Protein AF-K0SKG2-F1 (afdb_monomer_lite)

Sequence (626 aa):
MDRTLLDVFFDAEDDVQALLKSKGVEGLEAQVETVLTGLSQTTSTTTTTTTTTEARKQPPETADDPMETDESFEDMESPPKRPRLDGQQRRTQVGVPITPVAAASQSDSVITHYLGEEYDPGNEQHVKMIDGLLDEIVRLREVGNTTTYMTPKGHKKISLIRVPTAMSDNSFSNTSNWVDEAVEANSGKGDASSSAKRIAMHLTKNYRDSVIDALKQRNVPVAKPMSEAGFAAMMSECGATGECEKVIRKFLNDHMGKGFIPPKYATNVHCEGHAKVNVGEWKDEDTGIAYPYIEKKPDEEICRQVARYFKGKGICPNAMKKSWQVVGGDKGGDAFQFGTQIFFEIEENNKTLVHSMELSFCEVECNKDTHEVISNTILPTLSEGLKRCSTKMFHICKDKSGEYHCSFGAMPSDLDVEAQGSVQKIEIYVTGDLAFHAMALGREGMSGNWCLLCNLMKSQYENINHTDGVMLDILDMFKKGKAAREAKKANEGFKYEPWWDFIPLHHYMVPLLHCLIGVGNDLLASFLDWVNEEIECWDQQEVRTRSLITTAEHKIVDEIALRDEYDESKNGKELKSKKGVMNRRKKAIEAVGALVVVSDSSRNQDVTDKLLEQCEEFLDDELGGN

Radius of gyration: 35.93 Å; chains: 1; bounding box: 98×69×101 Å

Foldseek 3Di:
DDPVVVVVVVVVVVVVVVVCVVVVNPDCNVVVVVVVVVVVPPPDDDDDDDDDDDDDDDDDDDDDDDDDDDDDDDDDDDDDDDDDDDDDDDDDDDDDDDDDDDDDDDPPDVCCVVVNPPDDPLALVSVVVVVVVVVVVCVVPPDDQKDWDADPPDRDIDIDGDDDDAPDPVSCVVVVVSVQVQLCRQQRVHDSVVSVVVVVVVCCVPPVVVVVVVCVVVVNDQQDAADLVRLLVVCVSVVQDDVSSVVVLVVCCVPNNPRRYDDPVSNVCSDPQAANKDWDWDADPQQRDIKTKIFGQQQRRCFRVVQVVCLVVVAFQAQWDDKAKEKEWDDDAQKIWIWIKMWTFGQDPNDTDIDIDIDTGMMIGHPDDALVSCVRPHLVSHQVRVCLLQPFWWWWFAAPVRGIGIGGHDDPPPGRTPGIHDTGHHAYAYEDALQRLCSLLQLHPCSQFADSFFLDGPVQVVPPPHDDGHGDWLVNSQVQQVVLCVVVHHDSSGPHRRSHSSHTSVSHDDHVVNVVVVVVVVVVVVVVVCCVCPPVVDDPVRVVVVSVVVVVVVVVVVVVVVVVSCCSDPVVVVVVVVVVVVVVVSVVVSVVVVVVVPPDDPPCPVVVVVVVVVVVVVVCVVVVPD

Structure (mmCIF, N/CA/C/O backbone):
data_AF-K0SKG2-F1
#
_entry.id   AF-K0SKG2-F1
#
loop_
_atom_site.group_PDB
_atom_site.id
_atom_site.type_symbol
_atom_site.label_atom_id
_atom_site.label_alt_id
_atom_site.label_comp_id
_atom_site.label_asym_id
_atom_site.label_entity_id
_atom_site.label_seq_id
_atom_site.pdbx_PDB_ins_code
_atom_site.Cartn_x
_atom_site.Cartn_y
_atom_site.Cartn_z
_atom_site.occupancy
_atom_site.B_iso_or_equiv
_atom_site.auth_seq_id
_atom_site.auth_comp_id
_atom_site.auth_asym_id
_atom_site.auth_atom_id
_atom_site.pdbx_PDB_model_num
ATOM 1 N N . MET A 1 1 ? -33.735 -3.436 -38.499 1.00 34.22 1 MET A N 1
ATOM 2 C CA . MET A 1 1 ? -33.459 -4.287 -37.326 1.00 34.22 1 MET A CA 1
ATOM 3 C C . MET A 1 1 ? -33.332 -5.699 -37.842 1.00 34.22 1 MET A C 1
ATOM 5 O O . MET A 1 1 ? -34.272 -6.186 -38.455 1.00 34.22 1 MET A O 1
ATOM 9 N N . ASP A 1 2 ? -32.126 -6.245 -37.746 1.00 31.12 2 ASP A N 1
ATOM 10 C CA . ASP A 1 2 ? -31.730 -7.494 -38.390 1.00 31.12 2 ASP A CA 1
ATOM 11 C C . ASP A 1 2 ? -32.072 -8.685 -37.485 1.00 31.12 2 ASP A C 1
ATOM 13 O O . ASP A 1 2 ? -31.858 -8.626 -36.272 1.00 31.12 2 ASP A O 1
ATOM 17 N N . ARG A 1 3 ? -32.650 -9.739 -38.069 1.00 24.31 3 ARG A N 1
ATOM 18 C CA . ARG A 1 3 ? -33.206 -10.913 -37.362 1.00 24.31 3 ARG A CA 1
ATOM 19 C C . ARG A 1 3 ? -32.142 -11.694 -36.576 1.00 24.31 3 ARG A C 1
ATOM 21 O O . ARG A 1 3 ? -32.452 -12.294 -35.560 1.00 24.31 3 ARG A O 1
ATOM 28 N N . THR A 1 4 ? -30.887 -11.585 -36.996 1.00 40.84 4 THR A N 1
ATOM 29 C CA . THR A 1 4 ? -29.711 -12.255 -36.427 1.00 40.84 4 THR A CA 1
ATOM 30 C C . THR A 1 4 ? -29.328 -11.800 -35.021 1.00 40.84 4 THR A C 1
ATOM 32 O O . THR A 1 4 ? -28.715 -12.571 -34.294 1.00 40.84 4 THR A O 1
ATOM 35 N N . LEU A 1 5 ? -29.679 -10.577 -34.608 1.00 33.38 5 LEU A N 1
ATOM 36 C CA . LEU A 1 5 ? -29.395 -10.095 -33.249 1.00 33.38 5 LEU A CA 1
ATOM 37 C C . LEU A 1 5 ? -30.416 -10.624 -32.234 1.00 33.38 5 LEU A C 1
ATOM 39 O O . LEU A 1 5 ? -30.051 -10.888 -31.098 1.00 33.38 5 LEU A O 1
ATOM 43 N N . LEU A 1 6 ? -31.670 -10.823 -32.653 1.00 31.89 6 LEU A N 1
ATOM 44 C CA . LEU A 1 6 ? -32.711 -11.430 -31.818 1.00 31.89 6 LEU A CA 1
ATOM 45 C C . LEU A 1 6 ? -32.429 -12.916 -31.580 1.00 31.89 6 LEU A C 1
ATOM 47 O O . LEU A 1 6 ? -32.504 -13.355 -30.440 1.00 31.89 6 LEU A O 1
ATOM 51 N N . ASP A 1 7 ? -32.012 -13.653 -32.612 1.00 35.28 7 ASP A N 1
ATOM 52 C CA . ASP A 1 7 ? -31.726 -15.090 -32.491 1.00 35.28 7 ASP A CA 1
ATOM 53 C C . ASP A 1 7 ? -30.564 -15.378 -31.506 1.00 35.28 7 ASP A C 1
ATOM 55 O O . ASP A 1 7 ? -30.628 -16.334 -30.741 1.00 35.28 7 ASP A O 1
ATOM 59 N N . VAL A 1 8 ? -29.552 -14.498 -31.423 1.00 45.78 8 VAL A N 1
ATOM 60 C CA . VAL A 1 8 ? -28.434 -14.621 -30.458 1.00 45.78 8 VAL A CA 1
ATOM 61 C C . VAL A 1 8 ? -28.863 -14.337 -29.010 1.00 45.78 8 VAL A C 1
ATOM 63 O O . VAL A 1 8 ? -28.305 -14.919 -28.080 1.00 45.78 8 VAL A O 1
ATOM 66 N N . PHE A 1 9 ? -29.843 -13.453 -28.798 1.00 35.72 9 PHE A N 1
ATOM 67 C CA . PHE A 1 9 ? -30.376 -13.180 -27.458 1.00 35.72 9 PHE A CA 1
ATOM 68 C C . PHE A 1 9 ? -31.298 -14.303 -26.962 1.00 35.72 9 PHE A C 1
ATOM 70 O O . PHE A 1 9 ? -31.248 -14.621 -25.776 1.00 35.72 9 PHE A O 1
ATOM 77 N N . PHE A 1 10 ? -32.071 -14.933 -27.853 1.00 39.31 10 PHE A N 1
ATOM 78 C CA . PHE A 1 10 ? -32.933 -16.066 -27.500 1.00 39.31 10 PHE A CA 1
ATOM 79 C C . PHE A 1 10 ? -32.138 -17.349 -27.198 1.00 39.31 10 PHE A C 1
ATOM 81 O O . PHE A 1 10 ? -32.461 -18.037 -26.234 1.00 39.31 10 PHE A O 1
ATOM 88 N N . ASP A 1 11 ? -31.042 -17.624 -27.918 1.00 45.62 11 ASP A N 1
ATOM 89 C CA . ASP A 1 11 ? -30.185 -18.789 -27.622 1.00 45.62 11 ASP A CA 1
ATOM 90 C C . ASP A 1 11 ? -29.491 -18.668 -26.245 1.00 45.62 11 ASP A C 1
ATOM 92 O O . ASP A 1 11 ? -29.369 -19.645 -25.505 1.00 45.62 11 ASP A O 1
ATOM 96 N N . ALA A 1 12 ? -29.077 -17.455 -25.852 1.00 47.84 12 ALA A N 1
ATOM 97 C CA . ALA A 1 12 ? -28.503 -17.207 -24.527 1.00 47.84 12 ALA A CA 1
ATOM 98 C C . ALA A 1 12 ? -29.549 -17.295 -23.399 1.00 47.84 12 ALA A C 1
ATOM 100 O O . ALA A 1 12 ? -29.215 -17.679 -22.277 1.00 47.84 12 ALA A O 1
ATOM 101 N N . GLU A 1 13 ? -30.806 -16.947 -23.684 1.00 45.66 13 GLU A N 1
ATOM 102 C CA . GLU A 1 13 ? -31.922 -17.086 -22.748 1.00 45.66 13 GLU A CA 1
ATOM 103 C C . GLU A 1 13 ? -32.218 -18.564 -22.464 1.00 45.66 13 GLU A C 1
ATOM 105 O O . GLU A 1 13 ? -32.283 -18.958 -21.296 1.00 45.66 13 GLU A O 1
ATOM 110 N N . ASP A 1 14 ? -32.294 -19.394 -23.506 1.00 49.88 14 ASP A N 1
ATOM 111 C CA . ASP A 1 14 ? -32.563 -20.828 -23.384 1.00 49.88 14 ASP A CA 1
ATOM 112 C C . ASP A 1 14 ? -31.439 -21.569 -22.637 1.00 49.88 14 ASP A C 1
ATOM 114 O O . ASP A 1 14 ? -31.714 -22.394 -21.757 1.00 49.88 14 ASP A O 1
ATOM 118 N N . ASP A 1 15 ? -30.172 -21.226 -22.896 1.00 54.88 15 ASP A N 1
ATOM 119 C CA . ASP A 1 15 ? -29.015 -21.815 -22.207 1.00 54.88 15 ASP A CA 1
ATOM 120 C C . ASP A 1 15 ? -28.949 -21.417 -20.722 1.00 54.88 15 ASP A C 1
ATOM 122 O O . ASP A 1 15 ? -28.647 -22.242 -19.847 1.00 54.88 15 ASP A O 1
ATOM 126 N N . VAL A 1 16 ? -29.273 -20.160 -20.403 1.00 48.44 16 VAL A N 1
ATOM 127 C CA . VAL A 1 16 ? -29.320 -19.667 -19.019 1.00 48.44 16 VAL A CA 1
ATOM 128 C C . VAL A 1 16 ? -30.505 -20.277 -18.271 1.00 48.44 16 VAL A C 1
ATOM 130 O O . VAL A 1 16 ? -30.335 -20.731 -17.135 1.00 48.44 16 VAL A O 1
ATOM 133 N N . GLN A 1 17 ? -31.681 -20.377 -18.896 1.00 50.44 17 GLN A N 1
ATOM 134 C CA . GLN A 1 17 ? -32.847 -21.028 -18.298 1.00 50.44 17 GLN A CA 1
ATOM 135 C C . GLN A 1 17 ? -32.617 -22.530 -18.077 1.00 50.44 17 GLN A C 1
ATOM 137 O O . GLN A 1 17 ? -32.941 -23.047 -17.003 1.00 50.44 17 GLN A O 1
ATOM 142 N N . ALA A 1 18 ? -31.995 -23.232 -19.030 1.00 59.59 18 ALA A N 1
ATOM 143 C CA . ALA A 1 18 ? -31.643 -24.645 -18.894 1.00 59.59 18 ALA A CA 1
ATOM 144 C C . ALA A 1 18 ? -30.655 -24.881 -17.737 1.00 59.59 18 ALA A C 1
ATOM 146 O O . ALA A 1 18 ? -30.821 -25.820 -16.948 1.00 59.59 18 ALA A O 1
ATOM 147 N N . LEU A 1 19 ? -29.663 -23.998 -17.577 1.00 49.66 19 LEU A N 1
ATOM 148 C CA . LEU A 1 19 ? -28.690 -24.075 -16.489 1.00 49.66 19 LEU A CA 1
ATOM 149 C C . LEU A 1 19 ? -29.327 -23.772 -15.121 1.00 49.66 19 LEU A C 1
ATOM 151 O O . LEU A 1 19 ? -29.033 -24.471 -14.149 1.00 49.66 19 LEU A O 1
ATOM 155 N N . LEU A 1 20 ? -30.230 -22.791 -15.033 1.00 48.38 20 LEU A N 1
ATOM 156 C CA . LEU A 1 20 ? -30.949 -22.460 -13.795 1.00 48.38 20 LEU A CA 1
ATOM 157 C C . LEU A 1 20 ? -31.896 -23.591 -13.363 1.00 48.38 20 LEU A C 1
ATOM 159 O O . LEU A 1 20 ? -31.899 -23.969 -12.186 1.00 48.38 20 LEU A O 1
ATOM 163 N N . LYS A 1 21 ? -32.588 -24.231 -14.318 1.00 52.12 21 LYS A N 1
ATOM 164 C CA . LYS A 1 21 ? -33.371 -25.458 -14.078 1.00 52.12 21 LYS A CA 1
ATOM 165 C C . LYS A 1 21 ? -32.502 -26.613 -13.593 1.00 52.12 21 LYS A C 1
ATOM 167 O O . LYS A 1 21 ? -32.872 -27.298 -12.642 1.00 52.12 21 LYS A O 1
ATOM 172 N N . SER A 1 22 ? -31.317 -26.798 -14.184 1.00 51.56 22 SER A N 1
ATOM 173 C CA . SER A 1 22 ? -30.372 -27.848 -13.770 1.00 51.56 22 SER A CA 1
ATOM 174 C C . SER A 1 22 ? -29.861 -27.682 -12.330 1.00 51.56 22 SER A C 1
ATOM 176 O O . SER A 1 22 ? -29.391 -28.649 -11.729 1.00 51.56 22 SER A O 1
ATOM 178 N N . LYS A 1 23 ? -29.975 -26.473 -11.759 1.00 51.41 23 LYS A N 1
ATOM 179 C CA . LYS A 1 23 ? -29.535 -26.143 -10.396 1.00 51.41 23 LYS A CA 1
ATOM 180 C C . LYS A 1 23 ? -30.672 -25.963 -9.387 1.00 51.41 23 LYS A C 1
ATOM 182 O O . LYS A 1 23 ? -30.394 -25.606 -8.246 1.00 51.41 23 LYS A O 1
ATOM 187 N N . GLY A 1 24 ? -31.919 -26.249 -9.771 1.00 39.09 24 GLY A N 1
ATOM 188 C CA . GLY A 1 24 ? -33.063 -26.259 -8.853 1.00 39.09 24 GLY A CA 1
ATOM 189 C C . GLY A 1 24 ? -33.491 -24.876 -8.353 1.00 39.09 24 GLY A C 1
ATOM 190 O O . GLY A 1 24 ? -34.038 -24.771 -7.258 1.00 39.09 24 GLY A O 1
ATOM 191 N N . VAL A 1 25 ? -33.218 -23.817 -9.121 1.00 46.81 25 VAL A N 1
ATOM 192 C CA . VAL A 1 25 ? -33.629 -22.446 -8.786 1.00 46.81 25 VAL A CA 1
ATOM 193 C C . VAL A 1 25 ? -34.981 -22.169 -9.452 1.00 46.81 25 VAL A C 1
ATOM 195 O O . VAL A 1 25 ? -35.032 -21.842 -10.633 1.00 46.81 25 VAL A O 1
ATOM 198 N N . GLU A 1 26 ? -36.086 -22.335 -8.720 1.00 42.75 26 GLU A N 1
ATOM 199 C CA . GLU A 1 26 ? -37.438 -22.011 -9.207 1.00 42.75 26 GLU A CA 1
ATOM 200 C C . GLU A 1 26 ? -37.823 -20.558 -8.862 1.00 42.75 26 GLU A C 1
ATOM 202 O O . GLU A 1 26 ? -37.587 -20.098 -7.744 1.00 42.75 26 GLU A O 1
ATOM 207 N N . GLY A 1 27 ? -38.439 -19.838 -9.813 1.00 49.59 27 GLY A N 1
ATOM 208 C CA . GLY A 1 27 ? -39.065 -18.522 -9.583 1.00 49.59 27 GLY A CA 1
ATOM 209 C C . GLY A 1 27 ? -38.427 -17.299 -10.263 1.00 49.59 27 GLY A C 1
ATOM 210 O O . GLY A 1 27 ? -38.954 -16.201 -10.104 1.00 49.59 27 GLY A O 1
ATOM 211 N N . LEU A 1 28 ? -37.341 -17.453 -11.034 1.00 47.84 28 LEU A N 1
ATOM 212 C CA . LEU A 1 28 ? -36.654 -16.331 -11.709 1.00 47.84 28 LEU A CA 1
ATOM 213 C C . LEU A 1 28 ? -37.142 -16.028 -13.141 1.00 47.84 28 LEU A C 1
ATOM 215 O O . LEU A 1 28 ? -36.729 -15.026 -13.721 1.00 47.84 28 LEU A O 1
ATOM 219 N N . GLU A 1 29 ? -38.020 -16.862 -13.704 1.00 44.56 29 GLU A N 1
ATOM 220 C CA . GLU A 1 29 ? -38.460 -16.788 -15.111 1.00 44.56 29 GLU A CA 1
ATOM 221 C C . GLU A 1 29 ? -39.077 -15.412 -15.449 1.00 44.56 29 GLU A C 1
ATOM 223 O O . GLU A 1 29 ? -38.718 -14.799 -16.450 1.00 44.56 29 GLU A O 1
ATOM 228 N N . ALA A 1 30 ? -39.881 -14.841 -14.544 1.00 44.44 30 ALA A N 1
ATOM 229 C CA . ALA A 1 30 ? -40.487 -13.515 -14.724 1.00 44.44 30 ALA A CA 1
ATOM 230 C C . ALA A 1 30 ? -39.498 -12.333 -14.568 1.00 44.44 30 ALA A C 1
ATOM 232 O O . ALA A 1 30 ? -39.754 -11.228 -15.052 1.00 44.44 30 ALA A O 1
ATOM 233 N N . GLN A 1 31 ? -38.370 -12.533 -13.877 1.00 44.50 31 GLN A N 1
ATOM 234 C CA . GLN A 1 31 ? -37.374 -11.479 -13.630 1.00 44.50 31 GLN A CA 1
ATOM 235 C C . GLN A 1 31 ? -36.407 -11.334 -14.810 1.00 44.50 31 GLN A C 1
ATOM 237 O O . GLN A 1 31 ? -36.062 -10.213 -15.179 1.00 44.50 31 GLN A O 1
ATOM 242 N N . VAL A 1 32 ? -36.039 -12.448 -15.448 1.00 43.06 32 VAL A N 1
ATOM 243 C CA . VAL A 1 32 ? -35.208 -12.459 -16.664 1.00 43.06 32 VAL A CA 1
ATOM 244 C C . VAL A 1 32 ? -35.948 -11.802 -17.835 1.00 43.06 32 VAL A C 1
ATOM 246 O O . VAL A 1 32 ? -35.385 -10.938 -18.506 1.00 43.06 32 VAL A O 1
ATOM 249 N N . GLU A 1 33 ? -37.240 -12.102 -18.003 1.00 42.66 33 GLU A N 1
ATOM 250 C CA . GLU A 1 33 ? -38.087 -11.488 -19.036 1.00 42.66 33 GLU A CA 1
ATOM 251 C C . GLU A 1 33 ? -38.201 -9.958 -18.845 1.00 42.66 33 GLU A C 1
ATOM 253 O O . GLU A 1 33 ? -38.134 -9.184 -19.803 1.00 42.66 33 GLU A O 1
ATOM 258 N N . THR A 1 34 ? -38.262 -9.489 -17.592 1.00 44.25 34 THR A N 1
ATOM 259 C CA . THR A 1 34 ? -38.310 -8.053 -17.257 1.00 44.25 34 THR A CA 1
ATOM 260 C C . THR A 1 34 ? -37.001 -7.328 -17.612 1.00 44.25 34 THR A C 1
ATOM 262 O O . THR A 1 34 ? -37.037 -6.227 -18.169 1.00 44.25 34 THR A O 1
ATOM 265 N N . VAL A 1 35 ? -35.845 -7.950 -17.351 1.00 40.72 35 VAL A N 1
ATOM 266 C CA . VAL A 1 35 ? -34.510 -7.401 -17.669 1.00 40.72 35 VAL A CA 1
ATOM 267 C C . VAL A 1 35 ? -34.289 -7.310 -19.183 1.00 40.72 35 VAL A C 1
ATOM 269 O O . VAL A 1 35 ? -33.805 -6.291 -19.682 1.00 40.72 35 VAL A O 1
ATOM 272 N N . LEU A 1 36 ? -34.700 -8.334 -19.935 1.00 39.97 36 LEU A N 1
ATOM 273 C CA . LEU A 1 36 ? 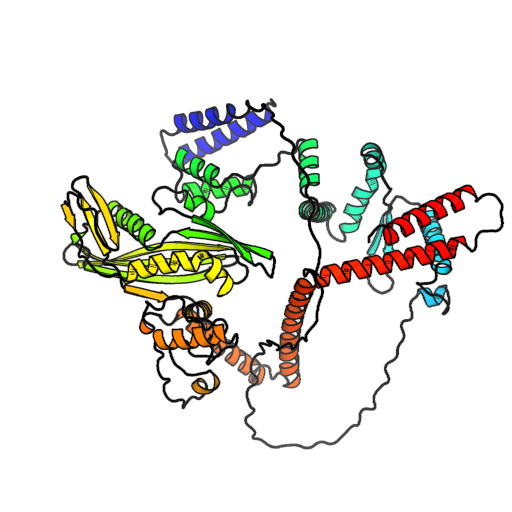-34.549 -8.371 -21.393 1.00 39.97 36 LEU A CA 1
ATOM 274 C C . LEU A 1 36 ? -35.484 -7.376 -22.100 1.00 39.97 36 LEU A C 1
ATOM 276 O O . LEU A 1 36 ? -35.081 -6.714 -23.059 1.00 39.97 36 LEU A O 1
ATOM 280 N N . THR A 1 37 ? -36.698 -7.174 -21.576 1.00 42.91 37 THR A N 1
ATOM 281 C CA . THR A 1 37 ? -37.654 -6.196 -22.126 1.00 42.91 37 THR A CA 1
ATOM 282 C C . THR A 1 37 ? -37.183 -4.745 -21.929 1.00 42.91 37 THR A C 1
ATOM 284 O O . THR A 1 37 ? -37.406 -3.896 -22.798 1.00 42.91 37 THR A O 1
ATOM 287 N N . GLY A 1 38 ? -36.480 -4.450 -20.827 1.00 38.25 38 GLY A N 1
ATOM 288 C CA . GLY A 1 38 ? -35.909 -3.124 -20.550 1.00 38.25 38 GLY A CA 1
ATOM 289 C C . GLY A 1 38 ? -34.765 -2.728 -21.495 1.00 38.25 38 GLY A C 1
ATOM 290 O O . GLY A 1 38 ? -34.658 -1.567 -21.895 1.00 38.25 38 GLY A O 1
ATOM 291 N N . LEU A 1 39 ? -33.954 -3.697 -21.930 1.00 37.47 39 LEU A N 1
ATOM 292 C CA . LEU A 1 39 ? -32.826 -3.476 -22.845 1.00 37.47 39 LEU A CA 1
ATOM 293 C C . LEU A 1 39 ? -33.260 -3.098 -24.273 1.00 37.47 39 LEU A C 1
ATOM 295 O O . LEU A 1 39 ? -32.513 -2.425 -24.980 1.00 37.47 39 LEU A O 1
ATOM 299 N N . SER A 1 40 ? -34.479 -3.453 -24.691 1.00 36.78 40 SER A N 1
ATOM 300 C CA . SER A 1 40 ? -34.993 -3.109 -26.024 1.00 36.78 40 SER A CA 1
ATOM 301 C C . SER A 1 40 ? -35.503 -1.661 -26.144 1.00 36.78 40 SER A C 1
ATOM 303 O O . SER A 1 40 ? -35.745 -1.197 -27.261 1.00 36.78 40 SER A O 1
ATOM 305 N N . GLN A 1 41 ? -35.689 -0.938 -25.031 1.00 36.38 41 GLN A N 1
ATOM 306 C CA . GLN A 1 41 ? -36.300 0.403 -25.025 1.00 36.38 41 GLN A CA 1
ATOM 307 C C . GLN A 1 41 ? -35.281 1.559 -25.037 1.00 36.38 41 GLN A C 1
ATOM 309 O O . GLN A 1 41 ? -35.641 2.690 -25.360 1.00 36.38 41 GLN A O 1
ATOM 314 N N . THR A 1 42 ? -33.998 1.307 -24.763 1.00 33.94 42 THR A N 1
ATOM 315 C CA . THR A 1 42 ? -32.954 2.351 -24.677 1.00 33.94 42 THR A CA 1
ATOM 316 C C . THR A 1 42 ? -32.327 2.747 -26.022 1.00 33.94 42 THR A C 1
ATOM 318 O O . THR A 1 42 ? -31.588 3.726 -26.093 1.00 33.94 42 THR A O 1
ATOM 321 N N . THR A 1 43 ? -32.668 2.077 -27.127 1.00 31.02 43 THR A N 1
ATOM 322 C CA . THR A 1 43 ? -32.153 2.385 -28.480 1.00 31.02 43 THR A CA 1
ATOM 323 C C . THR A 1 43 ? -32.892 3.507 -29.225 1.00 31.02 43 THR A C 1
ATOM 325 O O . THR A 1 43 ? -32.739 3.648 -30.438 1.00 31.02 43 THR A O 1
ATOM 328 N N . SER A 1 44 ? -33.716 4.323 -28.563 1.00 29.78 44 SER A N 1
ATOM 329 C CA . SER A 1 44 ? -34.543 5.324 -29.257 1.00 29.78 44 SER A CA 1
ATOM 330 C C . SER A 1 44 ? -34.613 6.679 -28.560 1.00 29.78 44 SER A C 1
ATOM 332 O O . SER A 1 44 ? -35.707 7.182 -28.334 1.00 29.78 44 SER A O 1
ATOM 334 N N . THR A 1 45 ? -33.483 7.327 -28.251 1.00 26.16 45 THR A N 1
ATOM 335 C CA . THR A 1 45 ? -33.478 8.802 -28.131 1.00 26.16 45 THR A CA 1
ATOM 336 C C . THR A 1 45 ? -32.076 9.412 -28.246 1.00 26.16 45 THR A C 1
ATOM 338 O O . THR A 1 45 ? -31.325 9.472 -27.282 1.00 26.16 45 THR A O 1
ATOM 341 N N . THR A 1 46 ? -31.758 9.960 -29.420 1.00 26.44 46 THR A N 1
ATOM 342 C CA . THR A 1 46 ? -30.783 11.052 -29.569 1.00 26.44 46 THR A CA 1
ATOM 343 C C . THR A 1 46 ? -31.429 12.097 -30.462 1.00 26.44 46 THR A C 1
ATOM 345 O O . THR A 1 46 ? -31.895 11.734 -31.539 1.00 26.44 46 THR A O 1
ATOM 348 N N . THR A 1 47 ? -31.481 13.359 -30.023 1.00 24.64 47 THR A N 1
ATOM 349 C CA . THR A 1 47 ? -31.128 14.581 -30.785 1.00 24.64 47 THR A CA 1
ATOM 350 C C . THR A 1 47 ? -31.628 15.806 -30.014 1.00 24.64 47 THR A C 1
ATOM 352 O O . THR A 1 47 ? -32.823 16.076 -30.019 1.00 24.64 47 THR A O 1
ATOM 355 N N . THR A 1 48 ? -30.736 16.605 -29.421 1.00 22.69 48 THR A N 1
ATOM 356 C CA . THR A 1 48 ? -30.847 18.075 -29.491 1.00 22.69 48 THR A CA 1
ATOM 357 C C . THR A 1 48 ? -29.462 18.697 -29.309 1.00 22.69 48 THR A C 1
ATOM 359 O O . THR A 1 48 ? -28.813 18.551 -28.278 1.00 22.69 48 THR A O 1
ATOM 362 N N . THR A 1 49 ? -29.019 19.362 -30.368 1.00 24.78 49 THR A N 1
ATOM 363 C CA . THR A 1 49 ? -27.782 20.127 -30.525 1.00 24.78 49 THR A CA 1
ATOM 364 C C . THR A 1 49 ? -27.906 21.488 -29.841 1.00 24.78 49 THR A C 1
ATOM 366 O O . THR A 1 49 ? -28.920 22.152 -30.040 1.00 24.78 49 THR A O 1
ATOM 369 N N . THR A 1 50 ? -26.870 21.968 -29.142 1.00 23.23 50 THR A N 1
ATOM 370 C CA . THR A 1 50 ? -26.660 23.422 -28.991 1.00 23.23 50 THR A CA 1
ATOM 371 C C . THR A 1 50 ? -25.169 23.760 -28.963 1.00 23.23 50 THR A C 1
ATOM 373 O O . THR A 1 50 ? -24.415 23.264 -28.134 1.00 23.23 50 THR A O 1
ATOM 376 N N . THR A 1 51 ? -24.770 24.585 -29.924 1.00 24.08 51 THR A N 1
ATOM 377 C CA . THR A 1 51 ? -23.474 25.243 -30.130 1.00 24.08 51 THR A CA 1
ATOM 378 C C . THR A 1 51 ? -23.304 26.471 -29.238 1.00 24.08 51 THR A C 1
ATOM 380 O O . THR A 1 51 ? -24.230 27.280 -29.173 1.00 24.08 51 THR A O 1
ATOM 383 N N . THR A 1 52 ? -22.089 26.707 -28.726 1.00 23.61 52 THR A N 1
ATOM 384 C CA . THR A 1 52 ? -21.621 28.065 -28.393 1.00 23.61 52 THR A CA 1
ATOM 385 C C . THR A 1 52 ? -20.102 28.205 -28.552 1.00 23.61 52 THR A C 1
ATOM 387 O O . THR A 1 52 ? -19.319 27.465 -27.966 1.00 23.61 52 THR A O 1
ATOM 390 N N . THR A 1 53 ? -19.726 29.165 -29.392 1.00 24.41 53 THR A N 1
ATOM 391 C CA . THR A 1 53 ? -18.408 29.774 -29.638 1.00 24.41 53 THR A CA 1
ATOM 392 C C . THR A 1 53 ? -17.983 30.732 -28.524 1.00 24.41 53 THR A C 1
ATOM 394 O O . THR A 1 53 ? -18.851 31.431 -28.022 1.00 24.41 53 THR A O 1
ATOM 397 N N . GLU A 1 54 ? -16.672 30.832 -28.252 1.00 25.75 54 GLU A N 1
ATOM 398 C CA . GLU A 1 54 ? -15.872 32.011 -27.813 1.00 25.75 54 GLU A CA 1
ATOM 399 C C . GLU A 1 54 ? -14.509 31.501 -27.278 1.00 25.75 54 GLU A C 1
ATOM 401 O O . GLU A 1 54 ? -14.429 30.369 -26.822 1.00 25.75 54 GLU A O 1
ATOM 406 N N . ALA A 1 55 ? -13.382 32.210 -27.213 1.00 25.86 55 ALA A N 1
ATOM 407 C CA . ALA A 1 55 ? -12.777 33.314 -27.951 1.00 25.86 55 ALA A CA 1
ATOM 408 C C . ALA A 1 55 ? -11.293 33.361 -27.508 1.00 25.86 55 ALA A C 1
ATOM 410 O O . ALA A 1 55 ? -10.951 33.099 -26.357 1.00 25.86 55 ALA A O 1
ATOM 411 N N . ARG A 1 56 ? -10.415 33.689 -28.453 1.00 22.48 56 ARG A N 1
ATOM 412 C CA . ARG A 1 56 ? -8.949 33.769 -28.364 1.00 22.48 56 ARG A CA 1
ATOM 413 C C . ARG A 1 56 ? -8.475 34.918 -27.455 1.00 22.48 56 ARG A C 1
ATOM 415 O O . ARG A 1 56 ? -8.912 36.048 -27.657 1.00 22.48 56 ARG A O 1
ATOM 422 N N . LYS A 1 57 ? -7.493 34.672 -26.575 1.00 25.91 57 LYS A N 1
ATOM 423 C CA . LYS A 1 57 ? -6.532 35.686 -26.081 1.00 25.91 57 LYS A CA 1
ATOM 424 C C . LYS A 1 57 ? -5.135 35.071 -25.904 1.00 25.91 57 LYS A C 1
ATOM 426 O O . LYS A 1 57 ? -4.992 34.026 -25.284 1.00 25.91 57 LYS A O 1
ATOM 431 N N . GLN A 1 58 ? -4.145 35.732 -26.503 1.00 26.92 58 GLN A N 1
ATOM 432 C CA . GLN A 1 58 ? -2.701 35.461 -26.445 1.00 26.92 58 GLN A CA 1
ATOM 433 C C . GLN A 1 58 ? -2.013 36.384 -25.394 1.00 26.92 58 GLN A C 1
ATOM 435 O O . GLN A 1 58 ? -2.697 37.259 -24.855 1.00 26.92 58 GLN A O 1
ATOM 440 N N . PRO A 1 59 ? -0.720 36.157 -25.068 1.00 35.19 59 PRO A N 1
ATOM 441 C CA . PRO A 1 59 ? -0.106 36.343 -23.741 1.00 35.19 59 PRO A CA 1
ATOM 442 C C . PRO A 1 59 ? 0.844 37.560 -23.667 1.00 35.19 59 PRO A C 1
ATOM 444 O O . PRO A 1 59 ? 0.903 38.331 -24.623 1.00 35.19 59 PRO A O 1
ATOM 447 N N . PRO A 1 60 ? 1.647 37.687 -22.590 1.00 26.94 60 PRO A N 1
ATOM 448 C CA . PRO A 1 60 ? 2.938 38.375 -22.668 1.00 26.94 60 PRO A CA 1
ATOM 449 C C . PRO A 1 60 ? 4.149 37.539 -22.175 1.00 26.94 60 PRO A C 1
ATOM 451 O O . PRO A 1 60 ? 4.115 36.955 -21.094 1.00 26.94 60 PRO A O 1
ATOM 454 N N . GLU A 1 61 ? 5.172 37.469 -23.042 1.00 26.89 61 GLU A N 1
ATOM 455 C CA . GLU A 1 61 ? 6.609 37.830 -22.873 1.00 26.89 61 GLU A CA 1
ATOM 456 C C . GLU A 1 61 ? 7.297 37.635 -21.497 1.00 26.89 61 GLU A C 1
ATOM 458 O O . GLU A 1 61 ? 6.904 38.239 -20.503 1.00 26.89 61 GLU A O 1
ATOM 463 N N . THR A 1 62 ? 8.216 36.661 -21.360 1.00 26.94 62 THR A N 1
ATOM 464 C CA . THR A 1 62 ? 9.710 36.687 -21.495 1.00 26.94 62 THR A CA 1
ATOM 465 C C . THR A 1 62 ? 10.499 37.417 -20.397 1.00 26.94 62 THR A C 1
ATOM 467 O O . THR A 1 62 ? 10.387 38.630 -20.245 1.00 26.94 62 THR A O 1
ATOM 470 N N . ALA A 1 63 ? 11.399 36.679 -19.731 1.00 25.31 63 ALA A N 1
ATOM 471 C CA . ALA A 1 63 ? 12.654 37.184 -19.164 1.00 25.31 63 ALA A CA 1
ATOM 472 C C . ALA A 1 63 ? 13.686 36.038 -19.057 1.00 25.31 63 ALA A C 1
ATOM 474 O O . ALA A 1 63 ? 13.347 34.936 -18.624 1.00 25.31 63 ALA A O 1
ATOM 475 N N . ASP A 1 64 ? 14.909 36.338 -19.491 1.00 23.97 64 ASP A N 1
ATOM 476 C CA . ASP A 1 64 ? 16.065 35.461 -19.712 1.00 23.97 64 ASP A CA 1
ATOM 477 C C . ASP A 1 64 ? 16.874 35.089 -18.444 1.00 23.97 64 ASP A C 1
ATOM 479 O O . ASP A 1 64 ? 17.056 35.940 -17.574 1.00 23.97 64 ASP A O 1
ATOM 483 N N . ASP A 1 65 ? 17.410 33.849 -18.456 1.00 24.44 65 ASP A N 1
ATOM 484 C CA . ASP A 1 65 ? 18.719 33.317 -17.973 1.00 24.44 65 ASP A CA 1
ATOM 485 C C . ASP A 1 65 ? 19.231 33.551 -16.516 1.00 24.44 65 ASP A C 1
ATOM 487 O O . ASP A 1 65 ? 18.787 34.488 -15.856 1.00 24.44 65 ASP A O 1
ATOM 491 N N . PRO A 1 66 ? 20.218 32.773 -15.972 1.00 29.28 66 PRO A N 1
ATOM 492 C CA . PRO A 1 66 ? 21.085 31.764 -16.610 1.00 29.28 66 PRO A CA 1
ATOM 493 C C . PRO A 1 66 ? 21.316 30.423 -15.853 1.00 29.28 66 PRO A C 1
ATOM 495 O O . PRO A 1 66 ? 21.230 30.302 -14.636 1.00 29.28 66 PRO A O 1
ATOM 498 N N . MET A 1 67 ? 21.716 29.437 -16.657 1.00 27.52 67 MET A N 1
ATOM 499 C CA . MET A 1 67 ? 22.684 28.343 -16.454 1.00 27.52 67 MET A CA 1
ATOM 500 C C . MET A 1 67 ? 23.516 28.312 -15.143 1.00 27.52 67 MET A C 1
ATOM 502 O O . MET A 1 67 ? 24.381 29.161 -14.948 1.00 27.52 67 MET A O 1
ATOM 506 N N . GLU A 1 68 ? 23.380 27.243 -14.345 1.00 27.20 68 GLU A N 1
ATOM 507 C CA . GLU A 1 68 ? 24.412 26.757 -13.409 1.00 27.20 68 GLU A CA 1
ATOM 508 C C . GLU A 1 68 ? 24.363 25.220 -13.276 1.00 27.20 68 GLU A C 1
ATOM 510 O O . GLU A 1 68 ? 23.407 24.564 -13.679 1.00 27.20 68 GLU A O 1
ATOM 515 N N . THR A 1 69 ? 25.479 24.663 -12.824 1.00 25.55 69 THR A N 1
ATOM 516 C CA . THR A 1 69 ? 26.094 23.401 -13.248 1.00 25.55 69 THR A CA 1
ATOM 517 C C . THR A 1 69 ? 25.606 22.136 -12.547 1.00 25.55 69 THR A C 1
ATOM 519 O O . THR A 1 69 ? 25.410 22.103 -11.336 1.00 25.55 69 THR A O 1
ATOM 522 N N . ASP A 1 70 ? 25.537 21.085 -13.358 1.00 23.86 70 ASP A N 1
ATOM 523 C CA . ASP A 1 70 ? 25.276 19.679 -13.061 1.00 23.86 70 ASP A CA 1
ATOM 524 C C . ASP A 1 70 ? 26.425 19.048 -12.241 1.00 23.86 70 ASP A C 1
ATOM 526 O O . ASP A 1 70 ? 27.575 19.046 -12.686 1.00 23.86 70 ASP A O 1
ATOM 530 N N . GLU A 1 71 ? 26.128 18.489 -11.065 1.00 26.84 71 GLU A N 1
ATOM 531 C CA . GLU A 1 71 ? 26.979 17.495 -10.394 1.00 26.84 71 GLU A CA 1
ATOM 532 C C . GLU A 1 71 ? 26.120 16.272 -10.047 1.00 26.84 71 GLU A C 1
ATOM 534 O O . GLU A 1 71 ? 25.453 16.197 -9.014 1.00 26.84 71 GLU A O 1
ATOM 539 N N . SER A 1 72 ? 26.135 15.309 -10.965 1.00 25.44 72 SER A N 1
ATOM 540 C CA . SER A 1 72 ? 25.547 13.978 -10.853 1.00 25.44 72 SER A CA 1
ATOM 541 C C . SER A 1 72 ? 26.213 13.158 -9.740 1.00 25.44 72 SER A C 1
ATOM 543 O O . SER A 1 72 ? 27.428 12.943 -9.777 1.00 25.44 72 SER A O 1
ATOM 545 N N . PHE A 1 73 ? 25.427 12.637 -8.794 1.00 26.31 73 PHE A N 1
ATOM 546 C CA . PHE A 1 73 ? 25.863 11.597 -7.859 1.00 26.31 73 PHE A CA 1
ATOM 547 C C . PHE A 1 73 ? 25.199 10.274 -8.254 1.00 26.31 73 PHE A C 1
ATOM 549 O O . PHE A 1 73 ? 23.977 10.168 -8.281 1.00 26.31 73 PHE A O 1
ATOM 556 N N . GLU A 1 74 ? 26.027 9.301 -8.624 1.00 28.45 74 GLU A N 1
ATOM 557 C CA . GLU A 1 74 ? 25.643 7.980 -9.118 1.00 28.45 74 GLU A CA 1
ATOM 558 C C . GLU A 1 74 ? 24.995 7.129 -8.009 1.00 28.45 74 GLU A C 1
ATOM 560 O O . GLU A 1 74 ? 25.649 6.781 -7.022 1.00 28.45 74 GLU A O 1
ATOM 565 N N . ASP A 1 75 ? 23.737 6.729 -8.203 1.00 27.77 75 ASP A N 1
ATOM 566 C CA . ASP A 1 75 ? 23.134 5.588 -7.514 1.00 27.77 75 ASP A CA 1
ATOM 567 C C . ASP A 1 75 ? 23.535 4.307 -8.266 1.00 27.77 75 ASP A C 1
ATOM 569 O O . ASP A 1 75 ? 22.978 3.966 -9.307 1.00 27.77 75 ASP A O 1
ATOM 573 N N . MET A 1 76 ? 24.534 3.589 -7.749 1.00 29.94 76 MET A N 1
ATOM 574 C CA . MET A 1 76 ? 24.836 2.216 -8.163 1.00 29.94 76 MET A CA 1
ATOM 575 C C . MET A 1 76 ? 24.606 1.265 -6.988 1.00 29.94 76 MET A C 1
ATOM 577 O O . MET A 1 76 ? 25.462 1.109 -6.114 1.00 29.94 76 MET A O 1
ATOM 581 N N . GLU A 1 77 ? 23.478 0.554 -7.005 1.00 29.94 77 GLU A N 1
ATOM 582 C CA . GLU A 1 77 ? 23.377 -0.733 -6.323 1.00 29.94 77 GLU A CA 1
ATOM 583 C C . GLU A 1 77 ? 24.286 -1.737 -7.052 1.00 29.94 77 GLU A C 1
ATOM 585 O O . GLU A 1 77 ? 24.112 -2.066 -8.223 1.00 29.94 77 GLU A O 1
ATOM 590 N N . SER A 1 78 ? 25.319 -2.214 -6.364 1.00 31.08 78 SER A N 1
ATOM 591 C CA . SER A 1 78 ? 26.117 -3.371 -6.772 1.00 31.08 78 SER A CA 1
ATOM 592 C C . SER A 1 78 ? 26.170 -4.366 -5.611 1.00 31.08 78 SER A C 1
ATOM 594 O O . SER A 1 78 ? 26.282 -3.943 -4.457 1.00 31.08 78 SER A O 1
ATOM 596 N N . PRO A 1 79 ? 26.132 -5.685 -5.872 1.00 32.72 79 PRO A N 1
ATOM 597 C CA . PRO A 1 79 ? 26.232 -6.684 -4.816 1.00 32.72 79 PRO A CA 1
ATOM 598 C C . PRO A 1 79 ? 27.635 -6.683 -4.170 1.00 32.72 79 PRO A C 1
ATOM 600 O O . PRO A 1 79 ? 28.635 -6.413 -4.847 1.00 32.72 79 PRO A O 1
ATOM 603 N N . PRO A 1 80 ? 27.753 -6.979 -2.859 1.00 37.06 80 PRO A N 1
ATOM 604 C CA . PRO A 1 80 ? 28.999 -6.803 -2.124 1.00 37.06 80 PRO A CA 1
ATOM 605 C C . PRO A 1 80 ? 30.029 -7.892 -2.459 1.00 37.06 80 PRO A C 1
ATOM 607 O O . PRO A 1 80 ? 29.775 -9.088 -2.326 1.00 37.06 80 PRO A O 1
ATOM 610 N N . LYS A 1 81 ? 31.252 -7.473 -2.803 1.00 31.36 81 LYS A N 1
ATOM 611 C CA . LYS A 1 81 ? 32.448 -8.330 -2.746 1.00 31.36 81 LYS A CA 1
ATOM 612 C C . LYS A 1 81 ? 32.893 -8.474 -1.287 1.00 31.36 81 LYS A C 1
ATOM 614 O O . LYS A 1 81 ? 33.145 -7.466 -0.631 1.00 31.36 81 LYS A O 1
ATOM 619 N N . ARG A 1 82 ? 33.052 -9.707 -0.790 1.00 34.75 82 ARG A N 1
ATOM 620 C CA . ARG A 1 82 ? 33.678 -9.970 0.523 1.00 34.75 82 ARG A CA 1
ATOM 621 C C . ARG A 1 82 ? 35.218 -9.909 0.469 1.00 34.75 82 ARG A C 1
ATOM 623 O O . ARG A 1 82 ? 35.798 -10.130 -0.599 1.00 34.75 82 ARG A O 1
ATOM 630 N N . PRO A 1 83 ? 35.896 -9.676 1.614 1.00 26.94 83 PRO A N 1
ATOM 631 C CA . PRO A 1 83 ? 37.351 -9.767 1.743 1.00 26.94 83 PRO A CA 1
ATOM 632 C C . PRO A 1 83 ? 37.832 -11.226 1.727 1.00 26.94 83 PRO A C 1
ATOM 634 O O . PRO A 1 83 ? 37.216 -12.101 2.334 1.00 26.94 83 PRO A O 1
ATOM 637 N N . ARG A 1 84 ? 38.965 -11.479 1.061 1.00 29.16 84 ARG A N 1
ATOM 638 C CA . ARG A 1 84 ? 39.652 -12.779 1.052 1.00 29.16 84 ARG A CA 1
ATOM 639 C C . ARG A 1 84 ? 40.402 -13.009 2.366 1.00 29.16 84 ARG A C 1
ATOM 641 O O . ARG A 1 84 ? 41.132 -12.134 2.821 1.00 29.16 84 ARG A O 1
ATOM 648 N N . LEU A 1 85 ? 40.261 -14.210 2.924 1.00 28.89 85 LEU A N 1
ATOM 649 C CA . LEU A 1 85 ? 41.172 -14.762 3.926 1.00 28.89 85 LEU A CA 1
ATOM 650 C C . LEU A 1 85 ? 42.440 -15.243 3.206 1.00 28.89 85 LEU A C 1
ATOM 652 O O . LEU A 1 85 ? 42.405 -16.222 2.462 1.00 28.89 85 LEU A O 1
ATOM 656 N N . ASP A 1 86 ? 43.549 -14.533 3.402 1.00 27.77 86 ASP A N 1
ATOM 657 C CA . ASP A 1 86 ? 44.859 -14.949 2.906 1.00 27.77 86 ASP A CA 1
ATOM 658 C C . ASP A 1 86 ? 45.407 -16.109 3.740 1.00 27.77 86 ASP A C 1
ATOM 660 O O . ASP A 1 86 ? 45.588 -16.001 4.954 1.00 27.77 86 ASP A O 1
ATOM 664 N N . GLY A 1 87 ? 45.751 -17.206 3.066 1.00 28.67 87 GLY A N 1
ATOM 665 C CA . GLY A 1 87 ? 46.551 -18.256 3.676 1.00 28.67 87 GLY A CA 1
ATOM 666 C C . GLY A 1 87 ? 46.575 -19.569 2.911 1.00 28.67 87 GLY A C 1
ATOM 667 O O . GLY A 1 87 ? 45.952 -20.518 3.359 1.00 28.67 87 GLY A O 1
ATOM 668 N N . GLN A 1 88 ? 47.361 -19.662 1.830 1.00 30.77 88 GLN A N 1
ATOM 669 C CA . GLN A 1 88 ? 48.351 -20.740 1.655 1.00 30.77 88 GLN A CA 1
ATOM 670 C C . GLN A 1 88 ? 49.166 -20.609 0.359 1.00 30.77 88 GLN A C 1
ATOM 672 O O . GLN A 1 88 ? 48.716 -20.126 -0.673 1.00 30.77 88 GLN A O 1
ATOM 677 N N . GLN A 1 89 ? 50.430 -21.013 0.480 1.00 30.64 89 GLN A N 1
ATOM 678 C CA . GLN A 1 89 ? 51.528 -20.863 -0.469 1.00 30.64 89 GLN A CA 1
ATOM 679 C C . GLN A 1 89 ? 51.486 -21.831 -1.666 1.00 30.64 89 GLN A C 1
ATOM 681 O O . GLN A 1 89 ? 51.032 -22.965 -1.535 1.00 30.64 89 GLN A O 1
ATOM 686 N N . ARG A 1 90 ? 52.266 -21.434 -2.694 1.00 25.53 90 ARG A N 1
ATOM 687 C CA . ARG A 1 90 ? 52.888 -22.192 -3.816 1.00 25.53 90 ARG A CA 1
ATOM 688 C C . ARG A 1 90 ? 52.114 -22.047 -5.134 1.00 25.53 90 ARG A C 1
ATOM 690 O O . ARG A 1 90 ? 50.906 -22.145 -5.145 1.00 25.53 90 ARG A O 1
ATOM 697 N N . ARG A 1 91 ? 52.738 -21.846 -6.299 1.00 26.75 91 ARG A N 1
ATOM 698 C CA . ARG A 1 91 ? 54.124 -22.079 -6.740 1.00 26.75 91 ARG A CA 1
ATOM 699 C C . ARG A 1 91 ? 54.377 -21.197 -7.975 1.00 26.75 91 ARG A C 1
ATOM 701 O O . ARG A 1 91 ? 53.519 -21.094 -8.840 1.00 26.75 91 ARG A O 1
ATOM 708 N N . THR A 1 92 ? 55.552 -20.589 -8.058 1.00 28.64 92 THR A N 1
ATOM 709 C CA . THR A 1 92 ? 56.040 -19.812 -9.203 1.00 28.64 92 THR A CA 1
ATOM 710 C C . THR A 1 92 ? 56.218 -20.682 -10.452 1.00 28.64 92 THR A C 1
ATOM 712 O O . THR A 1 92 ? 56.939 -21.678 -10.407 1.00 28.64 92 THR A O 1
ATOM 715 N N . GLN A 1 93 ? 55.644 -20.264 -11.583 1.00 29.45 93 GLN A N 1
ATOM 716 C CA . GLN A 1 93 ? 56.155 -20.591 -12.917 1.00 29.45 93 GLN A CA 1
ATOM 717 C C . GLN A 1 93 ? 56.147 -19.350 -13.814 1.00 29.45 93 GLN A C 1
ATOM 719 O O . GLN A 1 93 ? 55.272 -18.494 -13.734 1.00 29.45 93 GLN A O 1
ATOM 724 N N . VAL A 1 94 ? 57.210 -19.246 -14.603 1.00 27.50 94 VAL A N 1
ATOM 725 C CA . VAL A 1 94 ? 57.658 -18.075 -15.352 1.00 27.50 94 VAL A CA 1
ATOM 726 C C . VAL A 1 94 ? 57.164 -18.153 -16.800 1.00 27.50 94 VAL A C 1
ATOM 728 O O . VAL A 1 94 ? 57.475 -19.121 -17.482 1.00 27.50 94 VAL A O 1
ATOM 731 N N . GLY A 1 95 ? 56.489 -17.087 -17.248 1.00 26.28 95 GLY A N 1
ATOM 732 C CA . GLY A 1 95 ? 56.731 -16.377 -18.515 1.00 26.28 95 GLY A CA 1
ATOM 733 C C . GLY A 1 95 ? 56.129 -16.898 -19.828 1.00 26.28 95 GLY A C 1
ATOM 734 O O . GLY A 1 95 ? 56.530 -17.951 -20.298 1.00 26.28 95 GLY A O 1
ATOM 735 N N . VAL A 1 96 ? 55.338 -16.040 -20.499 1.00 26.64 96 VAL A N 1
ATOM 736 C CA . VAL A 1 96 ? 55.481 -15.670 -21.932 1.00 26.64 96 VAL A CA 1
ATOM 737 C C . VAL A 1 96 ? 54.960 -14.224 -22.115 1.00 26.64 96 VAL A C 1
ATOM 739 O O . VAL A 1 96 ? 53.864 -13.934 -21.637 1.00 26.64 96 VAL A O 1
ATOM 742 N N . PRO A 1 97 ? 55.686 -13.294 -22.772 1.00 28.84 97 PRO A N 1
ATOM 743 C CA . PRO A 1 97 ? 55.164 -11.964 -23.086 1.00 28.84 97 PRO A CA 1
ATOM 744 C C . PRO A 1 97 ? 54.311 -11.990 -24.367 1.00 28.84 97 PRO A C 1
ATOM 746 O O . PRO A 1 97 ? 54.773 -12.435 -25.416 1.00 28.84 97 PRO A O 1
ATOM 749 N N . ILE A 1 98 ? 53.074 -11.492 -24.286 1.00 31.14 98 ILE A N 1
ATOM 750 C CA . ILE A 1 98 ? 52.166 -11.315 -25.430 1.00 31.14 98 ILE A CA 1
ATOM 751 C C . ILE A 1 98 ? 52.414 -9.930 -26.044 1.00 31.14 98 ILE A C 1
ATOM 753 O O . ILE A 1 98 ? 52.336 -8.913 -25.358 1.00 31.14 98 ILE A O 1
ATOM 757 N N . THR A 1 99 ? 52.721 -9.894 -27.339 1.00 30.05 99 THR A N 1
ATOM 758 C CA . THR A 1 99 ? 52.811 -8.671 -28.151 1.00 30.05 99 THR A CA 1
ATOM 759 C C . THR A 1 99 ? 51.395 -8.186 -28.513 1.00 30.05 99 THR A C 1
ATOM 761 O O . THR A 1 99 ? 50.565 -9.028 -28.861 1.00 30.05 99 THR A O 1
ATOM 764 N N . PRO A 1 100 ? 51.073 -6.876 -28.476 1.00 29.88 100 PRO A N 1
ATOM 765 C CA . PRO A 1 100 ? 49.747 -6.392 -28.858 1.00 29.88 100 PRO A CA 1
ATOM 766 C C . PRO A 1 100 ? 49.574 -6.447 -30.380 1.00 29.88 100 PRO A C 1
ATOM 768 O O . PRO A 1 100 ? 50.380 -5.887 -31.123 1.00 29.88 100 PRO A O 1
ATOM 771 N N . VAL A 1 101 ? 48.510 -7.102 -30.844 1.00 28.56 101 VAL A N 1
ATOM 772 C CA . VAL A 1 101 ? 48.072 -7.040 -32.244 1.00 28.56 101 VAL A CA 1
ATOM 773 C C . VAL A 1 101 ? 47.308 -5.733 -32.448 1.00 28.56 101 VAL A C 1
ATOM 775 O O . VAL A 1 101 ? 46.354 -5.442 -31.730 1.00 28.56 101 VAL A O 1
ATOM 778 N N . ALA A 1 102 ? 47.765 -4.937 -33.415 1.00 29.44 102 ALA A N 1
ATOM 779 C CA . ALA A 1 102 ? 47.149 -3.685 -33.828 1.00 29.44 102 ALA A CA 1
ATOM 780 C C . ALA A 1 102 ? 45.719 -3.905 -34.357 1.00 29.44 102 ALA A C 1
ATOM 782 O O . ALA A 1 102 ? 45.454 -4.854 -35.094 1.00 29.44 102 ALA A O 1
ATOM 783 N N . ALA A 1 103 ? 44.812 -2.999 -33.989 1.00 33.28 103 ALA A N 1
ATOM 784 C CA . ALA A 1 103 ? 43.442 -2.955 -34.479 1.00 33.28 103 ALA A CA 1
ATOM 785 C C . ALA A 1 103 ? 43.421 -2.717 -35.999 1.00 33.28 103 ALA A C 1
ATOM 787 O O . ALA A 1 103 ? 43.853 -1.668 -36.474 1.00 33.28 103 ALA A O 1
ATOM 788 N N . ALA A 1 104 ? 42.908 -3.684 -36.759 1.00 30.36 104 ALA A N 1
ATOM 789 C CA . ALA A 1 104 ? 42.620 -3.512 -38.175 1.00 30.36 104 ALA A CA 1
ATOM 790 C C . ALA A 1 104 ? 41.224 -2.893 -38.343 1.00 30.36 104 ALA A C 1
ATOM 792 O O . ALA A 1 104 ? 40.204 -3.543 -38.119 1.00 30.36 104 ALA A O 1
ATOM 793 N N . SER A 1 105 ? 41.187 -1.626 -38.750 1.00 46.50 105 SER A N 1
ATOM 794 C CA . SER A 1 105 ? 40.019 -0.984 -39.346 1.00 46.50 105 SER A CA 1
ATOM 795 C C . SER A 1 105 ? 39.839 -1.499 -40.778 1.00 46.50 105 SER A C 1
ATOM 797 O O . SER A 1 105 ? 40.572 -1.087 -41.674 1.00 46.50 105 SER A O 1
ATOM 799 N N . GLN A 1 106 ? 38.874 -2.385 -41.011 1.00 39.06 106 GLN A N 1
ATOM 800 C CA . GLN A 1 106 ? 38.410 -2.720 -42.361 1.00 39.06 106 GLN A CA 1
ATOM 801 C C . GLN A 1 106 ? 36.885 -2.816 -42.364 1.00 39.06 106 GLN A C 1
ATOM 803 O O . GLN A 1 106 ? 36.301 -3.852 -42.051 1.00 39.06 106 GLN A O 1
ATOM 808 N N . SER A 1 107 ? 36.229 -1.714 -42.723 1.00 39.84 107 SER A N 1
ATOM 809 C CA . SER A 1 107 ? 34.851 -1.734 -43.205 1.00 39.84 107 SER A CA 1
ATOM 810 C C . SER A 1 107 ? 34.869 -1.861 -44.729 1.00 39.84 107 SER A C 1
ATOM 812 O O . SER A 1 107 ? 34.580 -0.900 -45.438 1.00 39.84 107 SER A O 1
ATOM 814 N N . ASP A 1 108 ? 35.208 -3.044 -45.241 1.00 41.91 108 ASP A N 1
ATOM 815 C CA . ASP A 1 108 ? 34.962 -3.371 -46.649 1.00 41.91 108 ASP A CA 1
ATOM 816 C C . ASP A 1 108 ? 33.451 -3.531 -46.844 1.00 41.91 108 ASP A C 1
ATOM 818 O O . ASP A 1 108 ? 32.863 -4.598 -46.616 1.00 41.91 108 ASP A O 1
ATOM 822 N N . SER A 1 109 ? 32.788 -2.435 -47.213 1.00 55.47 109 SER A N 1
ATOM 823 C CA . SER A 1 109 ? 31.413 -2.495 -47.690 1.00 55.47 109 SER A CA 1
ATOM 824 C C . SER A 1 109 ? 31.429 -3.024 -49.127 1.00 55.47 109 SER A C 1
ATOM 826 O O . SER A 1 109 ? 32.247 -2.617 -49.948 1.00 55.47 109 SER A O 1
ATOM 828 N N . VAL A 1 110 ? 30.507 -3.927 -49.461 1.00 57.03 110 VAL A N 1
ATOM 829 C CA . VAL A 1 110 ? 30.373 -4.493 -50.819 1.00 57.03 110 VAL A CA 1
ATOM 830 C C . VAL A 1 110 ? 30.180 -3.395 -51.879 1.00 57.03 110 VAL A C 1
ATOM 832 O O . VAL A 1 110 ? 30.549 -3.578 -53.032 1.00 57.03 110 VAL A O 1
ATOM 835 N N . ILE A 1 111 ? 29.657 -2.232 -51.486 1.00 54.22 111 ILE A N 1
ATOM 836 C CA . ILE A 1 111 ? 29.446 -1.079 -52.367 1.00 54.22 111 ILE A CA 1
ATOM 837 C C . ILE A 1 111 ? 30.785 -0.515 -52.859 1.00 54.22 111 ILE A C 1
ATOM 839 O O . ILE A 1 111 ? 30.924 -0.236 -54.046 1.00 54.22 111 ILE A O 1
ATOM 843 N N . THR A 1 112 ? 31.795 -0.458 -51.990 1.00 56.56 112 THR A N 1
ATOM 844 C CA . THR A 1 112 ? 33.153 0.013 -52.307 1.00 56.56 112 THR A CA 1
ATOM 845 C C . THR A 1 112 ? 33.839 -0.879 -53.352 1.00 56.56 112 THR A C 1
ATOM 847 O O . THR A 1 112 ? 34.642 -0.412 -54.151 1.00 56.56 112 THR A O 1
ATOM 850 N N . HIS A 1 113 ? 33.472 -2.164 -53.408 1.00 56.84 113 HIS A N 1
ATOM 851 C CA . HIS A 1 113 ? 33.979 -3.105 -54.410 1.00 56.84 113 HIS A CA 1
ATOM 852 C C . HIS A 1 113 ? 33.376 -2.891 -55.810 1.00 56.84 113 HIS A C 1
ATOM 854 O O . HIS A 1 113 ? 34.068 -3.088 -56.805 1.00 56.84 113 HIS A O 1
ATOM 860 N N . TYR A 1 114 ? 32.100 -2.497 -55.901 1.00 55.66 114 TYR A N 1
ATOM 861 C CA . TYR A 1 114 ? 31.406 -2.313 -57.184 1.00 55.66 114 TYR A CA 1
ATOM 862 C C . TYR A 1 114 ? 31.460 -0.877 -57.713 1.00 55.66 114 TYR A C 1
ATOM 864 O O . TYR A 1 114 ? 31.453 -0.682 -58.925 1.00 55.66 114 TYR A O 1
ATOM 872 N N . LEU A 1 115 ? 31.500 0.113 -56.819 1.00 62.56 115 LEU A N 1
ATOM 873 C CA . LEU A 1 115 ? 31.480 1.539 -57.157 1.00 62.56 115 LEU A CA 1
ATOM 874 C C . LEU A 1 115 ? 32.833 2.235 -56.929 1.00 62.56 115 LEU A C 1
ATOM 876 O O . LEU A 1 115 ? 32.980 3.395 -57.296 1.00 62.56 115 LEU A O 1
ATOM 880 N N . GLY A 1 116 ? 33.826 1.529 -56.375 1.00 61.09 116 GLY A N 1
ATOM 881 C CA . GLY A 1 116 ? 35.164 2.053 -56.083 1.00 61.09 116 GLY A CA 1
ATOM 882 C C . GLY A 1 116 ? 35.287 2.718 -54.705 1.00 61.09 116 GLY A C 1
ATOM 883 O O . GLY A 1 116 ? 34.295 2.989 -54.027 1.00 61.09 116 GLY A O 1
ATOM 884 N N . GLU A 1 117 ? 36.530 2.994 -54.290 1.00 60.31 117 GLU A N 1
ATOM 885 C CA . GLU A 1 117 ? 36.870 3.675 -53.022 1.00 60.31 117 GLU A CA 1
ATOM 886 C C . GLU A 1 117 ? 36.364 5.132 -52.944 1.00 60.31 117 GLU A C 1
ATOM 888 O O . GLU A 1 117 ? 36.408 5.741 -51.880 1.00 60.31 117 GLU A O 1
ATOM 893 N N . GLU A 1 118 ? 35.838 5.674 -54.047 1.00 61.31 118 GLU A N 1
ATOM 894 C CA . GLU A 1 118 ? 35.330 7.048 -54.173 1.00 61.31 118 GLU A CA 1
ATOM 895 C C . GLU A 1 118 ? 33.839 7.199 -53.812 1.00 61.31 118 GLU A C 1
ATOM 897 O O . GLU A 1 118 ? 33.309 8.311 -53.825 1.00 61.31 118 GLU A O 1
ATOM 902 N N . TYR A 1 119 ? 33.135 6.111 -53.475 1.00 65.19 119 TYR A N 1
ATOM 903 C CA . TYR A 1 119 ? 31.722 6.180 -53.098 1.00 65.19 119 TYR A CA 1
ATOM 904 C C . TYR A 1 119 ? 31.515 6.895 -51.750 1.00 65.19 119 TYR A C 1
ATOM 906 O O . TYR A 1 119 ? 31.723 6.326 -50.678 1.00 65.19 119 TYR A O 1
ATOM 914 N N . ASP A 1 120 ? 31.032 8.134 -51.823 1.00 67.31 120 ASP A N 1
ATOM 915 C CA . ASP A 1 120 ? 30.536 8.902 -50.677 1.00 67.31 120 ASP A CA 1
ATOM 916 C C . ASP A 1 120 ? 28.991 8.848 -50.586 1.00 67.31 120 ASP A C 1
ATOM 918 O O . ASP A 1 120 ? 28.321 9.384 -51.474 1.00 67.31 120 ASP A O 1
ATOM 922 N N . PRO A 1 121 ? 28.399 8.244 -49.531 1.00 60.56 121 PRO A N 1
ATOM 923 C CA . PRO A 1 121 ? 26.949 8.208 -49.317 1.00 60.56 121 PRO A CA 1
ATOM 924 C C . PRO A 1 121 ? 26.325 9.577 -48.987 1.00 60.56 121 PRO A C 1
ATOM 926 O O . PRO A 1 121 ? 25.101 9.671 -48.921 1.00 60.56 121 PRO A O 1
ATOM 929 N N . GLY A 1 122 ? 27.132 10.617 -48.757 1.00 63.16 122 GLY A N 1
ATOM 930 C CA . GLY A 1 122 ? 26.688 12.009 -48.639 1.00 63.16 122 GLY A CA 1
ATOM 931 C C . GLY A 1 122 ? 26.745 12.806 -49.949 1.00 63.16 122 GLY A C 1
ATOM 932 O O . GLY A 1 122 ? 26.369 13.975 -49.957 1.00 63.16 122 GLY A O 1
ATOM 933 N N . ASN A 1 123 ? 27.221 12.214 -51.053 1.00 75.62 123 ASN A N 1
ATOM 934 C CA . ASN A 1 123 ? 27.296 12.882 -52.350 1.00 75.62 123 ASN A CA 1
ATOM 935 C C . ASN A 1 123 ? 26.026 12.628 -53.171 1.00 75.62 123 ASN A C 1
ATOM 937 O O . ASN A 1 123 ? 25.724 11.505 -53.575 1.00 75.62 123 ASN A O 1
ATOM 941 N N . GLU A 1 124 ? 25.309 13.700 -53.485 1.00 72.94 124 GLU A N 1
ATOM 942 C CA . GLU A 1 124 ? 24.027 13.646 -54.179 1.00 72.94 124 GLU A CA 1
ATOM 943 C C . GLU A 1 124 ? 24.095 13.040 -55.596 1.00 72.94 124 GLU A C 1
ATOM 945 O O . GLU A 1 124 ? 23.148 12.390 -56.041 1.00 72.94 124 GLU A O 1
ATOM 950 N N . GLN A 1 125 ? 25.214 13.183 -56.314 1.00 71.38 125 GLN A N 1
ATOM 951 C CA . GLN A 1 125 ? 25.386 12.537 -57.623 1.00 71.38 125 GLN A CA 1
ATOM 952 C C . GLN A 1 125 ? 25.501 11.017 -57.486 1.00 71.38 125 GLN A C 1
ATOM 954 O O . GLN A 1 125 ? 24.947 10.281 -58.304 1.00 71.38 125 GLN A O 1
ATOM 959 N N . HIS A 1 126 ? 26.161 10.539 -56.429 1.00 74.00 126 HIS A N 1
ATOM 960 C CA . HIS A 1 126 ? 26.230 9.112 -56.123 1.00 74.00 126 HIS A CA 1
ATOM 961 C C . HIS A 1 126 ? 24.875 8.577 -55.655 1.00 74.00 126 HIS A C 1
ATOM 963 O O . HIS A 1 126 ? 24.491 7.483 -56.066 1.00 74.00 126 HIS A O 1
ATOM 969 N N . VAL A 1 127 ? 24.115 9.359 -54.878 1.00 70.12 127 VAL A N 1
ATOM 970 C CA . VAL A 1 127 ? 22.735 9.018 -54.493 1.00 70.12 127 VAL A CA 1
ATOM 971 C C . VAL A 1 127 ? 21.841 8.913 -55.726 1.00 70.12 127 VAL A C 1
ATOM 973 O O . VAL A 1 127 ? 21.197 7.889 -55.899 1.00 70.12 127 VAL A O 1
ATOM 976 N N . LYS A 1 128 ? 21.873 9.883 -56.651 1.00 73.38 128 LYS A N 1
ATOM 977 C CA . LYS A 1 128 ? 21.115 9.819 -57.916 1.00 73.38 128 LYS A CA 1
ATOM 978 C C . LYS A 1 128 ? 21.519 8.642 -58.799 1.00 73.38 128 LYS A C 1
ATOM 980 O O . LYS A 1 128 ? 20.667 8.051 -59.457 1.00 73.38 128 LYS A O 1
ATOM 985 N N . MET A 1 129 ? 22.807 8.304 -58.833 1.00 72.06 129 MET A N 1
ATOM 986 C CA . MET A 1 129 ? 23.291 7.133 -59.562 1.00 72.06 129 MET A CA 1
ATOM 987 C C . MET A 1 129 ? 22.768 5.839 -58.931 1.00 72.06 129 MET A C 1
ATOM 989 O O . MET A 1 129 ? 22.307 4.958 -59.650 1.00 72.06 129 MET A O 1
ATOM 993 N N . ILE A 1 130 ? 22.782 5.738 -57.598 1.00 72.62 130 ILE A N 1
ATOM 994 C CA . ILE A 1 130 ? 22.195 4.607 -56.875 1.00 72.62 130 ILE A CA 1
ATOM 995 C C . ILE A 1 130 ? 20.679 4.560 -57.052 1.00 72.62 130 ILE A C 1
ATOM 997 O O . ILE A 1 130 ? 20.161 3.483 -57.304 1.00 72.62 130 ILE A O 1
ATOM 1001 N N . ASP A 1 131 ? 19.971 5.683 -56.981 1.00 72.00 131 ASP A N 1
ATOM 1002 C CA . ASP A 1 131 ? 18.526 5.752 -57.202 1.00 72.00 131 ASP A CA 1
ATOM 1003 C C . ASP A 1 131 ? 18.165 5.346 -58.635 1.00 72.00 131 ASP A C 1
ATOM 1005 O O . ASP A 1 131 ? 17.196 4.620 -58.839 1.00 72.00 131 ASP A O 1
ATOM 1009 N N . GLY A 1 132 ? 18.977 5.734 -59.625 1.00 74.50 132 GLY A N 1
ATOM 1010 C CA . GLY A 1 132 ? 18.847 5.278 -61.009 1.00 74.50 132 GLY A CA 1
ATOM 1011 C C . GLY A 1 132 ? 19.096 3.776 -61.160 1.00 74.50 132 GLY A C 1
ATOM 1012 O O . GLY A 1 132 ? 18.316 3.090 -61.817 1.00 74.50 132 GLY A O 1
ATOM 1013 N N . LEU A 1 133 ? 20.127 3.242 -60.495 1.00 71.44 133 LEU A N 1
ATOM 1014 C CA . LEU A 1 133 ? 20.386 1.800 -60.442 1.00 71.44 133 LEU A CA 1
ATOM 1015 C C . LEU A 1 133 ? 19.273 1.049 -59.704 1.00 71.44 133 LEU A C 1
ATOM 1017 O O . LEU A 1 133 ? 18.922 -0.051 -60.107 1.00 71.44 133 LEU A O 1
ATOM 1021 N N . LEU A 1 134 ? 18.698 1.616 -58.643 1.00 69.94 134 LEU A N 1
ATOM 1022 C CA . LEU A 1 134 ? 17.567 1.044 -57.919 1.00 69.94 134 LEU A CA 1
ATOM 1023 C C . LEU A 1 134 ? 16.301 1.071 -58.776 1.00 69.94 134 LEU A C 1
ATOM 1025 O O . LEU A 1 134 ? 15.616 0.056 -58.820 1.00 69.94 134 LEU A O 1
ATOM 1029 N N . ASP A 1 135 ? 16.013 2.160 -59.494 1.00 68.31 135 ASP A N 1
ATOM 1030 C CA . ASP A 1 135 ? 14.903 2.232 -60.457 1.00 68.31 135 ASP A CA 1
ATOM 1031 C C . ASP A 1 135 ? 15.085 1.186 -61.564 1.00 68.31 135 ASP A C 1
ATOM 1033 O O . ASP A 1 135 ? 14.162 0.433 -61.864 1.00 68.31 135 ASP A O 1
ATOM 1037 N N . GLU A 1 136 ? 16.294 1.047 -62.111 1.00 68.31 136 GLU A N 1
ATOM 1038 C CA . GLU A 1 136 ? 16.597 0.039 -63.125 1.00 68.31 136 GLU A CA 1
ATOM 1039 C C . GLU A 1 136 ? 16.521 -1.392 -62.568 1.00 68.31 136 GLU A C 1
ATOM 1041 O O . GLU A 1 136 ? 15.909 -2.251 -63.193 1.00 68.31 136 GLU A O 1
ATOM 1046 N N . ILE A 1 137 ? 17.043 -1.664 -61.368 1.00 67.69 137 ILE A N 1
ATOM 1047 C CA . ILE A 1 137 ? 16.934 -2.972 -60.698 1.00 67.69 137 ILE A CA 1
ATOM 1048 C C . ILE A 1 137 ? 15.470 -3.317 -60.407 1.00 67.69 137 ILE A C 1
ATOM 1050 O O . ILE A 1 137 ? 15.065 -4.466 -60.596 1.00 67.69 137 ILE A O 1
ATOM 1054 N N . VAL A 1 138 ? 14.675 -2.344 -59.956 1.00 64.19 138 VAL A N 1
ATOM 1055 C CA . VAL A 1 138 ? 13.243 -2.511 -59.678 1.00 64.19 138 VAL A CA 1
ATOM 1056 C C . VAL A 1 138 ? 12.467 -2.756 -60.975 1.00 64.19 138 VAL A C 1
ATOM 1058 O O . VAL A 1 138 ? 11.638 -3.664 -61.000 1.00 64.19 138 VAL A O 1
ATOM 1061 N N . ARG A 1 139 ? 12.772 -2.038 -62.065 1.00 67.00 139 ARG A N 1
ATOM 1062 C CA . ARG A 1 139 ? 12.184 -2.267 -63.400 1.00 67.00 139 ARG A CA 1
ATOM 1063 C C . ARG A 1 139 ? 12.594 -3.610 -64.007 1.00 67.00 139 ARG A C 1
ATOM 1065 O O . ARG A 1 139 ? 11.761 -4.336 -64.532 1.00 67.00 139 ARG A O 1
ATOM 1072 N N . LEU A 1 140 ? 13.869 -3.986 -63.919 1.00 62.00 140 LEU A N 1
ATOM 1073 C CA . LEU A 1 140 ? 14.379 -5.250 -64.468 1.00 62.00 140 LEU A CA 1
ATOM 1074 C C . LEU A 1 140 ? 13.836 -6.478 -63.725 1.00 62.00 140 LEU A C 1
ATOM 1076 O O . LEU A 1 140 ? 13.810 -7.575 -64.283 1.00 62.00 140 LEU A O 1
ATOM 1080 N N . ARG A 1 141 ? 13.401 -6.310 -62.471 1.00 60.41 141 ARG A N 1
ATOM 1081 C CA . ARG A 1 141 ? 12.772 -7.360 -61.661 1.00 60.41 141 ARG A CA 1
ATOM 1082 C C . ARG A 1 141 ? 11.243 -7.374 -61.724 1.00 60.41 141 ARG A C 1
ATOM 1084 O O . ARG A 1 141 ? 10.653 -8.047 -60.884 1.00 60.41 141 ARG A O 1
ATOM 1091 N N . GLU A 1 142 ? 10.613 -6.698 -62.691 1.00 57.66 142 GLU A N 1
ATOM 1092 C CA . GLU A 1 142 ? 9.152 -6.627 -62.894 1.00 57.66 142 GLU A CA 1
ATOM 1093 C C . GLU A 1 142 ? 8.448 -8.002 -62.923 1.00 57.66 142 GLU A C 1
ATOM 1095 O O . GLU A 1 142 ? 8.111 -8.562 -63.964 1.00 57.66 142 GLU A O 1
ATOM 1100 N N . VAL A 1 143 ? 8.178 -8.544 -61.737 1.00 54.91 143 VAL A N 1
ATOM 1101 C CA . VAL A 1 143 ? 7.321 -9.701 -61.492 1.00 54.91 143 VAL A CA 1
ATOM 1102 C C . VAL A 1 143 ? 6.515 -9.397 -60.221 1.00 54.91 143 VAL A C 1
ATOM 1104 O O . VAL A 1 143 ? 6.818 -9.897 -59.142 1.00 54.91 143 VAL A O 1
ATOM 1107 N N . GLY A 1 144 ? 5.499 -8.533 -60.332 1.00 60.97 144 GLY A N 1
ATOM 1108 C CA . GLY A 1 144 ? 4.585 -8.178 -59.226 1.00 60.97 144 GLY A CA 1
ATOM 1109 C C . GLY A 1 144 ? 5.030 -6.987 -58.358 1.00 60.97 144 GLY A C 1
ATOM 1110 O O . GLY A 1 144 ? 5.943 -6.253 -58.735 1.00 60.97 144 GLY A O 1
ATOM 1111 N N . ASN A 1 145 ? 4.373 -6.760 -57.206 1.00 64.25 145 ASN A N 1
ATOM 1112 C CA . ASN A 1 145 ? 4.682 -5.622 -56.316 1.00 64.25 145 ASN A CA 1
ATOM 1113 C C . ASN A 1 145 ? 5.753 -5.935 -55.255 1.00 64.25 145 ASN A C 1
ATOM 1115 O O . ASN A 1 145 ? 6.138 -5.030 -54.508 1.00 64.25 145 ASN A O 1
ATOM 1119 N N . THR A 1 146 ? 6.274 -7.168 -55.211 1.00 68.75 146 THR A N 1
ATOM 1120 C CA . THR A 1 146 ? 7.255 -7.615 -54.214 1.00 68.75 146 THR A CA 1
ATOM 1121 C C . THR A 1 146 ? 8.517 -8.179 -54.851 1.00 68.75 146 THR A C 1
ATOM 1123 O O . THR A 1 146 ? 8.481 -9.086 -55.676 1.00 68.75 146 THR A O 1
ATOM 1126 N N . THR A 1 147 ? 9.669 -7.698 -54.391 1.00 73.25 147 THR A N 1
ATOM 1127 C CA . THR A 1 147 ? 10.994 -8.196 -54.765 1.00 73.25 147 THR A CA 1
ATOM 1128 C C . THR A 1 147 ? 11.710 -8.761 -53.543 1.00 73.25 147 THR A C 1
ATOM 1130 O O . THR A 1 147 ? 11.996 -8.037 -52.595 1.00 73.25 147 THR A O 1
ATOM 1133 N N . THR A 1 148 ? 12.062 -10.049 -53.557 1.00 68.75 148 THR A N 1
ATOM 1134 C CA . THR A 1 148 ? 12.791 -10.685 -52.446 1.00 68.75 148 THR A CA 1
ATOM 1135 C C . THR A 1 148 ? 14.263 -10.949 -52.777 1.00 68.75 148 THR A C 1
ATOM 1137 O O . THR A 1 148 ? 14.594 -11.421 -53.869 1.00 68.75 148 THR A O 1
ATOM 1140 N N . TYR A 1 149 ? 15.158 -10.722 -51.816 1.00 71.12 149 TYR A N 1
ATOM 1141 C CA . TYR A 1 149 ? 16.560 -11.133 -51.875 1.00 71.12 149 TYR A CA 1
ATOM 1142 C C . TYR A 1 149 ? 17.065 -11.673 -50.524 1.00 71.12 149 TYR A C 1
ATOM 1144 O O . TYR A 1 149 ? 16.480 -11.431 -49.468 1.00 71.12 149 TYR A O 1
ATOM 1152 N N . MET A 1 150 ? 18.149 -12.451 -50.563 1.00 67.25 150 MET A N 1
ATOM 1153 C CA . MET A 1 150 ? 18.820 -13.003 -49.380 1.00 67.25 150 MET A CA 1
ATOM 1154 C C . MET A 1 150 ? 20.074 -12.186 -49.089 1.00 67.25 150 MET A C 1
ATOM 1156 O O . MET A 1 150 ? 20.851 -11.915 -50.005 1.00 67.25 150 MET A O 1
ATOM 1160 N N . THR A 1 151 ? 20.298 -11.799 -47.834 1.00 64.00 151 THR A N 1
ATOM 1161 C CA . THR A 1 151 ? 21.523 -11.059 -47.506 1.00 64.00 151 THR A CA 1
ATOM 1162 C C . THR A 1 151 ? 22.768 -11.962 -47.563 1.00 64.00 151 THR A C 1
ATOM 1164 O O . THR A 1 151 ? 22.691 -13.109 -47.125 1.00 64.00 151 THR A O 1
ATOM 1167 N N . PRO A 1 152 ? 23.939 -11.471 -48.020 1.00 51.78 152 PRO A N 1
ATOM 1168 C CA . PRO A 1 152 ? 25.126 -12.313 -48.228 1.00 51.78 152 PRO A CA 1
ATOM 1169 C C . PRO A 1 152 ? 25.747 -12.897 -46.947 1.00 51.78 152 PRO A C 1
ATOM 1171 O O . PRO A 1 152 ? 26.382 -13.944 -46.999 1.00 51.78 152 PRO A O 1
ATOM 1174 N N . LYS A 1 153 ? 25.589 -12.222 -45.798 1.00 57.16 153 LYS A N 1
ATOM 1175 C CA . LYS A 1 153 ? 26.248 -12.574 -44.519 1.00 57.16 153 LYS A CA 1
ATOM 1176 C C . LYS A 1 153 ? 25.295 -13.085 -43.431 1.00 57.16 153 LYS A C 1
ATOM 1178 O O . LYS A 1 153 ? 25.715 -13.347 -42.311 1.00 57.16 153 LYS A O 1
ATOM 1183 N N . GLY A 1 154 ? 24.014 -13.242 -43.741 1.00 51.41 154 GLY A N 1
ATOM 1184 C CA . GLY A 1 154 ? 23.035 -13.778 -42.805 1.00 51.41 154 GLY A CA 1
ATOM 1185 C C . GLY A 1 154 ? 21.888 -14.397 -43.576 1.00 51.41 154 GLY A C 1
ATOM 1186 O O . GLY A 1 154 ? 21.419 -13.826 -44.552 1.00 51.41 154 GLY A O 1
ATOM 1187 N N . HIS A 1 155 ? 21.411 -15.559 -43.149 1.00 59.12 155 HIS A N 1
ATOM 1188 C CA . HIS A 1 155 ? 20.293 -16.276 -43.771 1.00 59.12 155 HIS A CA 1
ATOM 1189 C C . HIS A 1 155 ? 18.927 -15.561 -43.598 1.00 59.12 155 HIS A C 1
ATOM 1191 O O . HIS A 1 155 ? 17.903 -16.212 -43.408 1.00 59.12 155 HIS A O 1
ATOM 1197 N N . LYS A 1 156 ? 18.892 -14.221 -43.617 1.00 62.53 156 LYS A N 1
ATOM 1198 C CA . LYS A 1 156 ? 17.689 -13.393 -43.518 1.00 62.53 156 LYS A CA 1
ATOM 1199 C C . LYS A 1 156 ? 17.202 -13.018 -44.921 1.00 62.53 156 LYS A C 1
ATOM 1201 O O . LYS A 1 156 ? 17.945 -12.467 -45.733 1.00 62.53 156 LYS A O 1
ATOM 1206 N N . LYS A 1 157 ? 15.937 -13.344 -45.178 1.00 71.25 157 LYS A N 1
ATOM 1207 C CA . LYS A 1 157 ? 15.177 -12.982 -46.377 1.00 71.25 157 LYS A CA 1
ATOM 1208 C C . LYS A 1 157 ? 14.658 -11.553 -46.197 1.00 71.25 157 LYS A C 1
ATOM 1210 O O . LYS A 1 157 ? 14.008 -11.286 -45.190 1.00 71.25 157 LYS A O 1
ATOM 1215 N N . ILE A 1 158 ? 14.948 -10.655 -47.137 1.00 74.44 158 ILE A N 1
ATOM 1216 C CA . ILE A 1 158 ? 14.408 -9.288 -47.165 1.00 74.44 158 ILE A CA 1
ATOM 1217 C C . ILE A 1 158 ? 13.473 -9.165 -48.367 1.00 74.44 158 ILE A C 1
ATOM 1219 O O . ILE A 1 158 ? 13.827 -9.576 -49.473 1.00 74.44 158 ILE A O 1
ATOM 1223 N N . SER A 1 159 ? 12.287 -8.601 -48.140 1.00 76.19 159 SER A N 1
ATOM 1224 C CA . SER A 1 159 ? 11.303 -8.293 -49.177 1.00 76.19 159 SER A CA 1
ATOM 1225 C C . SER A 1 159 ? 11.153 -6.781 -49.311 1.00 76.19 159 SER A C 1
ATOM 1227 O O . SER A 1 159 ? 10.909 -6.091 -48.325 1.00 76.19 159 SER A O 1
ATOM 1229 N N . LEU A 1 160 ? 11.298 -6.283 -50.533 1.00 76.25 160 LEU A N 1
ATOM 1230 C CA . LEU A 1 160 ? 10.980 -4.919 -50.937 1.00 76.25 160 LEU A CA 1
ATOM 1231 C C . LEU A 1 160 ? 9.578 -4.916 -51.529 1.00 76.25 160 LEU A C 1
ATOM 1233 O O . LEU A 1 160 ? 9.302 -5.721 -52.415 1.00 76.25 160 LEU A O 1
ATOM 1237 N N . ILE A 1 161 ? 8.718 -4.024 -51.048 1.00 77.38 161 ILE A N 1
ATOM 1238 C CA . ILE A 1 161 ? 7.318 -3.937 -51.470 1.00 77.38 161 ILE A CA 1
ATOM 1239 C C . ILE A 1 161 ? 7.069 -2.543 -52.002 1.00 77.38 161 ILE A C 1
ATOM 1241 O O . ILE A 1 161 ? 7.391 -1.549 -51.348 1.00 77.38 161 ILE A O 1
ATOM 1245 N N . ARG A 1 162 ? 6.500 -2.471 -53.200 1.00 75.31 162 ARG A N 1
ATOM 1246 C CA . ARG A 1 162 ? 6.145 -1.208 -53.829 1.00 75.31 162 ARG A CA 1
ATOM 1247 C C . ARG A 1 162 ? 4.830 -0.705 -53.243 1.00 75.31 162 ARG A C 1
ATOM 1249 O O . ARG A 1 162 ? 3.787 -1.310 -53.465 1.00 75.31 162 ARG A O 1
ATOM 1256 N N . VAL A 1 163 ? 4.886 0.419 -52.534 1.00 80.38 163 VAL A N 1
ATOM 1257 C CA . VAL A 1 163 ? 3.714 1.080 -51.943 1.00 80.38 163 VAL A CA 1
ATOM 1258 C C . VAL A 1 163 ? 3.329 2.287 -52.807 1.00 80.38 163 VAL A C 1
ATOM 1260 O O . VAL A 1 163 ? 4.094 3.251 -52.864 1.00 80.38 163 VAL A O 1
ATOM 1263 N N . PRO A 1 164 ? 2.187 2.260 -53.515 1.00 79.94 164 PRO A N 1
ATOM 1264 C CA . PRO A 1 164 ? 1.705 3.401 -54.289 1.00 79.94 164 PRO A CA 1
ATOM 1265 C C . PRO A 1 164 ? 1.203 4.529 -53.381 1.00 79.94 164 PRO A C 1
ATOM 1267 O O . PRO A 1 164 ? 0.568 4.279 -52.356 1.00 79.94 164 PRO A O 1
ATOM 1270 N N . THR A 1 165 ? 1.414 5.779 -53.790 1.00 79.75 165 THR A N 1
ATOM 1271 C CA . THR A 1 165 ? 0.823 6.943 -53.118 1.00 79.75 165 THR A CA 1
ATOM 1272 C C . THR A 1 165 ? -0.634 7.094 -53.549 1.00 79.75 165 THR A C 1
ATOM 1274 O O . THR A 1 165 ? -0.918 7.574 -54.647 1.00 79.75 165 THR A O 1
ATOM 1277 N N . ALA A 1 166 ? -1.569 6.669 -52.702 1.00 80.31 166 ALA A N 1
ATOM 1278 C CA . ALA A 1 166 ? -2.996 6.853 -52.946 1.00 80.31 166 ALA A CA 1
ATOM 1279 C C . ALA A 1 166 ? -3.464 8.234 -52.458 1.00 80.31 166 ALA A C 1
ATOM 1281 O O . ALA A 1 166 ? -3.193 8.619 -51.325 1.00 80.31 166 ALA A O 1
ATOM 1282 N N . MET A 1 167 ? -4.203 8.957 -53.305 1.00 79.06 167 MET A N 1
ATOM 1283 C CA . MET A 1 167 ? -4.751 10.293 -52.993 1.00 79.06 167 MET A CA 1
ATOM 1284 C C . MET A 1 167 ? -6.240 10.262 -52.599 1.00 79.06 167 MET A C 1
ATOM 1286 O O . MET A 1 167 ? -6.836 11.302 -52.337 1.00 79.06 167 MET A O 1
ATOM 1290 N N . SER A 1 168 ? -6.867 9.081 -52.608 1.00 81.06 168 SER A N 1
ATOM 1291 C CA . SER A 1 168 ? -8.267 8.863 -52.221 1.00 81.06 168 SER A CA 1
ATOM 1292 C C . SER A 1 168 ? -8.527 7.397 -51.864 1.00 81.06 168 SER A C 1
ATOM 1294 O O . SER A 1 168 ? -7.789 6.515 -52.309 1.00 81.06 168 SER A O 1
ATOM 1296 N N . ASP A 1 169 ? -9.617 7.117 -51.145 1.00 80.12 169 ASP A N 1
ATOM 1297 C CA . ASP A 1 169 ? -10.013 5.749 -50.762 1.00 80.12 169 ASP A CA 1
ATOM 1298 C C . ASP A 1 169 ? -10.249 4.835 -51.974 1.00 80.12 169 ASP A C 1
ATOM 1300 O O . ASP A 1 169 ? -9.903 3.651 -51.961 1.00 80.12 169 ASP A O 1
ATOM 1304 N N . ASN A 1 170 ? -10.778 5.393 -53.068 1.00 81.06 170 ASN A N 1
ATOM 1305 C CA . ASN A 1 170 ? -10.944 4.672 -54.332 1.00 81.06 170 ASN A CA 1
ATOM 1306 C C . ASN A 1 170 ? -9.591 4.356 -54.984 1.00 81.06 170 ASN A C 1
ATOM 1308 O O . ASN A 1 170 ? -9.387 3.255 -55.492 1.00 81.06 170 ASN A O 1
ATOM 1312 N N . SER A 1 171 ? -8.650 5.307 -54.958 1.00 80.38 171 SER A N 1
ATOM 1313 C CA . SER A 1 171 ? -7.290 5.092 -55.465 1.00 80.38 171 SER A CA 1
ATOM 1314 C C . SER A 1 171 ? -6.548 4.037 -54.642 1.00 80.38 171 SER A C 1
ATOM 1316 O O . SER A 1 171 ? -5.861 3.195 -55.220 1.00 80.38 171 SER A O 1
ATOM 1318 N N . PHE A 1 172 ? -6.738 4.035 -53.322 1.00 85.50 172 PHE A N 1
ATOM 1319 C CA . PHE A 1 172 ? -6.192 3.022 -52.425 1.00 85.50 172 PHE A CA 1
ATOM 1320 C C . PHE A 1 172 ? -6.791 1.641 -52.703 1.00 85.50 172 PHE A C 1
ATOM 1322 O O . PHE A 1 172 ? -6.050 0.687 -52.903 1.00 85.50 172 PHE A O 1
ATOM 1329 N N . SER A 1 173 ? -8.118 1.535 -52.801 1.00 80.56 173 SER A N 1
ATOM 1330 C CA . SER A 1 173 ? -8.807 0.254 -53.032 1.00 80.56 173 SER A CA 1
ATOM 1331 C C . SER A 1 173 ? -8.405 -0.397 -54.357 1.00 80.56 173 SER A C 1
ATOM 1333 O O . SER A 1 173 ? -8.240 -1.608 -54.433 1.00 80.56 173 SER A O 1
ATOM 1335 N N . ASN A 1 174 ? -8.176 0.406 -55.398 1.00 81.44 174 ASN A N 1
ATOM 1336 C CA . ASN A 1 174 ? -7.707 -0.093 -56.693 1.00 81.44 174 ASN A CA 1
ATOM 1337 C C . ASN A 1 174 ? -6.236 -0.540 -56.679 1.00 81.44 174 ASN A C 1
ATOM 1339 O O . ASN A 1 174 ? -5.785 -1.188 -57.621 1.00 81.44 174 ASN A O 1
ATOM 1343 N N . THR A 1 175 ? -5.478 -0.176 -55.643 1.00 81.44 175 THR A N 1
ATOM 1344 C CA . THR A 1 175 ? -4.046 -0.470 -55.525 1.00 81.44 175 THR A CA 1
ATOM 1345 C C . THR A 1 175 ? -3.697 -1.272 -54.272 1.00 81.44 175 THR A C 1
ATOM 1347 O O . THR A 1 175 ? -2.521 -1.488 -54.011 1.00 81.44 175 THR A O 1
ATOM 1350 N N . SER A 1 176 ? -4.675 -1.777 -53.515 1.00 81.94 176 SER A N 1
ATOM 1351 C CA . SER A 1 176 ? -4.473 -2.326 -52.166 1.00 81.94 176 SER A CA 1
ATOM 1352 C C . SER A 1 176 ? -3.725 -3.660 -52.103 1.00 81.94 176 SER A C 1
ATOM 1354 O O . SER A 1 176 ? -3.375 -4.093 -51.011 1.00 81.94 176 SER A O 1
ATOM 1356 N N . ASN A 1 177 ? -3.446 -4.305 -53.239 1.00 82.94 177 ASN A N 1
ATOM 1357 C CA . ASN A 1 177 ? 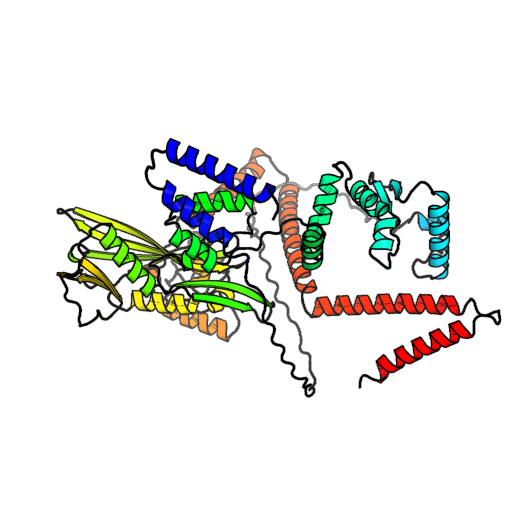-2.782 -5.615 -53.294 1.00 82.94 177 ASN A CA 1
ATOM 1358 C C . ASN A 1 177 ? -1.411 -5.626 -52.594 1.00 82.94 177 ASN A C 1
ATOM 1360 O O . ASN A 1 177 ? -1.002 -6.653 -52.060 1.00 82.94 177 ASN A O 1
ATOM 1364 N N . TRP A 1 178 ? -0.716 -4.482 -52.534 1.00 84.88 178 TRP A N 1
ATOM 1365 C CA . TRP A 1 178 ? 0.551 -4.374 -51.803 1.00 84.88 178 TRP A CA 1
ATOM 1366 C C . TRP A 1 178 ? 0.392 -4.642 -50.297 1.00 84.88 178 TRP A C 1
ATOM 1368 O O . TRP A 1 178 ? 1.355 -5.049 -49.652 1.00 84.88 178 TRP A O 1
ATOM 1378 N N . VAL A 1 179 ? -0.800 -4.425 -49.726 1.00 86.62 179 VAL A N 1
ATOM 1379 C CA . VAL A 1 179 ? -1.086 -4.666 -48.303 1.00 86.62 179 VAL A CA 1
ATOM 1380 C C . VAL A 1 179 ? -1.059 -6.161 -48.007 1.00 86.62 179 VAL A C 1
ATOM 1382 O O . VAL A 1 179 ? -0.422 -6.574 -47.039 1.00 86.62 179 VAL A O 1
ATOM 1385 N N . ASP A 1 180 ? -1.684 -6.974 -48.860 1.00 85.12 180 ASP A N 1
ATOM 1386 C CA . ASP A 1 180 ? -1.676 -8.434 -48.725 1.00 85.12 180 ASP A CA 1
ATOM 1387 C C . ASP A 1 180 ? -0.253 -8.982 -48.889 1.00 85.12 180 ASP A C 1
ATOM 1389 O O . ASP A 1 180 ? 0.214 -9.781 -48.075 1.00 85.12 180 ASP A O 1
ATOM 1393 N N . GLU A 1 181 ? 0.488 -8.458 -49.868 1.00 81.62 181 GLU A N 1
ATOM 1394 C CA . GLU A 1 181 ? 1.899 -8.791 -50.071 1.00 81.62 181 GLU A CA 1
ATOM 1395 C C . GLU A 1 181 ? 2.777 -8.375 -48.871 1.00 81.62 181 GLU A C 1
ATOM 1397 O O . GLU A 1 181 ? 3.708 -9.092 -48.494 1.00 81.62 181 GLU A O 1
ATOM 1402 N N . ALA A 1 182 ? 2.465 -7.257 -48.205 1.00 83.31 182 ALA A N 1
ATOM 1403 C CA . ALA A 1 182 ? 3.154 -6.801 -46.994 1.00 83.31 182 ALA A CA 1
ATOM 1404 C C . ALA A 1 182 ? 2.866 -7.667 -45.774 1.00 83.31 182 ALA A C 1
ATOM 1406 O O . ALA A 1 182 ? 3.782 -7.997 -45.010 1.00 83.31 182 ALA A O 1
ATOM 1407 N N . VAL A 1 183 ? 1.615 -8.091 -45.617 1.00 86.12 183 VAL A N 1
ATOM 1408 C CA . VAL A 1 183 ? 1.229 -9.070 -44.603 1.00 86.12 183 VAL A CA 1
ATOM 1409 C C . VAL A 1 183 ? 1.986 -10.378 -44.836 1.00 86.12 183 VAL A C 1
ATOM 1411 O O . VAL A 1 183 ? 2.568 -10.924 -43.893 1.00 86.12 183 VAL A O 1
ATOM 1414 N N . GLU A 1 184 ? 2.047 -10.853 -46.077 1.00 83.38 184 GLU A N 1
ATOM 1415 C CA . GLU A 1 184 ? 2.708 -12.106 -46.430 1.00 83.38 184 GLU A CA 1
ATOM 1416 C C . GLU A 1 184 ? 4.231 -12.017 -46.259 1.00 83.38 184 GLU A C 1
ATOM 1418 O O . GLU A 1 184 ? 4.847 -12.900 -45.664 1.00 83.38 184 GLU A O 1
ATOM 1423 N N . ALA A 1 185 ? 4.863 -10.913 -46.648 1.00 80.00 185 ALA A N 1
ATOM 1424 C CA . ALA A 1 185 ? 6.294 -10.708 -46.446 1.00 80.00 185 ALA A CA 1
ATOM 1425 C C . ALA A 1 185 ? 6.694 -10.700 -44.960 1.00 80.00 185 ALA A C 1
ATOM 1427 O O . ALA A 1 185 ? 7.731 -11.256 -44.589 1.00 80.00 185 ALA A O 1
ATOM 1428 N N . ASN A 1 186 ? 5.858 -10.117 -44.097 1.00 80.12 186 ASN A N 1
ATOM 1429 C CA . ASN A 1 186 ? 6.099 -10.033 -42.654 1.00 80.12 186 ASN A CA 1
ATOM 1430 C C . ASN A 1 186 ? 5.766 -11.344 -41.899 1.00 80.12 186 ASN A C 1
ATOM 1432 O O . ASN A 1 186 ? 6.028 -11.473 -40.697 1.00 80.12 186 ASN A O 1
ATOM 1436 N N . SER A 1 187 ? 5.236 -12.358 -42.591 1.00 73.12 187 SER A N 1
ATOM 1437 C CA . SER A 1 187 ? 4.928 -13.673 -42.006 1.00 73.12 187 SER A CA 1
ATOM 1438 C C . SER A 1 187 ? 6.174 -14.525 -41.715 1.00 73.12 187 SER A C 1
ATOM 1440 O O . SER A 1 187 ? 6.189 -15.281 -40.742 1.00 73.12 187 SER A O 1
ATOM 1442 N N . GLY A 1 188 ? 7.274 -14.349 -42.456 1.00 69.94 188 GLY A N 1
ATOM 1443 C CA . GLY A 1 188 ? 8.533 -15.059 -42.205 1.00 69.94 188 GLY A CA 1
ATOM 1444 C C . GLY A 1 188 ? 8.400 -16.587 -42.321 1.00 69.94 188 GLY A C 1
ATOM 1445 O O . GLY A 1 188 ? 8.263 -17.107 -43.423 1.00 69.94 188 GLY A O 1
ATOM 1446 N N . LYS A 1 189 ? 8.504 -17.308 -41.189 1.00 60.44 189 LYS A N 1
ATOM 1447 C CA . LYS A 1 189 ? 8.231 -18.763 -41.075 1.00 60.44 189 LYS A CA 1
ATOM 1448 C C . LYS A 1 189 ? 6.808 -19.086 -40.570 1.00 60.44 189 LYS A C 1
ATOM 1450 O O . LYS A 1 189 ? 6.470 -20.261 -40.464 1.00 60.44 189 LYS A O 1
ATOM 1455 N N . GLY A 1 190 ? 6.035 -18.075 -40.170 1.00 65.31 190 GLY A N 1
ATOM 1456 C CA . GLY A 1 190 ? 4.662 -18.206 -39.672 1.00 65.31 190 GLY A CA 1
ATOM 1457 C C . GLY A 1 190 ? 3.619 -18.027 -40.777 1.00 65.31 190 GLY A C 1
ATOM 1458 O O . GLY A 1 190 ? 3.960 -17.956 -41.954 1.00 65.31 190 GLY A O 1
ATOM 1459 N N . ASP A 1 191 ? 2.345 -17.938 -40.397 1.00 79.44 191 ASP A N 1
ATOM 1460 C CA . ASP A 1 191 ? 1.234 -17.712 -41.323 1.00 79.44 191 ASP A CA 1
ATOM 1461 C C . ASP A 1 191 ? 0.930 -16.213 -41.532 1.00 79.44 191 ASP A C 1
ATOM 1463 O O . ASP A 1 191 ? 1.274 -15.345 -40.718 1.00 79.44 191 ASP A O 1
ATOM 1467 N N . ALA A 1 192 ? 0.265 -15.893 -42.646 1.00 82.19 192 ALA A N 1
ATOM 1468 C CA . ALA A 1 192 ? -0.161 -14.529 -42.969 1.00 82.19 192 ALA A CA 1
ATOM 1469 C C . ALA A 1 192 ? -1.067 -13.935 -41.871 1.00 82.19 192 ALA A C 1
ATOM 1471 O O . ALA A 1 192 ? -0.978 -12.748 -41.560 1.00 82.19 192 ALA A O 1
ATOM 1472 N N . SER A 1 193 ? -1.867 -14.771 -41.203 1.00 80.88 193 SER A N 1
ATOM 1473 C CA . SER A 1 193 ? -2.758 -14.351 -40.116 1.00 80.88 193 SER A CA 1
ATOM 1474 C C . SER A 1 193 ? -1.996 -13.792 -38.906 1.00 80.88 193 SER A C 1
ATOM 1476 O O . SER A 1 193 ? -2.324 -12.718 -38.397 1.00 80.88 193 SER A O 1
ATOM 1478 N N . SER A 1 194 ? -0.914 -14.448 -38.471 1.00 82.44 194 SER A N 1
ATOM 1479 C CA . SER A 1 194 ? -0.088 -13.952 -37.360 1.00 82.44 194 SER A CA 1
ATOM 1480 C C . SER A 1 194 ? 0.630 -12.644 -37.702 1.00 82.44 194 SER A C 1
ATOM 1482 O O . SER A 1 194 ? 0.909 -11.822 -36.825 1.00 82.44 194 SER A O 1
ATOM 1484 N N . SER A 1 195 ? 0.951 -12.432 -38.978 1.00 84.62 195 SER A N 1
ATOM 1485 C CA . SER A 1 195 ? 1.491 -11.165 -39.474 1.00 84.62 195 SER A CA 1
ATOM 1486 C C . SER A 1 195 ? 0.440 -10.054 -39.456 1.00 84.62 195 SER A C 1
ATOM 1488 O O . SER A 1 195 ? 0.683 -8.993 -38.875 1.00 84.62 195 SER A O 1
ATOM 1490 N N . ALA A 1 196 ? -0.756 -10.334 -39.982 1.00 86.62 196 ALA A N 1
ATOM 1491 C CA . ALA A 1 196 ? -1.887 -9.414 -39.968 1.00 86.62 196 ALA A CA 1
ATOM 1492 C C . ALA A 1 196 ? -2.250 -8.997 -38.537 1.00 86.62 196 ALA A C 1
ATOM 1494 O O . ALA A 1 196 ? -2.430 -7.812 -38.269 1.00 86.62 196 ALA A O 1
ATOM 1495 N N . LYS A 1 197 ? -2.255 -9.941 -37.586 1.00 84.25 197 LYS A N 1
ATOM 1496 C CA . LYS A 1 197 ? -2.489 -9.652 -36.164 1.00 84.25 197 LYS A CA 1
ATOM 1497 C C . LYS A 1 197 ? -1.466 -8.666 -35.593 1.00 84.25 197 LYS A C 1
ATOM 1499 O O . LYS A 1 197 ? -1.852 -7.726 -34.904 1.00 84.25 197 LYS A O 1
ATOM 1504 N N . ARG A 1 198 ? -0.171 -8.849 -35.875 1.00 83.81 198 ARG A N 1
ATOM 1505 C CA . ARG A 1 198 ? 0.892 -7.941 -35.400 1.00 83.81 198 ARG A CA 1
ATOM 1506 C C . ARG A 1 198 ? 0.737 -6.533 -35.975 1.00 83.81 198 ARG A C 1
ATOM 1508 O O . ARG A 1 198 ? 0.884 -5.559 -35.240 1.00 83.81 198 ARG A O 1
ATOM 1515 N N . ILE A 1 199 ? 0.398 -6.434 -37.260 1.00 88.31 199 ILE A N 1
ATOM 1516 C CA . ILE A 1 199 ? 0.121 -5.156 -37.926 1.00 88.31 199 ILE A CA 1
ATOM 1517 C C . ILE A 1 199 ? -1.113 -4.493 -37.305 1.00 88.31 199 ILE A C 1
ATOM 1519 O O . ILE A 1 199 ? -1.046 -3.330 -36.917 1.00 88.31 199 ILE A O 1
ATOM 1523 N N . ALA A 1 200 ? -2.204 -5.238 -37.115 1.00 86.56 200 ALA A N 1
ATOM 1524 C CA . ALA A 1 200 ? -3.420 -4.736 -36.482 1.00 86.56 200 ALA A CA 1
ATOM 1525 C C . ALA A 1 200 ? -3.152 -4.209 -35.063 1.00 86.56 200 ALA A C 1
ATOM 1527 O O . ALA A 1 200 ? -3.571 -3.104 -34.742 1.00 86.56 200 ALA A O 1
ATOM 1528 N N . MET A 1 201 ? -2.380 -4.932 -34.242 1.00 84.50 201 MET A N 1
ATOM 1529 C CA . MET A 1 201 ? -1.991 -4.469 -32.903 1.00 84.50 201 MET A CA 1
ATOM 1530 C C . MET A 1 201 ? -1.202 -3.153 -32.943 1.00 84.50 201 MET A C 1
ATOM 1532 O O . MET A 1 201 ? -1.448 -2.263 -32.130 1.00 84.50 201 MET A O 1
ATOM 1536 N N . HIS A 1 202 ? -0.273 -3.009 -33.893 1.00 84.88 202 HIS A N 1
ATOM 1537 C CA . HIS A 1 202 ? 0.480 -1.768 -34.078 1.00 84.88 202 HIS A CA 1
ATOM 1538 C C . HIS A 1 202 ? -0.433 -0.603 -34.491 1.00 84.88 202 HIS A C 1
ATOM 1540 O O . HIS A 1 202 ? -0.315 0.497 -33.949 1.00 84.88 202 HIS A O 1
ATOM 1546 N N . LEU A 1 203 ? -1.375 -0.851 -35.407 1.00 89.06 203 LEU A N 1
ATOM 1547 C CA . LEU A 1 203 ? -2.350 0.146 -35.848 1.00 89.06 203 LEU A CA 1
ATOM 1548 C C . LEU A 1 203 ? -3.292 0.562 -34.715 1.00 89.06 203 LEU A C 1
ATOM 1550 O O . LEU A 1 203 ? -3.502 1.752 -34.513 1.00 89.06 203 LEU A O 1
ATOM 1554 N N . THR A 1 204 ? -3.804 -0.382 -33.923 1.00 82.81 204 THR A N 1
ATOM 1555 C CA . THR A 1 204 ? -4.652 -0.072 -32.762 1.00 82.81 204 THR A CA 1
ATOM 1556 C C . THR A 1 204 ? -3.901 0.732 -31.699 1.00 82.81 204 THR A C 1
ATOM 1558 O O . THR A 1 204 ? -4.507 1.588 -31.060 1.00 82.81 204 THR A O 1
ATOM 1561 N N . LYS A 1 205 ? -2.593 0.496 -31.519 1.00 77.81 205 LYS A N 1
ATOM 1562 C CA . LYS A 1 205 ? -1.761 1.242 -30.563 1.00 77.81 205 LYS A CA 1
ATOM 1563 C C . LYS A 1 205 ? -1.540 2.698 -30.988 1.00 77.81 205 LYS A C 1
ATOM 1565 O O . LYS A 1 205 ? -1.651 3.585 -30.153 1.00 77.81 205 LYS A O 1
ATOM 1570 N N . ASN A 1 206 ? -1.220 2.935 -32.261 1.00 83.06 206 ASN A N 1
ATOM 1571 C CA . ASN A 1 206 ? -0.767 4.252 -32.732 1.00 83.06 206 ASN A CA 1
ATOM 1572 C C . ASN A 1 206 ? -1.858 5.079 -33.436 1.00 83.06 206 ASN A C 1
ATOM 1574 O O . ASN A 1 206 ? -1.724 6.293 -33.542 1.00 83.06 206 ASN A O 1
ATOM 1578 N N . TYR A 1 207 ? -2.930 4.438 -33.909 1.00 85.19 207 TYR A N 1
ATOM 1579 C CA . TYR A 1 207 ? -3.983 5.045 -34.738 1.00 85.19 207 TYR A CA 1
ATOM 1580 C C . TYR A 1 207 ? -5.384 4.566 -34.320 1.00 85.19 207 TYR A C 1
ATOM 1582 O O . TYR A 1 207 ? -6.223 4.224 -35.156 1.00 85.19 207 TYR A O 1
ATOM 1590 N N . ARG A 1 208 ? -5.630 4.494 -33.006 1.00 79.50 208 ARG A N 1
ATOM 1591 C CA . ARG A 1 208 ? -6.824 3.876 -32.405 1.00 79.50 208 ARG A CA 1
ATOM 1592 C C . ARG A 1 208 ? -8.146 4.372 -32.997 1.00 79.50 208 ARG A C 1
ATOM 1594 O O . ARG A 1 208 ? -8.977 3.547 -33.372 1.00 79.50 208 ARG A O 1
ATOM 1601 N N . ASP A 1 209 ? -8.332 5.685 -33.088 1.00 81.50 209 ASP A N 1
ATOM 1602 C CA . ASP A 1 209 ? -9.610 6.279 -33.503 1.00 81.50 209 ASP A CA 1
ATOM 1603 C C . ASP A 1 209 ? -9.933 5.959 -34.966 1.00 81.50 209 ASP A C 1
ATOM 1605 O O . ASP A 1 209 ? -11.031 5.489 -35.267 1.00 81.50 209 ASP A O 1
ATOM 1609 N N . SER A 1 210 ? -8.939 6.066 -35.854 1.00 86.00 210 SER A N 1
ATOM 1610 C CA . SER A 1 210 ? -9.072 5.696 -37.267 1.00 86.00 210 SER A CA 1
ATOM 1611 C C . SER A 1 210 ? -9.435 4.219 -37.451 1.00 86.00 210 SER A C 1
ATOM 1613 O O . SER A 1 210 ? -10.234 3.878 -38.322 1.00 86.00 210 SER A O 1
ATOM 1615 N N . VAL A 1 211 ? -8.882 3.329 -36.617 1.00 85.81 211 VAL A N 1
ATOM 1616 C CA . VAL A 1 211 ? -9.219 1.896 -36.641 1.00 85.81 211 VAL A CA 1
ATOM 1617 C C . VAL A 1 211 ? -10.651 1.661 -36.157 1.00 85.81 211 VAL A C 1
ATOM 1619 O O . VAL A 1 211 ? -11.387 0.906 -36.789 1.00 85.81 211 VAL A O 1
ATOM 1622 N N . ILE A 1 212 ? -11.076 2.311 -35.070 1.00 82.06 212 ILE A N 1
ATOM 1623 C CA . ILE A 1 212 ? -12.449 2.195 -34.555 1.00 82.06 212 ILE A CA 1
ATOM 1624 C C . ILE A 1 212 ? -13.461 2.685 -35.595 1.00 82.06 212 ILE A C 1
ATOM 1626 O O . ILE A 1 212 ? -14.479 2.029 -35.817 1.00 82.06 212 ILE A O 1
ATOM 1630 N N . ASP A 1 213 ? -13.187 3.805 -36.258 1.00 84.25 213 ASP A N 1
ATOM 1631 C CA . ASP A 1 213 ? -14.079 4.343 -37.282 1.00 84.25 213 ASP A CA 1
ATOM 1632 C C . ASP A 1 213 ? -14.128 3.456 -38.531 1.00 84.25 213 ASP A C 1
ATOM 1634 O O . ASP A 1 213 ? -15.216 3.212 -39.057 1.00 84.25 213 ASP A O 1
ATOM 1638 N N . ALA A 1 214 ? -13.002 2.869 -38.946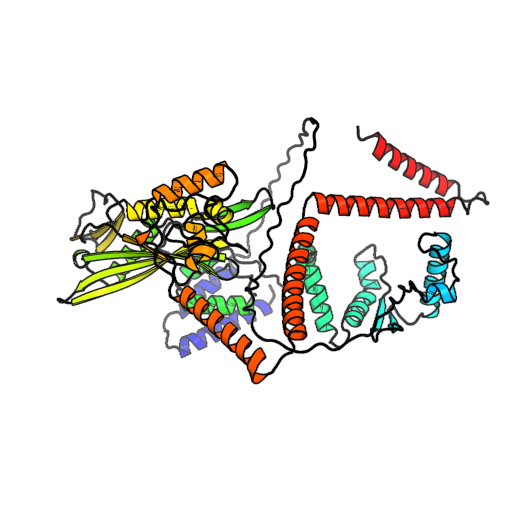 1.00 86.31 214 ALA A N 1
ATOM 1639 C CA . ALA A 1 214 ? -12.984 1.865 -40.010 1.00 86.31 214 ALA A CA 1
ATOM 1640 C C . ALA A 1 214 ? -13.814 0.615 -39.651 1.00 86.31 214 ALA A C 1
ATOM 1642 O O . ALA A 1 214 ? -14.560 0.106 -40.489 1.00 86.31 214 ALA A O 1
ATOM 1643 N N . LEU A 1 215 ? -13.742 0.138 -38.401 1.00 85.94 215 LEU A N 1
ATOM 1644 C CA . LEU A 1 215 ? -14.552 -0.991 -37.923 1.00 85.94 215 LEU A CA 1
ATOM 1645 C C . LEU A 1 215 ? -16.052 -0.668 -37.952 1.00 85.94 215 LEU A C 1
ATOM 1647 O O . LEU A 1 215 ? -16.838 -1.481 -38.442 1.00 85.94 215 LEU A O 1
ATOM 1651 N N . LYS A 1 216 ? -16.446 0.541 -37.528 1.00 82.00 216 LYS A N 1
ATOM 1652 C CA . LYS A 1 216 ? -17.840 1.011 -37.623 1.00 82.00 216 LYS A CA 1
ATOM 1653 C C . LYS A 1 216 ? -18.323 1.071 -39.072 1.00 82.00 216 LYS A C 1
ATOM 1655 O O . LYS A 1 216 ? -19.413 0.590 -39.362 1.00 82.00 216 LYS A O 1
ATOM 1660 N N . GLN A 1 217 ? -17.515 1.608 -39.991 1.00 86.00 217 GLN A N 1
ATOM 1661 C CA . GLN A 1 217 ? -17.851 1.668 -41.423 1.00 86.00 217 GLN A CA 1
ATOM 1662 C C . GLN A 1 217 ? -18.032 0.278 -42.048 1.00 86.00 217 GLN A C 1
ATOM 1664 O O . GLN A 1 217 ? -18.769 0.120 -43.020 1.00 86.00 217 GLN A O 1
ATOM 1669 N N . ARG A 1 218 ? -17.379 -0.744 -41.485 1.00 83.62 218 ARG A N 1
ATOM 1670 C CA . ARG A 1 218 ? -17.517 -2.149 -41.889 1.00 83.62 218 ARG A CA 1
ATOM 1671 C C . ARG A 1 218 ? -18.596 -2.911 -41.113 1.00 83.62 218 ARG A C 1
ATOM 1673 O O . ARG A 1 218 ? -18.682 -4.124 -41.269 1.00 83.62 218 ARG A O 1
ATOM 1680 N N . ASN A 1 219 ? -19.423 -2.223 -40.321 1.00 81.62 219 ASN A N 1
ATOM 1681 C CA . ASN A 1 219 ? -20.453 -2.812 -39.459 1.00 81.62 219 ASN A CA 1
ATOM 1682 C C . ASN A 1 219 ? -19.910 -3.876 -38.489 1.00 81.62 219 ASN A C 1
ATOM 1684 O O . ASN A 1 219 ? -20.632 -4.792 -38.099 1.00 81.62 219 ASN A O 1
ATOM 1688 N N . VAL A 1 220 ? -18.640 -3.764 -38.090 1.00 81.56 220 VAL A N 1
ATOM 1689 C CA . VAL A 1 220 ? -18.076 -4.612 -37.040 1.00 81.56 220 VAL A CA 1
ATOM 1690 C C . VAL A 1 220 ? -18.474 -4.004 -35.692 1.00 81.56 220 VAL A C 1
ATOM 1692 O O . VAL A 1 220 ? -18.136 -2.844 -35.434 1.00 81.56 220 VAL A O 1
ATOM 1695 N N . PRO A 1 221 ? -19.200 -4.735 -34.827 1.00 70.56 221 PRO A N 1
ATOM 1696 C CA . PRO A 1 221 ? -19.623 -4.207 -33.540 1.00 70.56 221 PRO A CA 1
ATOM 1697 C C . PRO A 1 221 ? -18.404 -3.937 -32.652 1.00 70.56 221 PRO A C 1
ATOM 1699 O O . PRO A 1 221 ? -17.588 -4.822 -32.401 1.00 70.56 221 PRO A O 1
ATOM 1702 N N . VAL A 1 222 ? -18.291 -2.703 -32.160 1.00 73.00 222 VAL A N 1
ATOM 1703 C CA . VAL A 1 222 ? -17.286 -2.306 -31.168 1.00 73.00 222 VAL A CA 1
ATOM 1704 C C . VAL A 1 222 ? -18.013 -2.068 -29.853 1.00 73.00 222 VAL A C 1
ATOM 1706 O O . VAL A 1 222 ? -18.756 -1.095 -29.712 1.00 73.00 222 VAL A O 1
ATOM 1709 N N . ALA A 1 223 ? -17.821 -2.972 -28.895 1.00 70.12 223 ALA A N 1
ATOM 1710 C CA . ALA A 1 223 ? -18.399 -2.833 -27.569 1.00 70.12 223 ALA A CA 1
ATOM 1711 C C . ALA A 1 223 ? -17.790 -1.617 -26.858 1.00 70.12 223 ALA A C 1
ATOM 1713 O O . ALA A 1 223 ? -16.573 -1.524 -26.684 1.00 70.12 223 ALA A O 1
ATOM 1714 N N . LYS A 1 224 ? -18.637 -0.671 -26.445 1.00 73.94 224 LYS A N 1
ATOM 1715 C CA . LYS A 1 224 ? -18.200 0.438 -25.596 1.00 73.94 224 LYS A CA 1
ATOM 1716 C C . LYS A 1 224 ? -17.957 -0.102 -24.180 1.00 73.94 224 LYS A C 1
ATOM 1718 O O . LYS A 1 224 ? -18.857 -0.763 -23.663 1.00 73.94 224 LYS A O 1
ATOM 1723 N N . PRO A 1 225 ? -16.807 0.189 -23.547 1.00 78.19 225 PRO A N 1
ATOM 1724 C CA . PRO A 1 225 ? -16.586 -0.164 -22.151 1.00 78.19 225 PRO A CA 1
ATOM 1725 C C . PRO A 1 225 ? -17.703 0.375 -21.254 1.00 78.19 225 PRO A C 1
ATOM 1727 O O . PRO A 1 225 ? -18.164 1.509 -21.429 1.00 78.19 225 PRO A O 1
ATOM 1730 N N . MET A 1 226 ? -18.144 -0.450 -20.312 1.00 76.88 226 MET A N 1
ATOM 1731 C CA . MET A 1 226 ? -19.135 -0.081 -19.313 1.00 76.88 226 MET A CA 1
ATOM 1732 C C . MET A 1 226 ? -18.516 0.880 -18.292 1.00 76.88 226 MET A C 1
ATOM 1734 O O . MET A 1 226 ? -17.337 0.769 -17.964 1.00 76.88 226 MET A O 1
ATOM 1738 N N . SER A 1 227 ? -19.301 1.831 -17.783 1.00 74.75 227 SER A N 1
ATOM 1739 C CA . SER A 1 227 ? -18.855 2.690 -16.683 1.00 74.75 227 SER A CA 1
ATOM 1740 C C . SER A 1 227 ? -18.913 1.949 -15.345 1.00 74.75 227 SER A C 1
ATOM 1742 O O . SER A 1 227 ? -19.707 1.024 -15.175 1.00 74.75 227 SER A O 1
ATOM 1744 N N . GLU A 1 228 ? -18.114 2.393 -14.375 1.00 73.00 228 GLU A N 1
ATOM 1745 C CA . GLU A 1 228 ? -18.098 1.870 -12.997 1.00 73.00 228 GLU A CA 1
ATOM 1746 C C . GLU A 1 228 ? -19.489 1.899 -12.362 1.00 73.00 228 GLU A C 1
ATOM 1748 O O . GLU A 1 228 ? -20.005 0.866 -11.933 1.00 73.00 228 GLU A O 1
ATOM 1753 N N . ALA A 1 229 ? -20.136 3.066 -12.405 1.00 61.47 229 ALA A N 1
ATOM 1754 C CA . ALA A 1 229 ? -21.494 3.254 -11.912 1.00 61.47 229 ALA A CA 1
ATOM 1755 C C . ALA A 1 229 ? -22.517 2.398 -12.676 1.00 61.47 229 ALA A C 1
ATOM 1757 O O . ALA A 1 229 ? -23.434 1.853 -12.068 1.00 61.47 229 ALA A O 1
ATOM 1758 N N . GLY A 1 230 ? -22.349 2.246 -13.994 1.00 68.75 230 GLY A N 1
ATOM 1759 C CA . GLY A 1 230 ? -23.242 1.436 -14.822 1.00 68.75 230 GLY A CA 1
ATOM 1760 C C . GLY A 1 230 ? -23.157 -0.050 -14.482 1.00 68.75 230 GLY A C 1
ATOM 1761 O O . GLY A 1 230 ? -24.182 -0.704 -14.311 1.00 68.75 230 GLY A O 1
ATOM 1762 N N . PHE A 1 231 ? -21.942 -0.576 -14.309 1.00 79.94 231 PHE A N 1
ATOM 1763 C CA . PHE A 1 231 ? -21.752 -1.974 -13.932 1.00 79.94 231 PHE A CA 1
ATOM 1764 C C . PHE A 1 231 ? -22.218 -2.250 -12.500 1.00 79.94 231 PHE A C 1
ATOM 1766 O O . PHE A 1 231 ? -22.858 -3.268 -12.245 1.00 79.94 231 PHE A O 1
ATOM 1773 N N . ALA A 1 232 ? -21.937 -1.343 -11.562 1.00 68.94 232 ALA A N 1
ATOM 1774 C CA . ALA A 1 232 ? -22.382 -1.488 -10.181 1.00 68.94 232 ALA A CA 1
ATOM 1775 C C . ALA A 1 232 ? -23.911 -1.434 -10.045 1.00 68.94 232 ALA A C 1
ATOM 1777 O O . ALA A 1 232 ? -24.487 -2.254 -9.329 1.00 68.94 232 ALA A O 1
ATOM 1778 N N . ALA A 1 233 ? -24.572 -0.525 -10.771 1.00 64.94 233 ALA A N 1
ATOM 1779 C CA . ALA A 1 233 ? -26.029 -0.479 -10.849 1.00 64.94 233 ALA A CA 1
ATOM 1780 C C . ALA A 1 233 ? -26.593 -1.785 -11.425 1.00 64.94 233 ALA A C 1
ATOM 1782 O O . ALA A 1 233 ? -27.486 -2.370 -10.822 1.00 64.94 233 ALA A O 1
ATOM 1783 N N . MET A 1 234 ? -26.003 -2.301 -12.509 1.00 80.81 234 MET A N 1
ATOM 1784 C CA . MET A 1 234 ? -26.405 -3.577 -13.110 1.00 80.81 234 MET A CA 1
ATOM 1785 C C . MET A 1 234 ? -26.307 -4.744 -12.116 1.00 80.81 234 MET A C 1
ATOM 1787 O O . MET A 1 234 ? -27.240 -5.535 -12.005 1.00 80.81 234 MET A O 1
ATOM 1791 N N . MET A 1 235 ? -25.205 -4.856 -11.364 1.00 80.38 235 MET A N 1
ATOM 1792 C CA . MET A 1 235 ? -25.055 -5.912 -10.350 1.00 80.38 235 MET A CA 1
ATOM 1793 C C . MET A 1 235 ? -26.075 -5.774 -9.215 1.00 80.38 235 MET A C 1
ATOM 1795 O O . MET A 1 235 ? -26.626 -6.779 -8.764 1.00 80.38 235 MET A O 1
ATOM 1799 N N . SER A 1 236 ? -26.336 -4.537 -8.785 1.00 65.44 236 SER A N 1
ATOM 1800 C CA . SER A 1 236 ? -27.315 -4.218 -7.744 1.00 65.44 236 SER A CA 1
ATOM 1801 C C . SER A 1 236 ? -28.740 -4.580 -8.174 1.00 65.44 236 SER A C 1
ATOM 1803 O O . SER A 1 236 ? -29.428 -5.316 -7.469 1.00 65.44 236 SER A O 1
ATOM 1805 N N . GLU A 1 237 ? -29.159 -4.155 -9.369 1.00 68.69 237 GLU A N 1
ATOM 1806 C CA . GLU A 1 237 ? -30.485 -4.451 -9.926 1.00 68.69 237 GLU A CA 1
ATOM 1807 C C . GLU A 1 237 ? -30.705 -5.952 -10.146 1.00 68.69 237 GLU A C 1
ATOM 1809 O O . GLU A 1 237 ? -31.798 -6.459 -9.906 1.00 68.69 237 GLU A O 1
ATOM 1814 N N . CYS A 1 238 ? -29.659 -6.683 -10.541 1.00 66.56 238 CYS A N 1
ATOM 1815 C CA . CYS A 1 238 ? -29.730 -8.133 -10.723 1.00 66.56 238 CYS A CA 1
ATOM 1816 C C . CYS A 1 238 ? -29.626 -8.923 -9.405 1.00 66.56 238 CYS A C 1
ATOM 1818 O O . CYS A 1 238 ? -29.700 -10.152 -9.430 1.00 66.56 238 CYS A O 1
ATOM 1820 N N . GLY A 1 239 ? -29.374 -8.266 -8.265 1.00 68.06 239 GLY A N 1
ATOM 1821 C CA . GLY A 1 239 ? -29.108 -8.933 -6.984 1.00 68.06 239 GLY A CA 1
ATOM 1822 C C . GLY A 1 239 ? -27.878 -9.855 -7.004 1.00 68.06 239 GLY A C 1
ATOM 1823 O O . GLY A 1 239 ? -27.738 -10.740 -6.155 1.00 68.06 239 GLY A O 1
ATOM 1824 N N . ALA A 1 240 ? -26.985 -9.684 -7.980 1.00 71.75 240 ALA A N 1
ATOM 1825 C CA . ALA A 1 240 ? -25.857 -10.571 -8.214 1.00 71.75 240 ALA A CA 1
ATOM 1826 C C . ALA A 1 240 ? -24.639 -10.094 -7.414 1.00 71.75 240 ALA A C 1
ATOM 1828 O O . ALA A 1 240 ? -23.929 -9.180 -7.821 1.00 71.75 240 ALA A O 1
ATOM 1829 N N . THR A 1 241 ? -24.377 -10.735 -6.273 1.00 69.81 241 THR A N 1
ATOM 1830 C CA . THR A 1 241 ? -23.235 -10.414 -5.399 1.00 69.81 241 THR A CA 1
ATOM 1831 C C . THR A 1 241 ? -22.301 -11.614 -5.223 1.00 69.81 241 THR A C 1
ATOM 1833 O O . THR A 1 241 ? -22.675 -12.768 -5.457 1.00 69.81 241 THR A O 1
ATOM 1836 N N . GLY A 1 242 ? -21.048 -11.359 -4.833 1.00 70.69 242 GLY A N 1
ATOM 1837 C CA . GLY A 1 242 ? -20.097 -12.409 -4.459 1.00 70.69 242 GLY A CA 1
ATOM 1838 C C . GLY A 1 242 ? -19.715 -13.335 -5.621 1.00 70.69 242 GLY A C 1
ATOM 1839 O O . GLY A 1 242 ? -19.067 -12.907 -6.575 1.00 70.69 242 GLY A O 1
ATOM 1840 N N . GLU A 1 243 ? -20.069 -14.620 -5.527 1.00 68.94 243 GLU A N 1
ATOM 1841 C CA . GLU A 1 243 ? -19.751 -15.616 -6.563 1.00 68.94 243 GLU A CA 1
ATOM 1842 C C . GLU A 1 243 ? -20.545 -15.403 -7.858 1.00 68.94 243 GLU A C 1
ATOM 1844 O O . GLU A 1 243 ? -19.994 -15.587 -8.943 1.00 68.94 243 GLU A O 1
ATOM 1849 N N . CYS A 1 244 ? -21.797 -14.941 -7.776 1.00 72.31 244 CYS A N 1
ATOM 1850 C CA . CYS A 1 244 ? -22.597 -14.643 -8.967 1.00 72.31 244 CYS A CA 1
ATOM 1851 C C . CYS A 1 244 ? -21.965 -13.514 -9.793 1.00 72.31 244 CYS A C 1
ATOM 1853 O O . CYS A 1 244 ? -21.820 -13.644 -11.007 1.00 72.31 244 CYS A O 1
ATOM 1855 N N . GLU A 1 245 ? -21.493 -12.453 -9.133 1.00 79.62 245 GLU A N 1
ATOM 1856 C CA . GLU A 1 245 ? -20.778 -11.355 -9.791 1.00 79.62 245 GLU A CA 1
ATOM 1857 C C . GLU A 1 245 ? -19.494 -11.848 -10.481 1.00 79.62 245 GLU A C 1
ATOM 1859 O O . GLU A 1 245 ? -19.221 -11.482 -11.624 1.00 79.62 245 GLU A O 1
ATOM 1864 N N . LYS A 1 246 ? -18.705 -12.715 -9.826 1.00 78.00 246 LYS A N 1
ATOM 1865 C CA . LYS A 1 246 ? -17.482 -13.289 -10.421 1.00 78.00 246 LYS A CA 1
ATOM 1866 C C . LYS A 1 246 ? -17.784 -14.083 -11.690 1.00 78.00 246 LYS A C 1
ATOM 1868 O O . LYS A 1 246 ? -17.045 -13.972 -12.668 1.00 78.00 246 LYS A O 1
ATOM 1873 N N . VAL A 1 247 ? -18.857 -14.873 -11.677 1.00 83.00 247 VAL A N 1
ATOM 1874 C CA . VAL A 1 247 ? -19.294 -15.665 -12.832 1.00 83.00 247 VAL A CA 1
ATOM 1875 C C . VAL A 1 247 ? -19.735 -14.750 -13.975 1.00 83.00 247 VAL A C 1
ATOM 1877 O O . VAL A 1 247 ? -19.276 -14.931 -15.101 1.00 83.00 247 VAL A O 1
ATOM 1880 N N . ILE A 1 248 ? -20.535 -13.720 -13.688 1.00 83.56 248 ILE A N 1
ATOM 1881 C CA . ILE A 1 248 ? -20.977 -12.745 -14.695 1.00 83.56 248 ILE A CA 1
ATOM 1882 C C . ILE A 1 248 ? -19.782 -11.997 -15.293 1.00 83.56 248 ILE A C 1
ATOM 1884 O O . ILE A 1 248 ? -19.659 -11.905 -16.514 1.00 83.56 248 ILE A O 1
ATOM 1888 N N . ARG A 1 249 ? -18.848 -11.529 -14.456 1.00 86.25 249 ARG A N 1
ATOM 1889 C CA . ARG A 1 249 ? -17.607 -10.890 -14.919 1.00 86.25 249 ARG A CA 1
ATOM 1890 C C . ARG A 1 249 ? -16.792 -11.794 -15.822 1.00 86.25 249 ARG A C 1
ATOM 1892 O O . ARG A 1 249 ? -16.267 -11.320 -16.822 1.00 86.25 249 ARG A O 1
ATOM 1899 N N . LYS A 1 250 ? -16.667 -13.076 -15.469 1.00 85.12 250 LYS A N 1
ATOM 1900 C CA . LYS A 1 250 ? -15.948 -14.051 -16.286 1.00 85.12 250 LYS A CA 1
ATOM 1901 C C . LYS A 1 250 ? -16.575 -14.147 -17.675 1.00 85.12 250 LYS A C 1
ATOM 1903 O O . LYS A 1 250 ? -15.870 -13.938 -18.652 1.00 85.12 250 LYS A O 1
ATOM 1908 N N . PHE A 1 251 ? -17.884 -14.377 -17.761 1.00 87.12 251 PHE A N 1
ATOM 1909 C CA . PHE A 1 251 ? -18.569 -14.509 -19.049 1.00 87.12 251 PHE A CA 1
ATOM 1910 C C . PHE A 1 251 ? -18.502 -13.236 -19.891 1.00 87.12 251 PHE A C 1
ATOM 1912 O O . PHE A 1 251 ? -18.201 -13.296 -21.080 1.00 87.12 251 PHE A O 1
ATOM 1919 N N . LEU A 1 252 ? -18.718 -12.076 -19.274 1.00 85.19 252 LEU A N 1
ATOM 1920 C CA . LEU A 1 252 ? -18.640 -10.797 -19.970 1.00 85.19 252 LEU A CA 1
ATOM 1921 C C . LEU A 1 252 ? -17.210 -10.485 -20.440 1.00 85.19 252 LEU A C 1
ATOM 1923 O O . LEU A 1 252 ? -17.043 -9.988 -21.546 1.00 85.19 252 LEU A O 1
ATOM 1927 N N . ASN A 1 253 ? -16.172 -10.822 -19.669 1.00 83.06 253 ASN A N 1
ATOM 1928 C CA . ASN A 1 253 ? -14.782 -10.660 -20.109 1.00 83.06 253 ASN A CA 1
ATOM 1929 C C . ASN A 1 253 ? -14.384 -11.666 -21.195 1.00 83.06 253 ASN A C 1
ATOM 1931 O O . ASN A 1 253 ? -13.642 -11.301 -22.107 1.00 83.06 253 ASN A O 1
ATOM 1935 N N . ASP A 1 254 ? -14.861 -12.909 -21.106 1.00 82.81 254 ASP A N 1
ATOM 1936 C CA . ASP A 1 254 ? -14.607 -13.948 -22.107 1.00 82.81 254 ASP A CA 1
ATOM 1937 C C . ASP A 1 254 ? -15.266 -13.583 -23.449 1.00 82.81 254 ASP A C 1
ATOM 1939 O O . ASP A 1 254 ? -14.676 -13.807 -24.504 1.00 82.81 254 ASP A O 1
ATOM 1943 N N . HIS A 1 255 ? -16.460 -12.980 -23.415 1.00 79.31 255 HIS A N 1
ATOM 1944 C CA . HIS A 1 255 ? -17.230 -12.651 -24.616 1.00 79.31 255 HIS A CA 1
ATOM 1945 C C . HIS A 1 255 ? -16.924 -11.257 -25.190 1.00 79.31 255 HIS A C 1
ATOM 1947 O O . HIS A 1 255 ? -16.786 -11.103 -26.400 1.00 79.31 255 HIS A O 1
ATOM 1953 N N . MET A 1 256 ? -16.789 -10.238 -24.334 1.00 79.56 256 MET A N 1
ATOM 1954 C CA . MET A 1 256 ? -16.635 -8.829 -24.738 1.00 79.56 256 MET A CA 1
ATOM 1955 C C . MET A 1 256 ? -15.195 -8.312 -24.595 1.00 79.56 256 MET A C 1
ATOM 1957 O O . MET A 1 256 ? -14.878 -7.208 -25.038 1.00 79.56 256 MET A O 1
ATOM 1961 N N . GLY A 1 257 ? -14.306 -9.111 -24.001 1.00 79.50 257 GLY A N 1
ATOM 1962 C CA . GLY A 1 257 ? -12.903 -8.780 -23.775 1.00 79.50 257 GLY A CA 1
ATOM 1963 C C . GLY A 1 257 ? -12.634 -8.109 -22.424 1.00 79.50 257 GLY A C 1
ATOM 1964 O O . GLY A 1 257 ? -13.486 -7.448 -21.835 1.00 79.50 257 GLY A O 1
ATOM 1965 N N . LYS A 1 258 ? -11.386 -8.238 -21.950 1.00 73.75 258 LYS A N 1
ATOM 1966 C CA . LYS A 1 258 ? -10.931 -7.784 -20.617 1.00 73.75 258 LYS A CA 1
ATOM 1967 C C . LYS A 1 258 ? -11.076 -6.278 -20.342 1.00 73.75 258 LYS A C 1
ATOM 1969 O O . LYS A 1 258 ? -10.962 -5.876 -19.195 1.00 73.75 258 LYS A O 1
ATOM 1974 N N . GLY A 1 259 ? -11.286 -5.457 -21.373 1.00 72.62 259 GLY A N 1
ATOM 1975 C CA . GLY A 1 259 ? -11.472 -4.005 -21.251 1.00 72.62 259 GLY A CA 1
ATOM 1976 C C . GLY A 1 259 ? -12.932 -3.548 -21.293 1.00 72.62 259 GLY A C 1
ATOM 1977 O O . GLY A 1 259 ? -13.180 -2.346 -21.309 1.00 72.62 259 GLY A O 1
ATOM 1978 N N . PHE A 1 260 ? -13.894 -4.475 -21.377 1.00 82.94 260 PHE A N 1
ATOM 1979 C CA . PHE A 1 260 ? -15.316 -4.135 -21.447 1.00 82.94 260 PHE A CA 1
ATOM 1980 C C . PHE A 1 260 ? -15.905 -3.783 -20.078 1.00 82.94 260 PHE A C 1
ATOM 1982 O O . PHE A 1 260 ? -16.709 -2.860 -19.978 1.00 82.94 260 PHE A O 1
ATOM 1989 N N . ILE A 1 261 ? -15.511 -4.509 -19.031 1.00 84.75 261 ILE A N 1
ATOM 1990 C CA . ILE A 1 261 ? -16.010 -4.306 -17.670 1.00 84.75 261 ILE A CA 1
ATOM 1991 C C . ILE A 1 261 ? -14.964 -3.542 -16.856 1.00 84.75 261 ILE A C 1
ATOM 1993 O O . ILE A 1 261 ? -13.787 -3.902 -16.921 1.00 84.75 261 ILE A O 1
ATOM 1997 N N . PRO A 1 262 ? -15.370 -2.558 -16.037 1.00 77.69 262 PRO A N 1
ATOM 1998 C CA . PRO A 1 262 ? -14.469 -1.915 -15.094 1.00 77.69 262 PRO A CA 1
ATOM 1999 C C . PRO A 1 262 ? -13.862 -2.928 -14.105 1.00 77.69 262 PRO A C 1
ATOM 2001 O O . PRO A 1 262 ? -14.518 -3.915 -13.731 1.00 77.69 262 PRO A O 1
ATOM 2004 N N . PRO A 1 263 ? -12.621 -2.698 -13.650 1.00 73.06 263 PRO A N 1
ATOM 2005 C CA . PRO A 1 263 ? -11.970 -3.543 -12.663 1.00 73.06 263 PRO A CA 1
ATOM 2006 C C . PRO A 1 263 ? -12.812 -3.723 -11.400 1.00 73.06 263 PRO A C 1
ATOM 2008 O O . PRO A 1 263 ? -13.614 -2.869 -11.021 1.00 73.06 263 PRO A O 1
ATOM 2011 N N . LYS A 1 264 ? -12.624 -4.857 -10.717 1.00 69.00 264 LYS A N 1
ATOM 2012 C CA . LYS A 1 264 ? -13.434 -5.194 -9.541 1.00 69.00 264 LYS A CA 1
ATOM 2013 C C . LYS A 1 264 ? -13.287 -4.164 -8.414 1.00 69.00 264 LYS A C 1
ATOM 2015 O O . LYS A 1 264 ? -14.274 -3.859 -7.751 1.00 69.00 264 LYS A O 1
ATOM 2020 N N . TYR A 1 265 ? -12.088 -3.620 -8.203 1.00 63.28 265 TYR A N 1
ATOM 2021 C CA . TYR A 1 265 ? -11.875 -2.575 -7.200 1.00 63.28 265 TYR A CA 1
ATOM 2022 C C . TYR A 1 265 ? -12.711 -1.329 -7.519 1.00 63.28 265 TYR A C 1
ATOM 2024 O O . TYR A 1 265 ? -13.470 -0.894 -6.660 1.00 63.28 265 TYR A O 1
ATOM 2032 N N . ALA A 1 266 ? -12.690 -0.855 -8.768 1.00 62.78 266 ALA A N 1
ATOM 2033 C CA . ALA A 1 266 ? -13.403 0.338 -9.226 1.00 62.78 266 ALA A CA 1
ATOM 2034 C C . ALA A 1 266 ? -14.932 0.232 -9.070 1.00 62.78 266 ALA A C 1
ATOM 2036 O O . ALA A 1 266 ? -15.626 1.209 -8.826 1.00 62.78 266 ALA A O 1
ATOM 2037 N N . THR A 1 267 ? -15.483 -0.978 -9.137 1.00 65.81 267 THR A N 1
ATOM 2038 C CA . THR A 1 267 ? -16.918 -1.230 -8.916 1.00 65.81 267 THR A CA 1
ATOM 2039 C C . THR A 1 267 ? -17.280 -1.524 -7.466 1.00 65.81 267 THR A C 1
ATOM 2041 O O . THR A 1 267 ? -18.391 -1.205 -7.052 1.00 65.81 267 THR A O 1
ATOM 2044 N N . ASN A 1 268 ? -16.367 -2.120 -6.685 1.00 61.53 268 ASN A N 1
ATOM 2045 C CA . ASN A 1 268 ? -16.588 -2.389 -5.256 1.00 61.53 268 ASN A CA 1
ATOM 2046 C C . ASN A 1 268 ? -16.850 -1.089 -4.486 1.00 61.53 268 ASN A C 1
ATOM 2048 O O . ASN A 1 268 ? -17.568 -1.075 -3.489 1.00 61.53 268 ASN A O 1
ATOM 2052 N N . VAL A 1 269 ? -16.291 0.009 -4.993 1.00 55.12 269 VAL A N 1
ATOM 2053 C CA . VAL A 1 269 ? -16.525 1.387 -4.559 1.00 55.12 269 VAL A CA 1
ATOM 2054 C C . VAL A 1 269 ? -18.009 1.774 -4.542 1.00 55.12 269 VAL A C 1
ATOM 2056 O O . VAL A 1 269 ? -18.439 2.575 -3.714 1.00 55.12 269 VAL A O 1
ATOM 2059 N N . HIS A 1 270 ? -18.813 1.169 -5.408 1.00 53.78 270 HIS A N 1
ATOM 2060 C CA . HIS A 1 270 ? -20.245 1.421 -5.523 1.00 53.78 270 HIS A CA 1
ATOM 2061 C C . HIS A 1 270 ? -21.112 0.336 -4.858 1.00 53.78 270 HIS A C 1
ATOM 2063 O O . HIS A 1 270 ? -22.338 0.408 -4.937 1.00 53.78 270 HIS A O 1
ATOM 2069 N N . CYS A 1 271 ? -20.516 -0.670 -4.205 1.00 58.22 271 CYS A N 1
ATOM 2070 C CA . CYS A 1 271 ? -21.262 -1.736 -3.538 1.00 58.22 271 CYS A CA 1
ATOM 2071 C C . CYS A 1 271 ? -21.892 -1.256 -2.218 1.00 58.22 271 CYS A C 1
ATOM 2073 O O . CYS A 1 271 ? -21.269 -0.562 -1.412 1.00 58.22 271 CYS A O 1
ATOM 2075 N N . GLU A 1 272 ? -23.142 -1.659 -1.977 1.00 60.53 272 GLU A N 1
ATOM 2076 C CA . GLU A 1 272 ? -23.945 -1.220 -0.835 1.00 60.53 272 GLU A CA 1
ATOM 2077 C C . GLU A 1 272 ? -23.263 -1.509 0.519 1.00 60.53 272 GLU A C 1
ATOM 2079 O O . GLU A 1 272 ? -22.906 -2.647 0.845 1.00 60.53 272 GLU A O 1
ATOM 2084 N N . GLY A 1 273 ? -23.108 -0.449 1.323 1.00 69.94 273 GLY A N 1
ATOM 2085 C CA . GLY A 1 273 ? -22.691 -0.456 2.730 1.00 69.94 273 GLY A CA 1
ATOM 2086 C C . GLY A 1 273 ? -21.180 -0.446 3.015 1.00 69.94 273 GLY A C 1
ATOM 2087 O O . GLY A 1 273 ? -20.781 -0.845 4.111 1.00 69.94 273 GLY A O 1
ATOM 2088 N N . HIS A 1 274 ? -20.357 0.009 2.068 1.00 79.00 274 HIS A N 1
ATOM 2089 C CA . HIS A 1 274 ? -19.024 0.553 2.359 1.00 79.00 274 HIS A CA 1
ATOM 2090 C C . HIS A 1 274 ? -19.100 2.018 2.804 1.00 79.00 274 HIS A C 1
ATOM 2092 O O . HIS A 1 274 ? -20.131 2.686 2.669 1.00 79.00 274 HIS A O 1
ATOM 2098 N N . ALA A 1 275 ? -18.004 2.528 3.362 1.00 83.88 275 ALA A N 1
ATOM 2099 C CA . ALA A 1 275 ? -17.819 3.954 3.536 1.00 83.88 275 ALA A CA 1
ATOM 2100 C C . ALA A 1 275 ? -17.782 4.702 2.212 1.00 83.88 275 ALA A C 1
ATOM 2102 O O . ALA A 1 275 ? -17.579 4.103 1.158 1.00 83.88 275 ALA A O 1
ATOM 2103 N N . LYS A 1 276 ? -17.982 6.026 2.281 1.00 83.56 276 LYS A N 1
ATOM 2104 C CA . LYS A 1 276 ? -17.811 6.879 1.108 1.00 83.56 276 LYS A CA 1
ATOM 2105 C C . LYS A 1 276 ? -16.413 6.624 0.553 1.00 83.56 276 LYS A C 1
ATOM 2107 O O . LYS A 1 276 ? -15.423 6.841 1.252 1.00 83.56 276 LYS A O 1
ATOM 2112 N N . VAL A 1 277 ? -16.364 6.171 -0.689 1.00 80.50 277 VAL A N 1
ATOM 2113 C CA . VAL A 1 277 ? -15.110 6.029 -1.411 1.00 80.50 277 VAL A CA 1
ATOM 2114 C C . VAL A 1 277 ? -14.856 7.320 -2.168 1.00 80.50 277 VAL A C 1
ATOM 2116 O O . VAL A 1 277 ? -15.751 7.853 -2.829 1.00 80.50 277 VAL A O 1
ATOM 2119 N N . ASN A 1 278 ? -13.636 7.818 -2.059 1.00 79.88 278 ASN A N 1
ATOM 2120 C CA . ASN A 1 278 ? -13.134 8.897 -2.880 1.00 79.88 278 ASN A CA 1
ATOM 2121 C C . ASN A 1 278 ? -12.249 8.296 -3.972 1.00 79.88 278 ASN A C 1
ATOM 2123 O O . ASN A 1 278 ? -11.435 7.413 -3.708 1.00 79.88 278 ASN A O 1
ATOM 2127 N N . VAL A 1 279 ? -12.432 8.785 -5.191 1.00 82.94 279 VAL A N 1
ATOM 2128 C CA . VAL A 1 279 ? -11.587 8.469 -6.341 1.00 82.94 279 VAL A CA 1
ATOM 2129 C C . VAL A 1 279 ? -10.841 9.744 -6.695 1.00 82.94 279 VAL A C 1
ATOM 2131 O O . VAL A 1 279 ? -11.438 10.826 -6.688 1.00 82.94 279 VAL A O 1
ATOM 2134 N N . GLY A 1 280 ? -9.552 9.624 -6.971 1.00 80.00 280 GLY A N 1
ATOM 2135 C CA . GLY A 1 280 ? -8.703 10.743 -7.334 1.00 80.00 280 GLY A CA 1
ATOM 2136 C C . GLY A 1 280 ? -7.622 10.339 -8.323 1.00 80.00 280 GLY A C 1
ATOM 2137 O O . GLY A 1 280 ? -7.446 9.171 -8.658 1.00 80.00 280 GLY A O 1
ATOM 2138 N N . GLU A 1 281 ? -6.909 11.344 -8.804 1.00 90.81 281 GLU A N 1
ATOM 2139 C CA . GLU A 1 281 ? -5.737 11.192 -9.652 1.00 90.81 281 GLU A CA 1
ATOM 2140 C C . GLU A 1 281 ? -4.742 12.263 -9.218 1.00 90.81 281 GLU A C 1
ATOM 2142 O O . GLU A 1 281 ? -5.097 13.442 -9.132 1.00 90.81 281 GLU A O 1
ATOM 2147 N N . TRP A 1 282 ? -3.512 11.856 -8.925 1.00 93.44 282 TRP A N 1
ATOM 2148 C CA . TRP A 1 282 ? -2.403 12.783 -8.733 1.00 93.44 282 TRP A CA 1
ATOM 2149 C C . TRP A 1 282 ? -1.492 12.726 -9.955 1.00 93.44 282 TRP A C 1
ATOM 2151 O O . TRP A 1 282 ? -1.227 11.644 -10.472 1.00 93.44 282 TRP A O 1
ATOM 2161 N N . LYS A 1 283 ? -1.023 13.879 -10.433 1.00 92.69 283 LYS A N 1
ATOM 2162 C CA . LYS A 1 283 ? -0.044 13.950 -11.520 1.00 92.69 283 LYS A CA 1
ATOM 2163 C C . LYS A 1 283 ? 1.265 14.460 -10.966 1.00 92.69 283 LYS A C 1
ATOM 2165 O O . LYS A 1 283 ? 1.294 15.530 -10.365 1.00 92.69 283 LYS A O 1
ATOM 2170 N N . ASP A 1 284 ? 2.310 13.692 -11.208 1.00 89.06 284 ASP A N 1
ATOM 2171 C CA . ASP A 1 284 ? 3.674 14.124 -10.974 1.00 89.06 284 ASP A CA 1
ATOM 2172 C C . ASP A 1 284 ? 4.011 15.238 -11.976 1.00 89.06 284 ASP A C 1
ATOM 2174 O O . ASP A 1 284 ? 3.853 15.068 -13.188 1.00 89.06 284 ASP A O 1
ATOM 2178 N N . GLU A 1 285 ? 4.396 16.406 -11.465 1.00 88.69 285 GLU A N 1
ATOM 2179 C CA . GLU A 1 285 ? 4.693 17.586 -12.280 1.00 88.69 285 GLU A CA 1
ATOM 2180 C C . GLU A 1 285 ? 5.999 17.428 -13.069 1.00 88.69 285 GLU A C 1
ATOM 2182 O O . GLU A 1 285 ? 6.109 17.975 -14.170 1.00 88.69 285 GLU A O 1
ATOM 2187 N N . ASP A 1 286 ? 6.951 16.650 -12.547 1.00 82.31 286 ASP A N 1
ATOM 2188 C CA . ASP A 1 286 ? 8.271 16.462 -13.143 1.00 82.31 286 ASP A CA 1
ATOM 2189 C C . ASP A 1 286 ? 8.218 15.430 -14.277 1.00 82.31 286 ASP A C 1
ATOM 2191 O O . ASP A 1 286 ? 8.737 15.664 -15.374 1.00 82.31 286 ASP A O 1
ATOM 2195 N N . THR A 1 287 ? 7.542 14.299 -14.047 1.00 81.69 287 THR A N 1
ATOM 2196 C CA . THR A 1 287 ? 7.448 13.204 -15.033 1.00 81.69 287 THR A CA 1
ATOM 2197 C C . THR A 1 287 ? 6.199 13.277 -15.915 1.00 81.69 287 THR A C 1
ATOM 2199 O O . THR A 1 287 ? 6.162 12.701 -17.005 1.00 81.69 287 THR A O 1
ATOM 2202 N N . GLY A 1 288 ? 5.152 13.981 -15.475 1.00 85.06 288 GLY A N 1
ATOM 2203 C CA . GLY A 1 288 ? 3.845 14.018 -16.134 1.00 85.06 288 GLY A CA 1
ATOM 2204 C C . GLY A 1 288 ? 3.023 12.731 -15.980 1.00 85.06 288 GLY A C 1
ATOM 2205 O O . GLY A 1 288 ? 1.956 12.619 -16.594 1.00 85.06 288 GLY A O 1
ATOM 2206 N N . ILE A 1 289 ? 3.498 11.757 -15.194 1.00 84.62 289 ILE A N 1
ATOM 2207 C CA . ILE A 1 289 ? 2.804 10.489 -14.950 1.00 84.62 289 ILE A CA 1
ATOM 2208 C C . ILE A 1 289 ? 1.600 10.736 -14.037 1.00 84.62 289 ILE A C 1
ATOM 2210 O O . ILE A 1 289 ? 1.696 11.410 -13.011 1.00 84.62 289 ILE A O 1
ATOM 2214 N N . ALA A 1 290 ? 0.453 10.178 -14.422 1.00 85.00 290 ALA A N 1
ATOM 2215 C CA . ALA A 1 290 ? -0.761 10.190 -13.620 1.00 85.00 290 ALA A CA 1
ATOM 2216 C C . ALA A 1 290 ? -0.856 8.916 -12.775 1.00 85.00 290 ALA A C 1
ATOM 2218 O O . ALA A 1 290 ? -0.660 7.815 -13.289 1.00 85.00 290 ALA A O 1
ATOM 2219 N N . TYR A 1 291 ? -1.210 9.086 -11.507 1.00 86.50 291 TYR A N 1
ATOM 2220 C CA . TYR A 1 291 ? -1.405 8.037 -10.515 1.00 86.50 291 TYR A CA 1
ATOM 2221 C C . TYR A 1 291 ? -2.867 8.059 -10.049 1.00 86.50 291 TYR A C 1
ATOM 2223 O O . TYR A 1 291 ? -3.219 8.815 -9.132 1.00 86.50 291 TYR A O 1
ATOM 2231 N N . PRO A 1 292 ? -3.747 7.284 -10.704 1.00 83.19 292 PRO A N 1
ATOM 2232 C CA . PRO A 1 292 ? -5.103 7.050 -10.235 1.00 83.19 292 PRO A CA 1
ATOM 2233 C C . PRO A 1 292 ? -5.094 6.377 -8.863 1.00 83.19 292 PRO A C 1
ATOM 2235 O O . PRO A 1 292 ? -4.302 5.469 -8.603 1.00 83.19 292 PRO A O 1
ATOM 2238 N N . TYR A 1 293 ? -5.997 6.796 -7.983 1.00 85.62 293 TYR A N 1
ATOM 2239 C CA . TYR A 1 293 ? -6.159 6.172 -6.678 1.00 85.62 293 TYR A CA 1
ATOM 2240 C C . TYR A 1 293 ? -7.614 6.129 -6.229 1.00 85.62 293 TYR A C 1
ATOM 2242 O O . TYR A 1 293 ? -8.443 6.977 -6.572 1.00 85.62 293 TYR A O 1
ATOM 2250 N N . ILE A 1 294 ? -7.906 5.134 -5.399 1.00 84.56 294 ILE A N 1
ATOM 2251 C CA . ILE A 1 294 ? -9.162 5.006 -4.672 1.00 84.56 294 ILE A CA 1
ATOM 2252 C C . ILE A 1 294 ? -8.874 4.935 -3.179 1.00 84.56 294 ILE A C 1
ATOM 2254 O O . ILE A 1 294 ? -7.926 4.284 -2.743 1.00 84.56 294 ILE A O 1
ATOM 2258 N N . GLU A 1 295 ? -9.706 5.578 -2.370 1.00 88.56 295 GLU A N 1
ATOM 2259 C CA . GLU A 1 295 ? -9.545 5.570 -0.921 1.00 88.56 295 GLU A CA 1
ATOM 2260 C C . GLU A 1 295 ? -10.869 5.629 -0.168 1.00 88.56 295 GLU A C 1
ATOM 2262 O O . GLU A 1 295 ? -11.842 6.266 -0.570 1.00 88.56 295 GLU A O 1
ATOM 2267 N N . LYS A 1 296 ? -10.887 4.977 0.987 1.00 89.94 296 LYS A N 1
ATOM 2268 C CA . LYS A 1 296 ? -11.940 5.057 1.992 1.00 89.94 296 LYS A CA 1
ATOM 2269 C C . LYS A 1 296 ? -11.318 5.547 3.277 1.00 89.94 296 LYS A C 1
ATOM 2271 O O . LYS A 1 296 ? -10.244 5.090 3.664 1.00 89.94 296 LYS A O 1
ATOM 2276 N N . LYS A 1 297 ? -12.024 6.426 3.981 1.00 94.38 297 LYS A N 1
ATOM 2277 C CA . LYS A 1 297 ? -11.559 6.907 5.278 1.00 94.38 297 LYS A CA 1
ATOM 2278 C C . LYS A 1 297 ? -11.573 5.751 6.299 1.00 94.38 297 LYS A C 1
ATOM 2280 O O . LYS A 1 297 ? -12.653 5.201 6.540 1.00 94.38 297 LYS A O 1
ATOM 2285 N N . PRO A 1 298 ? -10.422 5.370 6.895 1.00 96.25 298 PRO A N 1
ATOM 2286 C CA . PRO A 1 298 ? -10.324 4.179 7.740 1.00 96.25 298 PRO A CA 1
ATOM 2287 C C . PRO A 1 298 ? -11.346 4.105 8.873 1.00 96.25 298 PRO A C 1
ATOM 2289 O O . PRO A 1 298 ? -12.035 3.101 9.006 1.00 96.25 298 PRO A O 1
ATOM 2292 N N . ASP A 1 299 ? -11.498 5.163 9.671 1.00 95.69 299 ASP A N 1
ATOM 2293 C CA . ASP A 1 299 ? -12.386 5.148 10.836 1.00 95.69 299 ASP A CA 1
ATOM 2294 C C . ASP A 1 299 ? -13.853 4.933 10.446 1.00 95.69 299 ASP A C 1
ATOM 2296 O O . ASP A 1 299 ? -14.567 4.164 11.089 1.00 95.69 299 ASP A O 1
ATOM 2300 N N . GLU A 1 300 ? -14.290 5.548 9.348 1.00 94.44 300 GLU A N 1
ATOM 2301 C CA . GLU A 1 300 ? -15.643 5.375 8.830 1.00 94.44 300 GLU A CA 1
ATOM 2302 C C . GLU A 1 300 ? -15.898 3.979 8.250 1.00 94.44 300 GLU A C 1
ATOM 2304 O O . GLU A 1 300 ? -16.976 3.413 8.456 1.00 94.44 300 GLU A O 1
ATOM 2309 N N . GLU A 1 301 ? -14.935 3.435 7.502 1.00 94.06 301 GLU A N 1
ATOM 2310 C CA . GLU A 1 301 ? -15.042 2.094 6.919 1.00 94.06 301 GLU A CA 1
ATOM 2311 C C . GLU A 1 301 ? -15.075 1.036 8.018 1.00 94.06 301 GLU A C 1
ATOM 2313 O O . GLU A 1 301 ? -15.940 0.162 8.001 1.00 94.06 301 GLU A O 1
ATOM 2318 N N . ILE A 1 302 ? -14.213 1.163 9.029 1.00 95.00 302 ILE A N 1
ATOM 2319 C CA . ILE A 1 302 ? -14.228 0.288 10.201 1.00 95.00 302 ILE A CA 1
ATOM 2320 C C . ILE A 1 302 ? -15.601 0.330 10.871 1.00 95.00 302 ILE A C 1
ATOM 2322 O O . ILE A 1 302 ? -16.210 -0.717 11.072 1.00 95.00 302 ILE A O 1
ATOM 2326 N N . CYS A 1 303 ? -16.133 1.515 11.185 1.00 94.19 303 CYS A N 1
ATOM 2327 C CA . CYS A 1 303 ? -17.424 1.615 11.863 1.00 94.19 303 CYS A CA 1
ATOM 2328 C C . CYS A 1 303 ? -18.559 0.950 11.071 1.00 94.19 303 CYS A C 1
ATOM 2330 O O . CYS A 1 303 ? -19.329 0.176 11.643 1.00 94.19 303 CYS A O 1
ATOM 2332 N N . ARG A 1 304 ? -18.648 1.201 9.759 1.00 92.38 304 ARG A N 1
ATOM 2333 C CA . ARG A 1 304 ? -19.688 0.599 8.909 1.00 92.38 304 ARG A CA 1
ATOM 2334 C C . ARG A 1 304 ? -19.550 -0.919 8.839 1.00 92.38 304 ARG A C 1
ATOM 2336 O O . ARG A 1 304 ? -20.535 -1.637 9.007 1.00 92.38 304 ARG A O 1
ATOM 2343 N N . GLN A 1 305 ? -18.338 -1.417 8.625 1.00 92.62 305 GLN A N 1
ATOM 2344 C CA . GLN A 1 305 ? -18.112 -2.844 8.418 1.00 92.62 305 GLN A CA 1
ATOM 2345 C C . GLN A 1 305 ? -18.240 -3.643 9.714 1.00 92.62 305 GLN A C 1
ATOM 2347 O O . GLN A 1 305 ? -18.812 -4.732 9.704 1.00 92.62 305 GLN A O 1
ATOM 2352 N N . VAL A 1 306 ? -17.806 -3.091 10.849 1.00 93.25 306 VAL A N 1
ATOM 2353 C CA . VAL A 1 306 ? -17.974 -3.732 12.158 1.00 93.25 306 VAL A CA 1
ATOM 2354 C C . VAL A 1 306 ? -19.447 -3.810 12.550 1.00 93.25 306 VAL A C 1
ATOM 2356 O O . VAL A 1 306 ? -19.901 -4.877 12.962 1.00 93.25 306 VAL A O 1
ATOM 2359 N N . ALA A 1 307 ? -20.224 -2.738 12.356 1.00 92.50 307 ALA A N 1
ATOM 2360 C CA . ALA A 1 307 ? -21.666 -2.763 12.603 1.00 92.50 307 ALA A CA 1
ATOM 2361 C C . ALA A 1 307 ? -22.360 -3.868 11.786 1.00 92.50 307 ALA A C 1
ATOM 2363 O O . ALA A 1 307 ? -23.135 -4.660 12.327 1.00 92.50 307 ALA A O 1
ATOM 2364 N N . ARG A 1 308 ? -22.019 -3.987 10.495 1.00 91.38 308 ARG A N 1
ATOM 2365 C CA . ARG A 1 308 ? -22.536 -5.048 9.616 1.00 91.38 308 ARG A CA 1
ATOM 2366 C C . ARG A 1 308 ? -22.082 -6.438 10.043 1.00 91.38 308 ARG A C 1
ATOM 2368 O O . ARG A 1 308 ? -22.894 -7.359 10.031 1.00 91.38 308 ARG A O 1
ATOM 2375 N N . TYR A 1 309 ? -20.819 -6.594 10.434 1.00 91.50 309 TYR A N 1
ATOM 2376 C CA . TYR A 1 309 ? -20.272 -7.868 10.893 1.00 91.50 309 TYR A CA 1
ATOM 2377 C C . TYR A 1 309 ? -20.996 -8.360 12.149 1.00 91.50 309 TYR A C 1
ATOM 2379 O O . TYR A 1 309 ? -21.468 -9.497 12.185 1.00 91.50 309 TYR A O 1
ATOM 2387 N N . PHE A 1 310 ? -21.148 -7.491 13.152 1.00 92.44 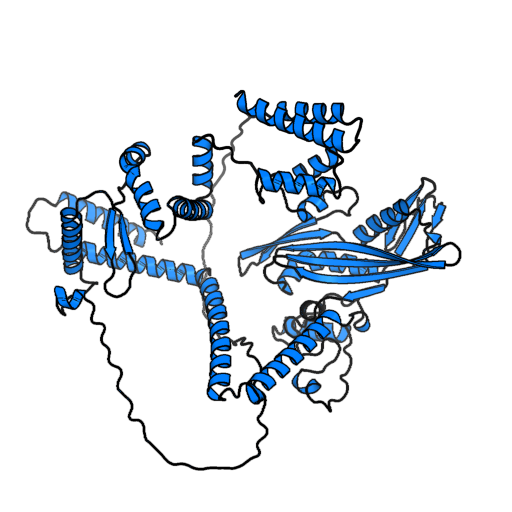310 PHE A N 1
ATOM 2388 C CA . PHE A 1 310 ? -21.840 -7.820 14.397 1.00 92.44 310 PHE A CA 1
ATOM 2389 C C . PHE A 1 310 ? -23.313 -8.147 14.148 1.00 92.44 310 PHE A C 1
ATOM 2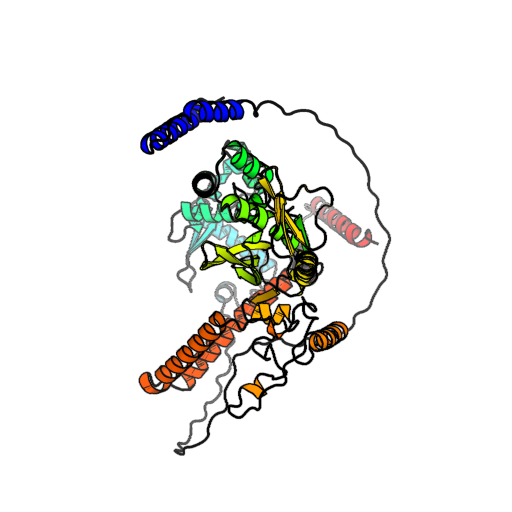391 O O . PHE A 1 310 ? -23.793 -9.167 14.643 1.00 92.44 310 PHE A O 1
ATOM 2398 N N . LYS A 1 311 ? -24.002 -7.354 13.316 1.00 91.88 311 LYS A N 1
ATOM 2399 C CA . LYS A 1 311 ? -25.388 -7.621 12.904 1.00 91.88 311 LYS A CA 1
ATOM 2400 C C . LYS A 1 311 ? -25.520 -8.966 12.189 1.00 91.88 311 LYS A C 1
ATOM 2402 O O . LYS A 1 311 ? -26.351 -9.784 12.570 1.00 91.88 311 LYS A O 1
ATOM 2407 N N . GLY A 1 312 ? -24.676 -9.225 11.189 1.00 88.31 312 GLY A N 1
ATOM 2408 C CA . GLY A 1 312 ? -24.714 -10.450 10.385 1.00 88.31 312 GLY A CA 1
ATOM 2409 C C . GLY A 1 312 ? -24.365 -11.717 11.168 1.00 88.31 312 GLY A C 1
ATOM 2410 O O . GLY A 1 312 ? -24.832 -12.800 10.825 1.00 88.31 312 GLY A O 1
ATOM 2411 N N . LYS A 1 313 ? -23.567 -11.592 12.234 1.00 89.00 313 LYS A N 1
ATOM 2412 C CA . LYS A 1 313 ? -23.221 -12.697 13.139 1.00 89.00 313 LYS A CA 1
ATOM 2413 C C . LYS A 1 313 ? -24.123 -12.791 14.372 1.00 89.00 313 LYS A C 1
ATOM 2415 O O . LYS A 1 313 ? -23.979 -13.743 15.128 1.00 89.00 313 LYS A O 1
ATOM 2420 N N . GLY A 1 314 ? -25.028 -11.834 14.584 1.00 89.75 314 GLY A N 1
ATOM 2421 C CA . GLY A 1 314 ? -25.858 -11.770 15.789 1.00 89.75 314 GLY A CA 1
ATOM 2422 C C . GLY A 1 314 ? -25.053 -11.562 17.077 1.00 89.75 314 GLY A C 1
ATOM 2423 O O . GLY A 1 314 ? -25.495 -11.973 18.147 1.00 89.75 314 GLY A O 1
ATOM 2424 N N . ILE A 1 315 ? -23.868 -10.950 16.990 1.00 91.19 315 ILE A N 1
ATOM 2425 C CA . ILE A 1 315 ? -22.997 -10.730 18.150 1.00 91.19 315 ILE A CA 1
ATOM 2426 C C . ILE A 1 315 ? -23.574 -9.583 18.975 1.00 91.19 315 ILE A C 1
ATOM 2428 O O . ILE A 1 315 ? -23.796 -8.480 18.468 1.00 91.19 315 ILE A O 1
ATOM 2432 N N . CYS A 1 316 ? -23.803 -9.818 20.265 1.00 91.44 316 CYS A N 1
ATOM 2433 C CA . CYS A 1 316 ? -24.224 -8.752 21.164 1.00 91.44 316 CYS A CA 1
ATOM 2434 C C . CYS A 1 316 ? -23.036 -7.811 21.448 1.00 91.44 316 CYS A C 1
ATOM 2436 O O . CYS A 1 316 ? -21.971 -8.298 21.832 1.00 91.44 316 CYS A O 1
ATOM 2438 N N . PRO A 1 317 ? -23.179 -6.476 21.321 1.00 92.62 317 PRO A N 1
ATOM 2439 C CA . PRO A 1 317 ? -22.076 -5.541 21.560 1.00 92.62 317 PRO A CA 1
ATOM 2440 C C . PRO A 1 317 ? -21.385 -5.719 22.921 1.00 92.62 317 PRO A C 1
ATOM 2442 O O . PRO A 1 317 ? -20.163 -5.626 23.005 1.00 92.62 317 PRO A O 1
ATOM 2445 N N . ASN A 1 318 ? -22.144 -6.035 23.977 1.00 92.00 318 ASN A N 1
ATOM 2446 C CA . ASN A 1 318 ? -21.636 -6.231 25.343 1.00 92.00 318 ASN A CA 1
ATOM 2447 C C . ASN A 1 318 ? -20.701 -7.449 25.511 1.00 92.00 318 ASN A C 1
ATOM 2449 O O . ASN A 1 318 ? -19.977 -7.539 26.507 1.00 92.00 318 ASN A O 1
ATOM 2453 N N . ALA A 1 319 ? -20.700 -8.370 24.545 1.00 92.12 319 ALA A N 1
ATOM 2454 C CA . ALA A 1 319 ? -19.822 -9.530 24.525 1.00 92.12 319 ALA A CA 1
ATOM 2455 C C . ALA A 1 319 ? -18.387 -9.156 24.121 1.00 92.12 319 ALA A C 1
ATOM 2457 O O . ALA A 1 319 ? -17.454 -9.889 24.441 1.00 92.12 319 ALA A O 1
ATOM 2458 N N . MET A 1 320 ? -18.187 -8.008 23.464 1.00 91.88 320 MET A N 1
ATOM 2459 C CA . MET A 1 320 ? -16.864 -7.534 23.060 1.00 91.88 320 MET A CA 1
ATOM 2460 C C . MET A 1 320 ? -16.050 -7.044 24.265 1.00 91.88 320 MET A C 1
ATOM 2462 O O . MET A 1 320 ? -16.450 -6.117 24.981 1.00 91.88 320 MET A O 1
ATOM 2466 N N . LYS A 1 321 ? -14.877 -7.654 24.463 1.00 90.94 321 LYS A N 1
ATOM 2467 C CA . LYS A 1 321 ? -13.957 -7.352 25.571 1.00 90.94 321 LYS A CA 1
ATOM 2468 C C . LYS A 1 321 ? -12.728 -6.573 25.158 1.00 90.94 321 LYS A C 1
ATOM 2470 O O . LYS A 1 321 ? -12.259 -5.757 25.943 1.00 90.94 321 LYS A O 1
ATOM 2475 N N . LYS A 1 322 ? -12.191 -6.880 23.977 1.00 90.94 322 LYS A N 1
ATOM 2476 C CA . LYS A 1 322 ? -10.986 -6.261 23.423 1.00 90.94 322 LYS A CA 1
ATOM 2477 C C . LYS A 1 322 ? -11.064 -6.197 21.913 1.00 90.94 322 LYS A C 1
ATOM 2479 O O . LYS A 1 322 ? -11.758 -6.997 21.285 1.00 90.94 322 LYS A O 1
ATOM 2484 N N . SER A 1 323 ? -10.334 -5.247 21.351 1.00 91.88 323 SER A N 1
ATOM 2485 C CA . SER A 1 323 ? -10.155 -5.123 19.914 1.00 91.88 323 SER A CA 1
ATOM 2486 C C . SER A 1 323 ? -8.815 -4.484 19.598 1.00 91.88 323 SER A C 1
ATOM 2488 O O . SER A 1 323 ? -8.426 -3.508 20.239 1.00 91.88 323 SER A O 1
ATOM 2490 N N . TRP A 1 324 ? -8.148 -5.007 18.584 1.00 95.12 324 TRP A N 1
ATOM 2491 C CA . TRP A 1 324 ? -6.913 -4.464 18.032 1.00 95.12 324 TRP A CA 1
ATOM 2492 C C . TRP A 1 324 ? -6.957 -4.608 16.517 1.00 95.12 324 TRP A C 1
ATOM 2494 O O . TRP A 1 324 ? -7.743 -5.392 15.980 1.00 95.12 324 TRP A O 1
ATOM 2504 N N . GLN A 1 325 ? -6.130 -3.841 15.824 1.00 95.88 325 GLN A N 1
ATOM 2505 C CA . GLN A 1 325 ? -6.021 -3.912 14.379 1.00 95.88 325 GLN A CA 1
ATOM 2506 C C . GLN A 1 325 ? -4.568 -3.993 13.932 1.00 95.88 325 GLN A C 1
ATOM 2508 O O . GLN A 1 325 ? -3.681 -3.404 14.549 1.00 95.88 325 GLN A O 1
ATOM 2513 N N . VAL A 1 326 ? -4.350 -4.717 12.844 1.00 96.88 326 VAL A N 1
ATOM 2514 C CA . VAL A 1 326 ? -3.068 -4.842 12.160 1.00 96.88 326 VAL A CA 1
ATOM 2515 C C . VAL A 1 326 ? -3.237 -4.221 10.784 1.00 96.88 326 VAL A C 1
ATOM 2517 O O . VAL A 1 326 ? -4.031 -4.711 9.989 1.00 96.88 326 VAL A O 1
ATOM 2520 N N . VAL A 1 327 ? -2.526 -3.132 10.517 1.00 97.06 327 VAL A N 1
ATOM 2521 C CA . VAL A 1 327 ? -2.564 -2.409 9.243 1.00 97.06 327 VAL A CA 1
ATOM 2522 C C . VAL A 1 327 ? -1.317 -2.715 8.430 1.00 97.06 327 VAL A C 1
ATOM 2524 O O . VAL A 1 327 ? -0.250 -2.953 8.998 1.00 97.06 327 VAL A O 1
ATOM 2527 N N . GLY A 1 328 ? -1.435 -2.681 7.110 1.00 95.00 328 GLY A N 1
ATOM 2528 C CA . GLY A 1 328 ? -0.298 -2.924 6.237 1.00 95.00 328 GLY A CA 1
ATOM 2529 C C . GLY A 1 328 ? -0.562 -2.548 4.795 1.00 95.00 328 GLY A C 1
ATOM 2530 O O . GLY A 1 328 ? -1.716 -2.489 4.358 1.00 95.00 328 GLY A O 1
ATOM 2531 N N . GLY A 1 329 ? 0.530 -2.277 4.087 1.00 91.62 329 GLY A N 1
ATOM 2532 C CA . GLY A 1 329 ? 0.534 -2.027 2.657 1.00 91.62 329 GLY A CA 1
ATOM 2533 C C . GLY A 1 329 ? 1.501 -2.954 1.942 1.00 91.62 329 GLY A C 1
ATOM 2534 O O . GLY A 1 329 ? 2.508 -3.366 2.519 1.00 91.62 329 GLY A O 1
ATOM 2535 N N . ASP A 1 330 ? 1.168 -3.281 0.702 1.00 86.50 330 ASP A N 1
ATOM 2536 C CA . ASP A 1 330 ? 2.018 -4.059 -0.190 1.00 86.50 330 ASP A CA 1
ATOM 2537 C C . ASP A 1 330 ? 1.787 -3.619 -1.636 1.00 86.50 330 ASP A C 1
ATOM 2539 O O . ASP A 1 330 ? 0.686 -3.190 -2.010 1.00 86.50 330 ASP A O 1
ATOM 2543 N N . LYS A 1 331 ? 2.826 -3.746 -2.457 1.00 83.12 331 LYS A N 1
ATOM 2544 C CA . LYS A 1 331 ? 2.733 -3.513 -3.890 1.00 83.12 331 LYS A CA 1
ATOM 2545 C C . LYS A 1 331 ? 2.567 -4.845 -4.619 1.00 83.12 331 LYS A C 1
ATOM 2547 O O . LYS A 1 331 ? 3.522 -5.585 -4.852 1.00 83.12 331 LYS A O 1
ATOM 2552 N N . GLY A 1 332 ? 1.341 -5.108 -5.060 1.00 70.81 332 GLY A N 1
ATOM 2553 C CA . GLY A 1 332 ? 0.994 -6.274 -5.864 1.00 70.81 332 GLY A CA 1
ATOM 2554 C C . GLY A 1 332 ? 0.873 -5.924 -7.346 1.00 70.81 332 GLY A C 1
ATOM 2555 O O . GLY A 1 332 ? -0.160 -5.428 -7.783 1.00 70.81 332 GLY A O 1
ATOM 2556 N N . GLY A 1 333 ? 1.895 -6.232 -8.149 1.00 75.25 333 GLY A N 1
ATOM 2557 C CA . GLY A 1 333 ? 1.853 -5.997 -9.599 1.00 75.25 333 GLY A CA 1
ATOM 2558 C C . GLY A 1 333 ? 1.858 -4.506 -9.954 1.00 75.25 333 GLY A C 1
ATOM 2559 O O . GLY A 1 333 ? 2.863 -3.836 -9.712 1.00 75.25 333 GLY A O 1
ATOM 2560 N N . ASP A 1 334 ? 0.749 -4.021 -10.519 1.00 77.31 334 ASP A N 1
ATOM 2561 C CA . ASP A 1 334 ? 0.602 -2.667 -11.082 1.00 77.31 334 ASP A CA 1
ATOM 2562 C C . ASP A 1 334 ? -0.023 -1.659 -10.092 1.00 77.31 334 ASP A C 1
ATOM 2564 O O . ASP A 1 334 ? -0.308 -0.518 -10.460 1.00 77.31 334 ASP A O 1
ATOM 2568 N N . ALA A 1 335 ? -0.269 -2.066 -8.840 1.00 83.12 335 ALA A N 1
ATOM 2569 C CA . ALA A 1 335 ? -0.868 -1.201 -7.829 1.00 83.12 335 ALA A CA 1
ATOM 2570 C C . ALA A 1 335 ? -0.322 -1.445 -6.415 1.00 83.12 335 ALA A C 1
ATOM 2572 O O . ALA A 1 335 ? -0.021 -2.573 -6.013 1.00 83.12 335 ALA A O 1
ATOM 2573 N N . PHE A 1 336 ? -0.250 -0.367 -5.640 1.00 90.19 336 PHE A N 1
ATOM 2574 C CA . PHE A 1 336 ? -0.071 -0.404 -4.195 1.00 90.19 336 PHE A CA 1
ATOM 2575 C C . PHE A 1 336 ? -1.430 -0.526 -3.512 1.00 90.19 336 PHE A C 1
ATOM 2577 O O . PHE A 1 336 ? -2.343 0.243 -3.808 1.00 90.19 336 PHE A O 1
ATOM 2584 N N . GLN A 1 337 ? -1.565 -1.454 -2.568 1.00 91.19 337 GLN A N 1
ATOM 2585 C CA . GLN A 1 337 ? -2.786 -1.658 -1.793 1.00 91.19 337 GLN A CA 1
ATOM 2586 C C . GLN A 1 337 ? -2.506 -1.488 -0.306 1.00 91.19 337 GLN A C 1
ATOM 2588 O O . GLN A 1 337 ? -1.474 -1.927 0.195 1.00 91.19 337 GLN A O 1
ATOM 2593 N N . PHE A 1 338 ? -3.456 -0.894 0.417 1.00 94.31 338 PHE A N 1
ATOM 2594 C CA . PHE A 1 338 ? -3.383 -0.764 1.868 1.00 94.31 338 PHE A CA 1
ATOM 2595 C C . PHE A 1 338 ? -4.678 -1.220 2.532 1.00 94.31 338 PHE A C 1
ATOM 2597 O O . PHE A 1 338 ? -5.788 -0.897 2.089 1.00 94.31 338 PHE A O 1
ATOM 2604 N N . GLY A 1 339 ? -4.546 -1.937 3.643 1.00 93.81 339 GLY A N 1
ATOM 2605 C CA . GLY A 1 339 ? -5.679 -2.472 4.379 1.00 93.81 339 GLY A CA 1
ATOM 2606 C C . GLY A 1 339 ? -5.405 -2.692 5.858 1.00 93.81 339 GLY A C 1
ATOM 2607 O O . GLY A 1 339 ? -4.380 -2.294 6.412 1.00 93.81 339 GLY A O 1
ATOM 2608 N N . THR A 1 340 ? -6.376 -3.320 6.507 1.00 95.69 340 THR A N 1
ATOM 2609 C CA . THR A 1 340 ? -6.325 -3.701 7.911 1.00 95.69 340 THR A CA 1
ATOM 2610 C C . THR A 1 340 ? -6.971 -5.059 8.127 1.00 95.69 340 THR A C 1
ATOM 2612 O O . THR A 1 340 ? -7.948 -5.416 7.467 1.00 95.69 340 THR A O 1
ATOM 2615 N N . GLN A 1 341 ? -6.469 -5.786 9.114 1.00 95.88 341 GLN A N 1
ATOM 2616 C CA . GLN A 1 341 ? -7.173 -6.879 9.752 1.00 95.88 341 GLN A CA 1
ATOM 2617 C C . GLN A 1 341 ? -7.529 -6.466 11.177 1.00 95.88 341 GLN A C 1
ATOM 2619 O O . GLN A 1 341 ? -6.661 -6.102 11.970 1.00 95.88 341 GLN A O 1
ATOM 2624 N N . ILE A 1 342 ? -8.814 -6.525 11.512 1.00 95.25 342 ILE A N 1
ATOM 2625 C CA . ILE A 1 342 ? -9.328 -6.130 12.825 1.00 95.25 342 ILE A CA 1
ATOM 2626 C C . ILE A 1 342 ? -9.747 -7.374 13.574 1.00 95.25 342 ILE A C 1
ATOM 2628 O O . ILE A 1 342 ? -10.407 -8.247 13.011 1.00 95.25 342 ILE A O 1
ATOM 2632 N N . PHE A 1 343 ? -9.383 -7.426 14.847 1.00 95.62 343 PHE A N 1
ATOM 2633 C CA . PHE A 1 343 ? -9.643 -8.538 15.739 1.00 95.62 343 PHE A CA 1
ATOM 2634 C C . PHE A 1 343 ? -10.576 -8.110 16.864 1.00 95.62 343 PHE A C 1
ATOM 2636 O O . PHE A 1 343 ? -10.454 -7.007 17.400 1.00 95.62 343 PHE A O 1
ATOM 2643 N N . PHE A 1 344 ? -11.474 -9.010 17.251 1.00 93.50 344 PHE A N 1
ATOM 2644 C CA . PHE A 1 344 ? -12.393 -8.837 18.368 1.00 93.50 344 PHE A CA 1
ATOM 2645 C C . PHE A 1 344 ? -12.314 -10.045 19.286 1.00 93.50 344 PHE A C 1
ATOM 2647 O O . PHE A 1 344 ? -12.540 -11.176 18.859 1.00 93.50 344 PHE A O 1
ATOM 2654 N N . GLU A 1 345 ? -12.041 -9.793 20.559 1.00 94.38 345 GLU A N 1
ATOM 2655 C CA . GLU A 1 345 ? -12.193 -10.785 21.613 1.00 94.38 345 GLU A CA 1
ATOM 2656 C C . GLU A 1 345 ? -13.643 -10.735 22.111 1.00 94.38 345 GLU A C 1
ATOM 2658 O O . GLU A 1 345 ? -14.065 -9.745 22.719 1.00 94.38 345 GLU A O 1
ATOM 2663 N N . ILE A 1 346 ? -14.410 -11.781 21.810 1.00 93.00 346 ILE A N 1
ATOM 2664 C CA . ILE A 1 346 ? -15.829 -11.918 22.143 1.00 93.00 346 ILE A CA 1
ATOM 2665 C C . ILE A 1 346 ? -15.988 -12.993 23.219 1.00 93.00 346 ILE A C 1
ATOM 2667 O O . ILE A 1 346 ? -15.481 -14.106 23.080 1.00 93.00 346 ILE A O 1
ATOM 2671 N N . GLU A 1 347 ? -16.707 -12.671 24.291 1.00 91.88 347 GLU A N 1
ATOM 2672 C CA . GLU A 1 347 ? -17.080 -13.629 25.329 1.00 91.88 347 GLU A CA 1
ATOM 2673 C C . GLU A 1 347 ? -18.486 -14.176 25.062 1.00 91.88 347 GLU A C 1
ATOM 2675 O O . GLU A 1 347 ? -19.479 -13.458 25.175 1.00 91.88 347 GLU A O 1
ATOM 2680 N N . GLU A 1 348 ? -18.577 -15.463 24.734 1.00 85.94 348 GLU A N 1
ATOM 2681 C CA . GLU A 1 348 ? -19.841 -16.139 24.454 1.00 85.94 348 GLU A CA 1
ATOM 2682 C C . GLU A 1 348 ? -19.870 -17.505 25.150 1.00 85.94 348 GLU A C 1
ATOM 2684 O O . GLU A 1 348 ? -18.927 -18.289 25.053 1.00 85.94 348 GLU A O 1
ATOM 2689 N N . ASN A 1 349 ? -20.949 -17.814 25.878 1.00 84.25 349 ASN A N 1
ATOM 2690 C CA . ASN A 1 349 ? -21.118 -19.094 26.587 1.00 84.25 349 ASN A CA 1
ATOM 2691 C C . ASN A 1 349 ? -19.927 -19.473 27.503 1.00 84.25 349 ASN A C 1
ATOM 2693 O O . ASN A 1 349 ? -19.506 -20.632 27.532 1.00 84.25 349 ASN A O 1
ATOM 2697 N N . ASN A 1 350 ? -19.374 -18.500 28.241 1.00 84.62 350 ASN A N 1
ATOM 2698 C CA . ASN A 1 350 ? -18.169 -18.640 29.077 1.00 84.62 350 ASN A CA 1
ATOM 2699 C C . ASN A 1 350 ? -16.911 -19.091 28.306 1.00 84.62 350 ASN A C 1
ATOM 2701 O O . ASN A 1 350 ? -16.010 -19.705 28.883 1.00 84.62 350 ASN A O 1
ATOM 2705 N N . LYS A 1 351 ? -16.844 -18.816 27.000 1.00 89.31 351 LYS A N 1
ATOM 2706 C CA . LYS A 1 351 ? -15.660 -19.023 26.165 1.00 89.31 351 LYS A CA 1
ATOM 2707 C C . LYS A 1 351 ? -15.246 -17.715 25.510 1.00 89.31 351 LYS A C 1
ATOM 2709 O O . LYS A 1 351 ? -16.085 -16.934 25.071 1.00 89.31 351 LYS A O 1
ATOM 2714 N N . THR A 1 352 ? -13.939 -17.530 25.399 1.00 92.62 352 THR A N 1
ATOM 2715 C CA . THR A 1 352 ? -13.341 -16.431 24.646 1.00 92.62 352 THR A CA 1
ATOM 2716 C C . THR A 1 352 ? -13.110 -16.878 23.207 1.00 92.62 352 THR A C 1
ATOM 2718 O O . THR A 1 352 ? -12.363 -17.827 22.964 1.00 92.62 352 THR A O 1
ATOM 2721 N N . LEU A 1 353 ? -13.751 -16.201 22.258 1.00 92.88 353 LEU A N 1
ATOM 2722 C CA . LEU A 1 353 ? -13.571 -16.392 20.823 1.00 92.88 353 LEU A CA 1
ATOM 2723 C C . LEU A 1 353 ? -12.882 -15.166 20.229 1.00 92.88 353 LEU A C 1
ATOM 2725 O O . LEU A 1 353 ? -13.236 -14.033 20.549 1.00 92.88 353 LEU A O 1
ATOM 2729 N N . VAL A 1 354 ? -11.914 -15.393 19.343 1.00 93.31 354 VAL A N 1
ATOM 2730 C CA . VAL A 1 354 ? -11.282 -14.318 18.572 1.00 93.31 354 VAL A CA 1
ATOM 2731 C C . VAL A 1 354 ? -11.886 -14.319 17.178 1.00 93.31 354 VAL A C 1
ATOM 2733 O O . VAL A 1 354 ? -11.714 -15.265 16.413 1.00 93.31 354 VAL A O 1
ATOM 2736 N N . HIS A 1 355 ? -12.610 -13.253 16.867 1.00 92.56 355 HIS A N 1
ATOM 2737 C CA . HIS A 1 355 ? -13.116 -12.978 15.532 1.00 92.56 355 HIS A CA 1
ATOM 2738 C C . HIS A 1 355 ? -12.139 -12.062 14.811 1.00 92.56 355 HIS A C 1
ATOM 2740 O O . HIS A 1 355 ? -11.568 -11.168 15.432 1.00 92.56 355 HIS A O 1
ATOM 2746 N N . SER A 1 356 ? -11.980 -12.251 13.506 1.00 92.75 356 SER A N 1
ATOM 2747 C CA . SER A 1 356 ? -11.254 -11.308 12.666 1.00 92.75 356 SER A CA 1
ATOM 2748 C C . SER A 1 356 ? -12.023 -10.982 11.394 1.00 92.75 356 SER A C 1
ATOM 2750 O O . SER A 1 356 ? -12.880 -11.750 10.940 1.00 92.75 356 SER A O 1
ATOM 2752 N N . MET A 1 357 ? -11.730 -9.811 10.841 1.00 90.81 357 MET A N 1
ATOM 2753 C CA . MET A 1 357 ? -12.205 -9.381 9.534 1.00 90.81 357 MET A CA 1
ATOM 2754 C C . MET A 1 357 ? -11.147 -8.533 8.839 1.00 90.81 357 MET A C 1
ATOM 2756 O O . MET A 1 357 ? -10.427 -7.778 9.489 1.00 90.81 357 MET A O 1
ATOM 2760 N N . GLU A 1 358 ? -11.075 -8.663 7.521 1.00 90.44 358 GLU A N 1
ATOM 2761 C CA . GLU A 1 358 ? -10.131 -7.942 6.672 1.00 90.44 358 GLU A CA 1
ATOM 2762 C C . GLU A 1 358 ? -10.855 -6.851 5.896 1.00 90.44 358 GLU A C 1
ATOM 2764 O O . GLU A 1 358 ? -11.945 -7.074 5.365 1.00 90.44 358 GLU A O 1
ATOM 2769 N N . LEU A 1 359 ? -10.240 -5.675 5.833 1.00 90.12 359 LEU A N 1
ATOM 2770 C CA . LEU A 1 359 ? -10.744 -4.501 5.139 1.00 90.12 359 LEU A CA 1
ATOM 2771 C C . LEU A 1 359 ? -9.630 -3.902 4.285 1.00 90.12 359 LEU A C 1
ATOM 2773 O O . LEU A 1 359 ? -8.527 -3.673 4.765 1.00 90.12 359 LEU A O 1
ATOM 2777 N N . SER A 1 360 ? -9.939 -3.586 3.033 1.00 89.31 360 SER A N 1
ATOM 2778 C CA . SER A 1 360 ? -9.087 -2.735 2.196 1.00 89.31 360 SER A CA 1
ATOM 2779 C C . SER A 1 360 ? -9.517 -1.281 2.368 1.00 89.31 360 SER A C 1
ATOM 2781 O O . SER A 1 360 ? -10.720 -1.002 2.382 1.00 89.31 360 SER A O 1
ATOM 2783 N N . PHE A 1 361 ? -8.561 -0.363 2.502 1.00 90.56 361 PHE A N 1
ATOM 2784 C CA . PHE A 1 361 ? -8.826 1.070 2.606 1.00 90.56 361 PHE A CA 1
ATOM 2785 C C . PHE A 1 361 ? -8.561 1.804 1.305 1.00 90.56 361 PHE A C 1
ATOM 2787 O O . PHE A 1 361 ? -9.384 2.631 0.920 1.00 90.56 361 PHE A O 1
ATOM 2794 N N . CYS A 1 362 ? -7.459 1.505 0.629 1.00 89.06 362 CYS A N 1
ATOM 2795 C CA . CYS A 1 362 ? -7.084 2.223 -0.577 1.00 89.06 362 CYS A CA 1
ATOM 2796 C C . CYS A 1 362 ? -6.235 1.382 -1.527 1.00 89.06 362 CYS A C 1
ATOM 2798 O O . CYS A 1 362 ? -5.661 0.358 -1.148 1.00 89.06 362 CYS A O 1
ATOM 2800 N N . GLU A 1 363 ? -6.196 1.854 -2.767 1.00 89.62 363 GLU A N 1
ATOM 2801 C CA . GLU A 1 363 ? -5.394 1.326 -3.861 1.00 89.62 363 GLU A CA 1
ATOM 2802 C C . GLU A 1 363 ? -4.884 2.502 -4.702 1.00 89.62 363 GLU A C 1
ATOM 2804 O O . GLU A 1 363 ? -5.628 3.455 -4.943 1.00 89.62 363 GLU A O 1
ATOM 2809 N N . VAL A 1 364 ? -3.619 2.447 -5.110 1.00 88.19 364 VAL A N 1
ATOM 2810 C CA . VAL A 1 364 ? -2.975 3.422 -5.998 1.00 88.19 364 VAL A CA 1
ATOM 2811 C C . VAL A 1 364 ? -2.376 2.659 -7.163 1.00 88.19 364 VAL A C 1
ATOM 2813 O O . VAL A 1 364 ? -1.554 1.772 -6.947 1.00 88.19 364 VAL A O 1
ATOM 2816 N N . GLU A 1 365 ? -2.757 3.005 -8.385 1.00 85.50 365 GLU A N 1
ATOM 2817 C CA . GLU A 1 365 ? -2.134 2.446 -9.583 1.00 85.50 365 GLU A CA 1
ATOM 2818 C C . GLU A 1 365 ? -0.738 3.059 -9.742 1.00 85.50 365 GLU A C 1
ATOM 2820 O O . GLU A 1 365 ? -0.592 4.268 -9.934 1.00 85.50 365 GLU A O 1
ATOM 2825 N N . CYS A 1 366 ? 0.305 2.238 -9.608 1.00 83.50 366 CYS A N 1
ATOM 2826 C CA . CYS A 1 366 ? 1.687 2.694 -9.689 1.00 83.50 366 CYS A CA 1
ATOM 2827 C C . CYS A 1 366 ? 2.659 1.566 -10.067 1.00 83.50 366 CYS A C 1
ATOM 2829 O O . CYS A 1 366 ? 2.596 0.438 -9.578 1.00 83.50 366 CYS A O 1
ATOM 2831 N N . ASN A 1 367 ? 3.648 1.904 -10.900 1.00 80.69 367 ASN A N 1
ATOM 2832 C CA . ASN A 1 367 ? 4.738 0.987 -11.254 1.00 80.69 367 ASN A CA 1
ATOM 2833 C C . ASN A 1 367 ? 5.781 0.847 -10.140 1.00 80.69 367 ASN A C 1
ATOM 2835 O O . ASN A 1 367 ? 6.518 -0.137 -10.107 1.00 80.69 367 ASN A O 1
ATOM 2839 N N . LYS A 1 368 ? 5.883 1.830 -9.245 1.00 84.88 368 LYS A N 1
ATOM 2840 C CA . LYS A 1 368 ? 6.738 1.824 -8.054 1.00 84.88 368 LYS A CA 1
ATOM 2841 C C . LYS A 1 368 ? 6.002 2.562 -6.942 1.00 84.88 368 LYS A C 1
ATOM 2843 O O . LYS A 1 368 ? 5.431 3.624 -7.172 1.00 84.88 368 LYS A O 1
ATOM 2848 N N . ASP A 1 369 ? 6.019 1.982 -5.756 1.00 86.56 369 ASP A N 1
ATOM 2849 C CA . ASP A 1 369 ? 5.483 2.550 -4.531 1.00 86.56 369 ASP A CA 1
ATOM 2850 C C . ASP A 1 369 ? 6.574 3.377 -3.850 1.00 86.56 369 ASP A C 1
ATOM 2852 O O . ASP A 1 369 ? 7.408 2.860 -3.112 1.00 86.56 369 ASP A O 1
ATOM 2856 N N . THR A 1 370 ? 6.597 4.673 -4.159 1.00 92.50 370 THR A N 1
ATOM 2857 C CA . THR A 1 370 ? 7.532 5.619 -3.543 1.00 92.50 370 THR A CA 1
ATOM 2858 C C . THR A 1 370 ? 6.847 6.465 -2.480 1.00 92.50 370 THR A C 1
ATOM 2860 O O . THR A 1 370 ? 5.629 6.677 -2.504 1.00 92.50 370 THR A O 1
ATOM 2863 N N . HIS A 1 371 ? 7.641 7.014 -1.562 1.00 93.06 371 HIS A N 1
ATOM 2864 C CA . HIS A 1 371 ? 7.185 7.947 -0.543 1.00 93.06 371 HIS A CA 1
ATOM 2865 C C . HIS A 1 371 ? 6.414 9.103 -1.175 1.00 93.06 371 HIS A C 1
ATOM 2867 O O . HIS A 1 371 ? 5.380 9.503 -0.648 1.00 93.06 371 HIS A O 1
ATOM 2873 N N . GLU A 1 372 ? 6.890 9.623 -2.303 1.00 93.31 372 GLU A N 1
ATOM 2874 C CA . GLU A 1 372 ? 6.267 10.731 -3.018 1.00 93.31 372 GLU A CA 1
ATOM 2875 C C . GLU A 1 372 ? 4.898 10.368 -3.602 1.00 93.31 372 GLU A C 1
ATOM 2877 O O . GLU A 1 372 ? 3.925 11.081 -3.347 1.00 93.31 372 GLU A O 1
ATOM 2882 N N . VAL A 1 373 ? 4.792 9.230 -4.299 1.00 94.38 373 VAL A N 1
ATOM 2883 C CA . VAL A 1 373 ? 3.521 8.754 -4.868 1.00 94.38 373 VAL A CA 1
ATOM 2884 C C . VAL A 1 373 ? 2.491 8.547 -3.760 1.00 94.38 373 VAL A C 1
ATOM 2886 O O . VAL A 1 373 ? 1.371 9.047 -3.847 1.00 94.38 373 VAL A O 1
ATOM 2889 N N . ILE A 1 374 ? 2.862 7.855 -2.680 1.00 95.88 374 ILE A N 1
ATOM 2890 C CA . ILE A 1 374 ? 1.934 7.548 -1.584 1.00 95.88 374 ILE A CA 1
ATOM 2891 C C . ILE A 1 374 ? 1.563 8.810 -0.790 1.00 95.88 374 ILE A C 1
ATOM 2893 O O . ILE A 1 374 ? 0.395 8.989 -0.433 1.00 95.88 374 ILE A O 1
ATOM 2897 N N . SER A 1 375 ? 2.519 9.716 -0.552 1.00 95.50 375 SER A N 1
ATOM 2898 C CA . SER A 1 375 ? 2.293 10.948 0.219 1.00 95.50 375 SER A CA 1
ATOM 2899 C C . SER A 1 375 ? 1.362 11.936 -0.476 1.00 95.50 375 SER A C 1
ATOM 2901 O O . SER A 1 375 ? 0.589 12.612 0.204 1.00 95.50 375 SER A O 1
ATOM 2903 N N . ASN A 1 376 ? 1.416 12.008 -1.809 1.00 95.94 376 ASN A N 1
ATOM 2904 C CA . ASN A 1 376 ? 0.582 12.912 -2.602 1.00 95.94 376 ASN A CA 1
ATOM 2905 C C . ASN A 1 376 ? -0.772 12.311 -3.020 1.00 95.94 376 ASN A C 1
ATOM 2907 O O . ASN A 1 376 ? -1.623 13.038 -3.529 1.00 95.94 376 ASN A O 1
ATOM 2911 N N . THR A 1 377 ? -0.992 11.013 -2.793 1.00 95.19 377 THR A N 1
ATOM 2912 C CA . THR A 1 377 ? -2.253 10.326 -3.113 1.00 95.19 377 THR A CA 1
ATOM 2913 C C . THR A 1 377 ? -3.056 10.024 -1.845 1.00 95.19 377 THR A C 1
ATOM 2915 O O . THR A 1 377 ? -3.854 10.841 -1.392 1.00 95.19 377 THR A O 1
ATOM 2918 N N . ILE A 1 378 ? -2.832 8.854 -1.248 1.00 94.50 378 ILE A N 1
ATOM 2919 C CA . ILE A 1 378 ? -3.698 8.243 -0.230 1.00 94.50 378 ILE A CA 1
ATOM 2920 C C . ILE A 1 378 ? -3.280 8.558 1.209 1.00 94.50 378 ILE A C 1
ATOM 2922 O O . ILE A 1 378 ? -4.083 8.435 2.140 1.00 94.50 378 ILE A O 1
ATOM 2926 N N . LEU A 1 379 ? -2.016 8.930 1.435 1.00 97.06 379 LEU A N 1
ATOM 2927 C CA . LEU A 1 379 ? -1.473 9.077 2.784 1.00 97.06 379 LEU A CA 1
ATOM 2928 C C . LEU A 1 379 ? -2.206 10.119 3.647 1.00 97.06 379 LEU A C 1
ATOM 2930 O O . LEU A 1 379 ? -2.362 9.847 4.843 1.00 97.06 379 LEU A O 1
ATOM 2934 N N . PRO A 1 380 ? -2.671 11.275 3.123 1.00 96.94 380 PRO A N 1
ATOM 2935 C CA . PRO A 1 380 ? -3.369 12.272 3.932 1.00 96.94 380 PRO A CA 1
ATOM 2936 C C . PRO A 1 380 ? -4.650 11.720 4.571 1.00 96.94 380 PRO A C 1
ATOM 2938 O O . PRO A 1 380 ? -4.795 11.758 5.797 1.00 96.94 380 PRO A O 1
ATOM 2941 N N . THR A 1 381 ? -5.547 11.143 3.767 1.00 95.62 381 THR A N 1
ATOM 2942 C CA . THR A 1 381 ? -6.813 10.560 4.240 1.00 95.62 381 THR A CA 1
ATOM 2943 C C . THR A 1 381 ? -6.562 9.335 5.113 1.00 95.62 381 THR A C 1
ATOM 2945 O O . THR A 1 381 ? -7.192 9.177 6.166 1.00 95.62 381 THR A O 1
ATOM 2948 N N . LEU A 1 382 ? -5.607 8.486 4.714 1.00 96.69 382 LEU A N 1
ATOM 2949 C CA . LEU A 1 382 ? -5.222 7.298 5.467 1.00 96.69 382 LEU A CA 1
ATOM 2950 C C . LEU A 1 382 ? -4.727 7.666 6.873 1.00 96.69 382 LEU A C 1
ATOM 2952 O O . LEU A 1 382 ? -5.219 7.135 7.870 1.00 96.69 382 LEU A O 1
ATOM 2956 N N . SER A 1 383 ? -3.802 8.622 6.967 1.00 97.25 383 SER A N 1
ATOM 2957 C CA . SER A 1 383 ? -3.224 9.074 8.237 1.00 97.25 383 SER A CA 1
ATOM 2958 C C . SER A 1 383 ? -4.257 9.756 9.123 1.00 97.25 383 SER A C 1
ATOM 2960 O O . SER A 1 383 ? -4.272 9.519 10.331 1.00 97.25 383 SER A O 1
ATOM 2962 N N . GLU A 1 384 ? -5.158 10.562 8.552 1.00 97.12 384 GLU A N 1
ATOM 2963 C CA . GLU A 1 384 ? -6.233 11.197 9.316 1.00 97.12 384 GLU A CA 1
ATOM 2964 C C . GLU A 1 384 ? -7.150 10.149 9.972 1.00 97.12 384 GLU A C 1
ATOM 2966 O O . GLU A 1 384 ? -7.421 10.219 11.178 1.00 97.12 384 GLU A O 1
ATOM 2971 N N . GLY A 1 385 ? -7.596 9.145 9.208 1.00 96.69 385 GLY A N 1
ATOM 2972 C CA . GLY A 1 385 ? -8.464 8.085 9.722 1.00 96.69 385 GLY A CA 1
ATOM 2973 C C . GLY A 1 385 ? -7.765 7.181 10.737 1.00 96.69 385 GLY A C 1
ATOM 2974 O O . GLY A 1 385 ? -8.319 6.917 11.806 1.00 96.69 385 GLY A O 1
ATOM 2975 N N . LEU A 1 386 ? -6.522 6.763 10.473 1.00 97.38 386 LEU A N 1
ATOM 2976 C CA . LEU A 1 386 ? -5.740 5.958 11.421 1.00 97.38 386 LEU A CA 1
ATOM 2977 C C . LEU A 1 386 ? -5.449 6.720 12.721 1.00 97.38 386 LEU A C 1
ATOM 2979 O O . LEU A 1 386 ? -5.551 6.149 13.811 1.00 97.38 386 LEU A O 1
ATOM 2983 N N . LYS A 1 387 ? -5.175 8.028 12.643 1.00 96.56 387 LYS A N 1
ATOM 2984 C CA . LYS A 1 387 ? -4.987 8.876 13.827 1.00 96.56 387 LYS A CA 1
ATOM 2985 C C . LYS A 1 387 ? -6.257 8.954 14.663 1.00 96.56 387 LYS A C 1
ATOM 2987 O O . LYS A 1 387 ? -6.184 8.886 15.893 1.00 96.56 387 LYS A O 1
ATOM 2992 N N . ARG A 1 388 ? -7.434 9.049 14.034 1.00 96.12 388 ARG A N 1
ATOM 2993 C CA . ARG A 1 388 ? -8.721 8.964 14.746 1.00 96.12 388 ARG A CA 1
ATOM 2994 C C . ARG A 1 388 ? -8.897 7.603 15.416 1.00 96.12 388 ARG A C 1
ATOM 2996 O O . ARG A 1 388 ? -9.242 7.581 16.596 1.00 96.12 388 ARG A O 1
ATOM 3003 N N . CYS A 1 389 ? -8.573 6.511 14.722 1.00 95.25 389 CYS A N 1
ATOM 3004 C CA . CYS A 1 389 ? -8.655 5.154 15.269 1.00 95.25 389 CYS A CA 1
ATOM 3005 C C . CYS A 1 389 ? -7.779 4.957 16.518 1.00 95.25 389 CYS A C 1
ATOM 3007 O O . CYS A 1 389 ? -8.216 4.348 17.490 1.00 95.25 389 CYS A O 1
ATOM 3009 N N . SER A 1 390 ? -6.560 5.503 16.508 1.00 93.25 390 SER A N 1
ATOM 3010 C CA . SER A 1 390 ? -5.595 5.380 17.611 1.00 93.25 390 SER A CA 1
ATOM 3011 C C . SER A 1 390 ? -5.914 6.295 18.805 1.00 93.25 390 SER A C 1
ATOM 3013 O O . SER A 1 390 ? -5.724 5.932 19.970 1.00 93.25 390 SER A O 1
ATOM 3015 N N . THR A 1 391 ? -6.401 7.511 18.538 1.00 92.12 391 THR A N 1
ATOM 3016 C CA . THR A 1 391 ? -6.541 8.548 19.576 1.00 92.12 391 THR A CA 1
ATOM 3017 C C . THR A 1 391 ? -7.925 8.619 20.214 1.00 92.12 391 THR A C 1
ATOM 3019 O O . THR A 1 391 ? -8.040 9.094 21.349 1.00 92.12 391 THR A O 1
ATOM 3022 N N . LYS A 1 392 ? -8.982 8.182 19.521 1.00 95.06 392 LYS A N 1
ATOM 3023 C CA . LYS A 1 392 ? -10.363 8.232 20.016 1.00 95.06 392 LYS A CA 1
ATOM 3024 C C . LYS A 1 392 ? -10.803 6.878 20.566 1.00 95.06 392 LYS A C 1
ATOM 3026 O O . LYS A 1 392 ? -10.308 5.834 20.159 1.00 95.06 392 LYS A O 1
ATOM 3031 N N . MET A 1 393 ? -11.749 6.906 21.503 1.00 93.94 393 MET A N 1
ATOM 3032 C CA . MET A 1 393 ? -12.378 5.680 21.991 1.00 93.94 393 MET A CA 1
ATOM 3033 C C . MET A 1 393 ? -13.308 5.123 20.913 1.00 93.94 393 MET A C 1
ATOM 3035 O O . MET A 1 393 ? -14.016 5.888 20.259 1.00 93.94 393 MET A O 1
ATOM 3039 N N . PHE A 1 394 ? -13.299 3.809 20.739 1.00 94.69 394 PHE A N 1
ATOM 3040 C CA . PHE A 1 394 ? -14.218 3.079 19.884 1.00 94.69 394 PHE A CA 1
ATOM 30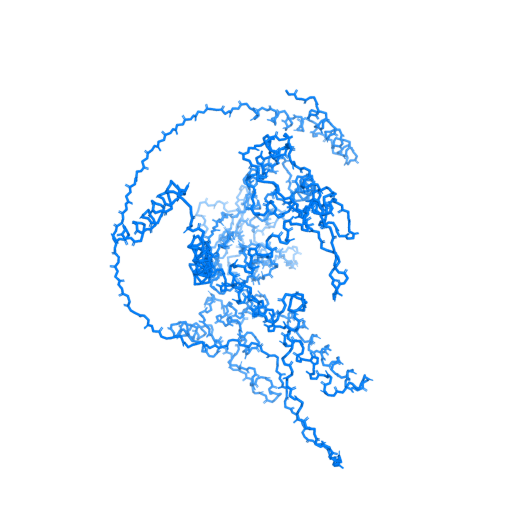41 C C . PHE A 1 394 ? -15.476 2.703 20.667 1.00 94.69 394 PHE A C 1
ATOM 3043 O O . PHE A 1 394 ? -15.408 2.198 21.793 1.00 94.69 394 PHE A O 1
ATOM 3050 N N . HIS A 1 395 ? -16.623 2.950 20.048 1.00 93.06 395 HIS A N 1
ATOM 3051 C CA . HIS A 1 395 ? -17.944 2.663 20.575 1.00 93.06 395 HIS A CA 1
ATOM 3052 C C . HIS A 1 395 ? -18.687 1.745 19.611 1.00 93.06 395 HIS A C 1
ATOM 3054 O O . HIS A 1 395 ? -18.650 1.947 18.399 1.00 93.06 395 HIS A O 1
ATOM 3060 N N . ILE A 1 396 ? -19.406 0.771 20.167 1.00 92.94 396 ILE A N 1
ATOM 3061 C CA . ILE A 1 396 ? -20.372 -0.053 19.445 1.00 92.94 396 ILE A CA 1
ATOM 3062 C C . ILE A 1 396 ? -21.619 -0.235 20.304 1.00 92.94 396 ILE A C 1
ATOM 3064 O O . ILE A 1 396 ? -21.525 -0.569 21.488 1.00 92.94 396 ILE A O 1
ATOM 3068 N N . CYS A 1 397 ? -22.791 -0.017 19.721 1.00 93.00 397 CYS A N 1
ATOM 3069 C CA . CYS A 1 397 ? -24.061 -0.297 20.368 1.00 93.00 397 CYS A CA 1
ATOM 3070 C C . CYS A 1 397 ? -25.071 -0.900 19.393 1.00 93.00 397 CYS A C 1
ATOM 3072 O O . CYS A 1 397 ? -24.907 -0.839 18.177 1.00 93.00 397 CYS A O 1
ATOM 3074 N N . LYS A 1 398 ? -26.105 -1.500 19.970 1.00 94.38 398 LYS A N 1
ATOM 3075 C CA . LYS A 1 398 ? -27.310 -1.972 19.310 1.00 94.38 398 LYS A CA 1
ATOM 3076 C C . LYS A 1 398 ? -28.462 -1.156 19.877 1.00 94.38 398 LYS A C 1
ATOM 3078 O O . LYS A 1 398 ? -28.595 -1.068 21.101 1.00 94.38 398 LYS A O 1
ATOM 3083 N N . ASP A 1 399 ? -29.246 -0.530 19.015 1.00 92.56 399 ASP A N 1
ATOM 3084 C CA . ASP A 1 399 ? -30.448 0.193 19.423 1.00 92.56 399 ASP A CA 1
ATOM 3085 C C . ASP A 1 399 ? -31.663 -0.744 19.528 1.00 92.56 399 ASP A C 1
ATOM 3087 O O . ASP A 1 399 ? -31.624 -1.897 19.093 1.00 92.56 399 ASP A O 1
ATOM 3091 N N . LYS A 1 400 ? -32.769 -0.248 20.092 1.00 90.69 400 LYS A N 1
ATOM 3092 C CA . LYS A 1 400 ? -34.011 -1.032 20.219 1.00 90.69 400 LYS A CA 1
ATOM 3093 C C . LYS A 1 400 ? -34.676 -1.398 18.889 1.00 90.69 400 LYS A C 1
ATOM 3095 O O . LYS A 1 400 ? -35.543 -2.269 18.882 1.00 90.69 400 LYS A O 1
ATOM 3100 N N . SER A 1 401 ? -34.316 -0.743 17.783 1.00 88.25 401 SER A N 1
ATOM 3101 C CA . SER A 1 401 ? -34.793 -1.123 16.447 1.00 88.25 401 SER A CA 1
ATOM 3102 C C . SER A 1 401 ? -34.062 -2.354 15.901 1.00 88.25 401 SER A C 1
ATOM 3104 O O . SER A 1 401 ? -34.512 -2.966 14.935 1.00 88.25 401 SER A O 1
ATOM 3106 N N . GLY A 1 402 ? -32.973 -2.764 16.559 1.00 87.25 402 GLY A N 1
ATOM 3107 C CA . GLY A 1 402 ? -32.123 -3.864 16.133 1.00 87.25 402 GLY A CA 1
ATOM 3108 C C . GLY A 1 402 ? -30.940 -3.425 15.272 1.00 87.25 402 GLY A C 1
ATOM 3109 O O . GLY A 1 402 ? -30.205 -4.287 14.786 1.00 87.25 402 GLY A O 1
ATOM 3110 N N . GLU A 1 403 ? -30.739 -2.119 15.084 1.00 90.38 403 GLU A N 1
ATOM 3111 C CA . GLU A 1 403 ? -29.641 -1.578 14.290 1.00 90.38 403 GLU A CA 1
ATOM 3112 C C . GLU A 1 403 ? -28.372 -1.401 15.120 1.00 90.38 403 GLU A C 1
ATOM 3114 O O . GLU A 1 403 ? -28.402 -1.081 16.311 1.00 90.38 403 GLU A O 1
ATOM 3119 N N . TYR A 1 404 ? -27.237 -1.633 14.463 1.00 92.44 404 TYR A N 1
ATOM 3120 C CA . TYR A 1 404 ? -25.915 -1.534 15.068 1.00 92.44 404 TYR A CA 1
ATOM 3121 C C . TYR A 1 404 ? -25.260 -0.218 14.669 1.00 92.44 404 TYR A C 1
ATOM 3123 O O . TYR A 1 404 ? -25.199 0.125 13.489 1.00 92.44 404 TYR A O 1
ATOM 3131 N N . HIS A 1 405 ? -24.708 0.482 15.654 1.00 91.44 405 HIS A N 1
ATOM 3132 C CA . HIS A 1 405 ? -24.045 1.767 15.472 1.00 91.44 405 HIS A CA 1
ATOM 3133 C C . HIS A 1 405 ? -22.632 1.695 16.029 1.00 91.44 405 HIS A C 1
ATOM 3135 O O . HIS A 1 405 ? -22.424 1.239 17.155 1.00 91.44 405 HIS A O 1
ATOM 3141 N N . CYS A 1 406 ? -21.666 2.175 15.251 1.00 92.94 406 CYS A N 1
ATOM 3142 C CA . CYS A 1 406 ? -20.269 2.263 15.656 1.00 92.94 406 CYS A CA 1
ATOM 3143 C C . CYS A 1 406 ? -19.744 3.684 15.462 1.00 92.94 406 CYS A C 1
ATOM 3145 O O . CYS A 1 406 ? -20.087 4.340 14.477 1.00 92.94 406 CYS A O 1
ATOM 3147 N N . SER A 1 407 ? -18.871 4.144 16.357 1.00 93.06 407 SER A N 1
ATOM 3148 C CA . SER A 1 407 ? -18.158 5.408 16.169 1.00 93.06 407 SER A CA 1
ATOM 3149 C C . SER A 1 407 ? -16.795 5.423 16.859 1.00 93.06 407 SER A C 1
ATOM 3151 O O . SER A 1 407 ? -16.568 4.743 17.861 1.00 93.06 407 SER A O 1
ATOM 3153 N N . PHE A 1 408 ? -15.888 6.242 16.330 1.00 94.06 408 PHE A N 1
ATOM 3154 C CA . PHE A 1 408 ? -14.688 6.681 17.035 1.00 94.06 408 PHE A CA 1
ATOM 3155 C C . PHE A 1 408 ? -14.928 8.083 17.608 1.00 94.06 408 PHE A C 1
ATOM 3157 O O . PHE A 1 408 ? -15.054 9.057 16.861 1.00 94.06 408 PHE A O 1
ATOM 3164 N N . GLY A 1 409 ? -14.966 8.207 18.935 1.00 90.69 409 GLY A N 1
ATOM 3165 C CA . GLY A 1 409 ? -15.265 9.456 19.635 1.00 90.69 409 GLY A CA 1
ATOM 3166 C C . GLY A 1 409 ? -16.661 9.458 20.251 1.00 90.69 409 GLY A C 1
ATOM 3167 O O . GLY A 1 409 ? -16.975 8.591 21.047 1.00 90.69 409 GLY A O 1
ATOM 3168 N N . ALA A 1 410 ? -17.486 10.462 19.958 1.00 83.69 410 ALA A N 1
ATOM 3169 C CA . ALA A 1 410 ? -18.829 10.530 20.532 1.00 83.69 410 ALA A CA 1
ATOM 3170 C C . ALA A 1 410 ? -19.804 9.612 19.778 1.00 83.69 410 ALA A C 1
ATOM 3172 O O . ALA A 1 410 ? -19.757 9.513 18.550 1.00 83.69 410 ALA A O 1
ATOM 3173 N N . MET A 1 411 ? -20.708 8.967 20.513 1.00 81.44 411 MET A N 1
ATOM 3174 C CA . MET A 1 411 ? -21.898 8.342 19.932 1.00 81.44 411 MET A CA 1
ATOM 3175 C C . MET A 1 411 ? -22.998 9.392 19.734 1.00 81.44 411 MET A C 1
ATOM 3177 O O . MET A 1 411 ? -23.024 10.376 20.479 1.00 81.44 411 MET A O 1
ATOM 3181 N N . PRO A 1 412 ? -23.912 9.203 18.766 1.00 75.81 412 PRO A N 1
ATOM 3182 C CA . PRO A 1 412 ? -25.097 10.045 18.648 1.00 75.81 412 PRO A CA 1
ATOM 3183 C C . PRO A 1 412 ? -25.902 10.058 19.958 1.00 75.81 412 PRO A C 1
ATOM 3185 O O . PRO A 1 412 ? -26.209 9.003 20.513 1.00 75.81 412 PRO A O 1
ATOM 3188 N N . SER A 1 413 ? -26.231 11.255 20.448 1.00 73.56 413 SER A N 1
ATOM 3189 C CA . SER A 1 413 ? -26.889 11.488 21.744 1.00 73.56 413 SER A CA 1
ATOM 3190 C C . SER A 1 413 ? -28.294 10.890 21.836 1.00 73.56 413 SER A C 1
ATOM 3192 O O . SER A 1 413 ? -28.752 10.562 22.926 1.00 73.56 413 SER A O 1
ATOM 3194 N N . ASP A 1 414 ? -28.967 10.771 20.692 1.00 78.75 414 ASP A N 1
ATOM 3195 C CA . ASP A 1 414 ? -30.395 10.457 20.595 1.00 78.75 414 ASP A CA 1
ATOM 3196 C C . ASP A 1 414 ? -30.667 8.957 20.378 1.00 78.75 414 ASP A C 1
ATOM 3198 O O . ASP A 1 414 ? -31.793 8.560 20.081 1.00 78.75 414 ASP A O 1
ATOM 3202 N N . LEU A 1 415 ? -29.640 8.106 20.498 1.00 80.38 415 LEU A N 1
ATOM 3203 C CA . LEU A 1 415 ? -29.786 6.661 20.329 1.00 80.38 415 LEU A CA 1
ATOM 3204 C C . LEU A 1 415 ? -30.457 6.022 21.549 1.00 80.38 415 LEU A C 1
ATOM 3206 O O . LEU A 1 415 ? -29.944 6.083 22.666 1.00 80.38 415 LEU A O 1
ATOM 3210 N N . ASP A 1 416 ? -31.570 5.328 21.312 1.00 84.88 416 ASP A N 1
ATOM 3211 C CA . ASP A 1 416 ? -32.223 4.489 22.317 1.00 84.88 416 ASP A CA 1
ATOM 3212 C C . ASP A 1 416 ? -31.520 3.122 22.396 1.00 84.88 416 ASP A C 1
ATOM 3214 O O . ASP A 1 416 ? -31.883 2.156 21.718 1.00 84.88 416 ASP A O 1
ATOM 3218 N N . VAL A 1 417 ? -30.437 3.082 23.176 1.00 86.00 417 VAL A N 1
ATOM 3219 C CA . VAL A 1 417 ? -29.508 1.947 23.272 1.00 86.00 417 VAL A CA 1
ATOM 3220 C C . VAL A 1 417 ? -30.143 0.752 23.997 1.00 86.00 417 VAL A C 1
ATOM 3222 O O . VAL A 1 417 ? -30.533 0.845 25.159 1.00 86.00 417 VAL A O 1
ATOM 3225 N N . GLU A 1 418 ? -30.185 -0.402 23.327 1.00 86.38 418 GLU A N 1
ATOM 3226 C CA . GLU A 1 418 ? -30.570 -1.700 23.901 1.00 86.38 418 GLU A CA 1
ATOM 3227 C C . GLU A 1 418 ? -29.359 -2.405 24.530 1.00 86.38 418 GLU A C 1
ATOM 3229 O O . GLU A 1 418 ? -29.430 -2.910 25.650 1.00 86.38 418 GLU A O 1
ATOM 3234 N N . ALA A 1 419 ? -28.228 -2.429 23.818 1.00 84.00 419 ALA A N 1
ATOM 3235 C CA . ALA A 1 419 ? -26.991 -3.051 24.278 1.00 84.00 419 ALA A CA 1
ATOM 3236 C C . ALA A 1 419 ? -25.772 -2.243 23.828 1.00 84.00 419 ALA A C 1
ATOM 3238 O O . ALA A 1 419 ? -25.721 -1.753 22.704 1.00 84.00 419 ALA A O 1
ATOM 3239 N N . GLN A 1 420 ? -24.753 -2.144 24.680 1.00 87.12 420 GLN A N 1
ATOM 3240 C CA . GLN A 1 420 ? -23.526 -1.408 24.382 1.00 87.12 420 GLN A CA 1
ATOM 3241 C C . GLN A 1 420 ? -22.299 -2.253 24.707 1.00 87.12 420 GLN A C 1
ATOM 3243 O O . GLN A 1 420 ? -22.255 -2.931 25.734 1.00 87.12 420 GLN A O 1
ATOM 3248 N N . GLY A 1 421 ? -21.313 -2.213 23.815 1.00 82.25 421 GLY A N 1
ATOM 3249 C CA . GLY A 1 421 ? -20.008 -2.812 24.042 1.00 82.25 421 GLY A CA 1
ATOM 3250 C C . GLY A 1 421 ? -19.125 -1.980 24.955 1.00 82.25 421 GLY A C 1
ATOM 3251 O O . GLY A 1 421 ? -19.399 -0.812 25.247 1.00 82.25 421 GLY A O 1
ATOM 3252 N N . SER A 1 422 ? -18.032 -2.593 25.397 1.00 82.44 422 SER A N 1
ATOM 3253 C CA . SER A 1 422 ? -17.018 -1.896 26.181 1.00 82.44 422 SER A CA 1
ATOM 3254 C C . SER A 1 422 ? -16.409 -0.768 25.348 1.00 82.44 422 SER A C 1
ATOM 3256 O O . SER A 1 422 ? -15.969 -0.985 24.219 1.00 82.44 422 SER A O 1
ATOM 3258 N N . VAL A 1 423 ? -16.384 0.441 25.909 1.00 85.56 423 VAL A N 1
ATOM 3259 C CA . VAL A 1 423 ? -15.738 1.598 25.281 1.00 85.56 423 VAL A CA 1
ATOM 3260 C C . VAL A 1 423 ? -14.233 1.449 25.453 1.00 85.56 423 VAL A C 1
ATOM 3262 O O . VAL A 1 423 ? -13.736 1.468 26.579 1.00 85.56 423 VAL A O 1
ATOM 3265 N N . GLN A 1 424 ? -13.505 1.294 24.351 1.00 88.25 424 GLN A N 1
ATOM 3266 C CA . GLN A 1 424 ? -12.085 0.940 24.393 1.00 88.25 424 GLN A CA 1
ATOM 3267 C C . GLN A 1 424 ? -11.285 1.615 23.287 1.00 88.25 424 GLN A C 1
ATOM 3269 O O . GLN A 1 424 ? -11.836 2.026 22.271 1.00 88.25 424 GLN A O 1
ATOM 3274 N N . LYS A 1 425 ? -9.971 1.731 23.477 1.00 90.62 425 LYS A N 1
ATOM 3275 C CA . LYS A 1 425 ? -9.070 2.087 22.377 1.00 90.62 425 LYS A CA 1
ATOM 3276 C C . LYS A 1 425 ? -8.827 0.863 21.504 1.00 90.62 425 LYS A C 1
ATOM 3278 O O . LYS A 1 425 ? -8.738 -0.247 22.023 1.00 90.62 425 LYS A O 1
ATOM 3283 N N . ILE A 1 426 ? -8.686 1.087 20.202 1.00 91.50 426 ILE A N 1
ATOM 3284 C CA . ILE A 1 426 ? -8.207 0.069 19.269 1.00 91.50 426 ILE A CA 1
ATOM 3285 C C . ILE A 1 426 ? -6.708 0.283 19.094 1.00 91.50 426 ILE A C 1
ATOM 3287 O O . ILE A 1 426 ? -6.277 1.301 18.552 1.00 91.50 426 ILE A O 1
ATOM 3291 N N . GLU A 1 427 ? -5.913 -0.666 19.582 1.00 92.12 427 GLU A N 1
ATOM 3292 C CA . GLU A 1 427 ? -4.472 -0.662 19.340 1.00 92.12 427 GLU A CA 1
ATOM 3293 C C . GLU A 1 427 ? -4.189 -0.934 17.863 1.00 92.12 427 GLU A C 1
ATOM 3295 O O . GLU A 1 427 ? -4.830 -1.791 17.253 1.00 92.12 427 GLU A O 1
ATOM 3300 N N . ILE A 1 428 ? -3.240 -0.191 17.296 1.00 96.19 428 ILE A N 1
ATOM 3301 C CA . ILE A 1 428 ? -2.837 -0.312 15.894 1.00 96.19 428 ILE A CA 1
ATOM 3302 C C . ILE A 1 428 ? -1.430 -0.882 15.853 1.00 96.19 428 ILE A C 1
ATOM 3304 O O . ILE A 1 428 ? -0.520 -0.280 16.424 1.00 96.19 428 ILE A O 1
ATOM 3308 N N . TYR A 1 429 ? -1.273 -1.996 15.154 1.00 97.06 429 TYR A N 1
ATOM 3309 C CA . TYR A 1 429 ? 0.002 -2.613 14.817 1.00 97.06 429 TYR A CA 1
ATOM 3310 C C . TYR A 1 429 ? 0.242 -2.469 13.319 1.00 97.06 429 TYR A C 1
ATOM 3312 O O . TYR A 1 429 ? -0.706 -2.536 12.543 1.00 97.06 429 TYR A O 1
ATOM 3320 N N . VAL A 1 430 ? 1.487 -2.250 12.913 1.00 96.25 430 VAL A N 1
ATOM 3321 C CA . VAL A 1 430 ? 1.865 -2.083 11.505 1.00 96.25 430 VAL A CA 1
ATOM 3322 C C . VAL A 1 430 ? 2.649 -3.309 11.060 1.00 96.25 430 VAL A C 1
ATOM 3324 O O . VAL A 1 430 ? 3.529 -3.780 11.781 1.00 96.25 430 VAL A O 1
ATOM 3327 N N . THR A 1 431 ? 2.325 -3.827 9.882 1.00 93.50 431 THR A N 1
ATOM 3328 C CA . THR A 1 431 ? 3.049 -4.917 9.230 1.00 93.50 431 THR A CA 1
ATOM 3329 C C . THR A 1 431 ? 3.101 -4.693 7.719 1.00 93.50 431 THR A C 1
ATOM 3331 O O . THR A 1 431 ? 2.354 -3.884 7.177 1.00 93.50 431 THR A O 1
ATOM 3334 N N . GLY A 1 432 ? 3.988 -5.404 7.037 1.00 90.38 432 GLY A N 1
ATOM 3335 C CA . GLY A 1 432 ? 4.227 -5.316 5.598 1.00 90.38 432 GLY A CA 1
ATOM 3336 C C . GLY A 1 432 ? 5.654 -5.756 5.304 1.00 90.38 432 GLY A C 1
ATOM 3337 O O . GLY A 1 432 ? 6.352 -6.209 6.208 1.00 90.38 432 GLY A O 1
ATOM 3338 N N . ASP A 1 433 ? 6.114 -5.655 4.067 1.00 90.62 433 ASP A N 1
ATOM 3339 C CA . ASP A 1 433 ? 7.493 -6.020 3.759 1.00 90.62 433 ASP A CA 1
ATOM 3340 C C . ASP A 1 433 ? 8.520 -5.008 4.314 1.00 90.62 433 ASP A C 1
ATOM 3342 O O . ASP A 1 433 ? 8.193 -3.975 4.913 1.00 90.62 433 ASP A O 1
ATOM 3346 N N . LEU A 1 434 ? 9.809 -5.335 4.175 1.00 91.12 434 LEU A N 1
ATOM 3347 C CA . LEU A 1 434 ? 10.878 -4.472 4.685 1.00 91.12 434 LEU A CA 1
ATOM 3348 C C . LEU A 1 434 ? 10.964 -3.141 3.922 1.00 91.12 434 LEU A C 1
ATOM 3350 O O . LEU A 1 434 ? 11.410 -2.153 4.508 1.00 91.12 434 LEU A O 1
ATOM 3354 N N . ALA A 1 435 ? 10.562 -3.103 2.648 1.00 91.06 435 ALA A N 1
ATOM 3355 C CA . ALA A 1 435 ? 10.574 -1.892 1.834 1.00 91.06 435 ALA A CA 1
ATOM 3356 C C . ALA A 1 435 ? 9.477 -0.919 2.287 1.00 91.06 435 ALA A C 1
ATOM 3358 O O . ALA A 1 435 ? 9.779 0.234 2.605 1.00 91.06 435 ALA A O 1
ATOM 3359 N N . PHE A 1 436 ? 8.248 -1.410 2.448 1.00 93.81 436 PHE A N 1
ATOM 3360 C CA . PHE A 1 436 ? 7.119 -0.682 3.012 1.00 93.81 436 PHE A CA 1
ATOM 3361 C C . PHE A 1 436 ? 7.434 -0.171 4.419 1.00 93.81 436 PHE A C 1
ATOM 3363 O O . PHE A 1 436 ? 7.233 1.010 4.698 1.00 93.81 436 PHE A O 1
ATOM 3370 N N . HIS A 1 437 ? 7.991 -1.005 5.306 1.00 93.56 437 HIS A N 1
ATOM 3371 C CA . HIS A 1 437 ? 8.392 -0.544 6.638 1.00 93.56 437 HIS A CA 1
ATOM 3372 C C . HIS A 1 437 ? 9.426 0.580 6.578 1.00 93.56 437 HIS A C 1
ATOM 3374 O O . HIS A 1 437 ? 9.306 1.566 7.305 1.00 93.56 437 HIS A O 1
ATOM 3380 N N . ALA A 1 438 ? 10.447 0.442 5.731 1.00 94.19 438 ALA A N 1
ATOM 3381 C CA . ALA A 1 438 ? 11.460 1.472 5.574 1.00 94.19 438 ALA A CA 1
ATOM 3382 C C . ALA A 1 438 ? 10.836 2.776 5.072 1.00 94.19 438 ALA A C 1
ATOM 3384 O O . ALA A 1 438 ? 11.096 3.829 5.646 1.00 94.19 438 ALA A O 1
ATOM 3385 N N . MET A 1 439 ? 9.958 2.705 4.073 1.00 95.12 439 MET A N 1
ATOM 3386 C CA . MET A 1 439 ? 9.229 3.854 3.545 1.00 95.12 439 MET A CA 1
ATOM 3387 C C . MET A 1 439 ? 8.337 4.515 4.612 1.00 95.12 439 MET A C 1
ATOM 3389 O O . MET A 1 439 ? 8.461 5.719 4.843 1.00 95.12 439 MET A O 1
ATOM 3393 N N . ALA A 1 440 ? 7.525 3.737 5.334 1.00 95.81 440 ALA A N 1
ATOM 3394 C CA . ALA A 1 440 ? 6.639 4.227 6.393 1.00 95.81 440 ALA A CA 1
ATOM 3395 C C . ALA A 1 440 ? 7.395 4.864 7.571 1.00 95.81 440 ALA A C 1
ATOM 3397 O O . ALA A 1 440 ? 6.895 5.791 8.208 1.00 95.81 440 ALA A O 1
ATOM 3398 N N . LEU A 1 441 ? 8.617 4.402 7.845 1.00 95.56 441 LEU A N 1
ATOM 3399 C CA . LEU A 1 441 ? 9.508 4.944 8.874 1.00 95.56 441 LEU A CA 1
ATOM 3400 C C . LEU A 1 441 ? 10.423 6.072 8.362 1.00 95.56 441 LEU A C 1
ATOM 3402 O O . LEU A 1 441 ? 11.308 6.519 9.096 1.00 95.56 441 LEU A O 1
ATOM 3406 N N . GLY A 1 442 ? 10.230 6.538 7.124 1.00 95.12 442 GLY A N 1
ATOM 3407 C CA . GLY A 1 442 ? 10.979 7.660 6.552 1.00 95.12 442 GLY A CA 1
ATOM 3408 C C . GLY A 1 442 ? 12.387 7.308 6.058 1.00 95.12 442 GLY A C 1
ATOM 3409 O O . GLY A 1 442 ? 13.211 8.190 5.825 1.00 95.12 442 GLY A O 1
ATOM 3410 N N . ARG A 1 443 ? 12.681 6.018 5.900 1.00 94.69 443 ARG A N 1
ATOM 3411 C CA . ARG A 1 443 ? 13.957 5.420 5.472 1.00 94.69 443 ARG A CA 1
ATOM 3412 C C . ARG A 1 443 ? 13.841 4.728 4.108 1.00 94.69 443 ARG A C 1
ATOM 3414 O O . ARG A 1 443 ? 14.417 3.664 3.890 1.00 94.69 443 ARG A O 1
ATOM 3421 N N . GLU A 1 444 ? 13.060 5.294 3.195 1.00 94.19 444 GLU A N 1
ATOM 3422 C CA . GLU A 1 444 ? 12.817 4.721 1.866 1.00 94.19 444 GLU A CA 1
ATOM 3423 C C . GLU A 1 444 ? 14.122 4.318 1.143 1.00 94.19 444 GLU A C 1
ATOM 3425 O O . GLU A 1 444 ? 15.066 5.109 1.016 1.00 94.19 444 GLU A O 1
ATOM 3430 N N . GLY A 1 445 ? 14.169 3.069 0.668 1.00 91.12 445 GLY A N 1
ATOM 3431 C CA . GLY A 1 445 ? 15.332 2.487 -0.012 1.00 91.12 445 GLY A CA 1
ATOM 3432 C C . GLY A 1 445 ? 16.503 2.113 0.909 1.00 91.12 445 GLY A C 1
ATOM 3433 O O . GLY A 1 445 ? 17.580 1.790 0.425 1.00 91.12 445 GLY A O 1
ATOM 3434 N N . MET A 1 446 ? 16.336 2.160 2.237 1.00 91.56 446 MET A N 1
ATOM 3435 C CA . MET A 1 446 ? 17.427 1.912 3.196 1.00 91.56 446 MET A CA 1
ATOM 3436 C C . MET A 1 446 ? 17.260 0.627 4.018 1.00 91.56 446 MET A C 1
ATOM 3438 O O . MET A 1 446 ? 18.081 0.366 4.901 1.00 91.56 446 MET A O 1
ATOM 3442 N N . SER A 1 447 ? 16.251 -0.199 3.720 1.00 85.88 447 SER A N 1
ATOM 3443 C CA . SER A 1 447 ? 15.971 -1.466 4.421 1.00 85.88 447 SER A CA 1
ATOM 3444 C C . SER A 1 447 ? 17.143 -2.453 4.397 1.00 85.88 447 SER A C 1
ATOM 3446 O O . SER A 1 447 ? 17.335 -3.195 5.356 1.00 85.88 447 SER A O 1
ATOM 3448 N N . GLY A 1 448 ? 17.956 -2.440 3.336 1.00 86.75 448 GLY A N 1
ATOM 3449 C CA . GLY A 1 448 ? 19.152 -3.278 3.216 1.00 86.75 448 GLY A CA 1
ATOM 3450 C C . GLY A 1 448 ? 20.406 -2.717 3.894 1.00 86.75 448 GLY A C 1
ATOM 3451 O O . GLY A 1 448 ? 21.387 -3.441 4.030 1.00 86.75 448 GLY A O 1
ATOM 3452 N N . ASN A 1 449 ? 20.401 -1.445 4.309 1.00 90.38 449 ASN A N 1
ATOM 3453 C CA . ASN A 1 449 ? 21.588 -0.736 4.808 1.00 90.38 449 ASN A CA 1
ATOM 3454 C C . ASN A 1 449 ? 21.485 -0.336 6.283 1.00 90.38 449 ASN A C 1
ATOM 3456 O O . ASN A 1 449 ? 22.505 -0.088 6.927 1.00 90.38 449 ASN A O 1
ATOM 3460 N N . TRP A 1 450 ? 20.274 -0.281 6.831 1.00 92.44 450 TRP A N 1
ATOM 3461 C CA . TRP A 1 450 ? 20.013 0.177 8.189 1.00 92.44 450 TRP A CA 1
ATOM 3462 C C . TRP A 1 450 ? 18.987 -0.704 8.882 1.00 92.44 450 TRP A C 1
ATOM 3464 O O . TRP A 1 450 ? 18.039 -1.176 8.261 1.00 92.44 450 TRP A O 1
ATOM 3474 N N . CYS A 1 451 ? 19.151 -0.889 10.190 1.00 90.25 451 CYS A N 1
ATOM 3475 C CA . CYS A 1 451 ? 18.097 -1.481 10.995 1.00 90.25 451 CYS A CA 1
ATOM 3476 C C . CYS A 1 451 ? 16.885 -0.538 11.026 1.00 90.25 451 CYS A C 1
ATOM 3478 O O . CYS A 1 451 ? 17.022 0.675 11.174 1.00 90.25 451 CYS A O 1
ATOM 3480 N N . LEU A 1 452 ? 15.685 -1.105 10.912 1.00 89.44 452 LEU A N 1
ATOM 3481 C CA . LEU A 1 452 ? 14.434 -0.342 10.930 1.00 89.44 452 LEU A CA 1
ATOM 3482 C C . LEU A 1 452 ? 14.032 0.102 12.344 1.00 89.44 452 LEU A C 1
ATOM 3484 O O . LEU A 1 452 ? 13.237 1.023 12.499 1.00 89.44 452 LEU A O 1
ATOM 3488 N N . LEU A 1 453 ? 14.580 -0.550 13.373 1.00 89.12 453 LEU A N 1
ATOM 3489 C CA . LEU A 1 453 ? 14.169 -0.372 14.767 1.00 89.12 453 LEU A CA 1
ATOM 3490 C C . LEU A 1 453 ? 15.228 0.310 15.642 1.00 89.12 453 LEU A C 1
ATOM 3492 O O . LEU A 1 453 ? 14.889 0.943 16.642 1.00 89.12 453 LEU A O 1
ATOM 3496 N N . CYS A 1 454 ? 16.508 0.182 15.294 1.00 90.25 454 CYS A N 1
ATOM 3497 C CA . CYS A 1 454 ? 17.621 0.714 16.077 1.00 90.25 454 CYS A CA 1
ATOM 3498 C C . CYS A 1 454 ? 18.572 1.548 15.214 1.00 90.25 454 CYS A C 1
ATOM 3500 O O . CYS A 1 454 ? 18.436 1.631 13.997 1.00 90.25 454 CYS A O 1
ATOM 3502 N N . ASN A 1 455 ? 19.555 2.174 15.852 1.00 90.75 455 ASN A N 1
ATOM 3503 C CA . ASN A 1 455 ? 20.515 3.060 15.196 1.00 90.75 455 ASN A CA 1
ATOM 3504 C C . ASN A 1 455 ? 21.673 2.355 14.458 1.00 90.75 455 ASN A C 1
ATOM 3506 O O . ASN A 1 455 ? 22.608 3.036 14.041 1.00 90.75 455 ASN A O 1
ATOM 3510 N N . LEU A 1 456 ? 21.654 1.024 14.319 1.00 92.50 456 LEU A N 1
ATOM 3511 C CA . LEU A 1 456 ? 22.740 0.299 13.658 1.00 92.50 456 LEU A CA 1
ATOM 3512 C C . LEU A 1 456 ? 22.617 0.340 12.130 1.00 92.50 456 LEU A C 1
ATOM 3514 O O . LEU A 1 456 ? 21.555 0.063 11.566 1.00 92.50 456 LEU A O 1
ATOM 3518 N N . MET A 1 457 ? 23.739 0.601 11.462 1.00 92.75 457 MET A N 1
ATOM 3519 C CA . MET A 1 457 ? 23.915 0.373 10.025 1.00 92.75 457 MET A CA 1
ATOM 3520 C C . MET A 1 457 ? 24.494 -1.017 9.744 1.00 92.75 457 MET A C 1
ATOM 3522 O O . MET A 1 457 ? 25.080 -1.653 10.621 1.00 92.75 457 MET A O 1
ATOM 3526 N N . LYS A 1 458 ? 24.383 -1.462 8.492 1.00 90.44 458 LYS A N 1
ATOM 3527 C CA . LYS A 1 458 ? 24.815 -2.781 8.013 1.00 90.44 458 LYS A CA 1
ATOM 3528 C C . LYS A 1 458 ? 26.218 -3.170 8.435 1.00 90.44 458 LYS A C 1
ATOM 3530 O O . LYS A 1 458 ? 26.403 -4.204 9.065 1.00 90.44 458 LYS A O 1
ATOM 3535 N N . SER A 1 459 ? 27.185 -2.295 8.197 1.00 89.69 459 SER A N 1
ATOM 3536 C CA . SER A 1 459 ? 28.582 -2.535 8.571 1.00 89.69 459 SER A CA 1
ATOM 3537 C C . SER A 1 459 ? 28.791 -2.770 10.073 1.00 89.69 459 SER A C 1
ATOM 3539 O O . SER A 1 459 ? 29.800 -3.352 10.467 1.00 89.69 459 SER A O 1
ATOM 3541 N N . GLN A 1 460 ? 27.857 -2.326 10.920 1.00 90.69 460 GLN A N 1
ATOM 3542 C CA . GLN A 1 460 ? 27.899 -2.544 12.360 1.00 90.69 460 GLN A CA 1
ATOM 3543 C C . GLN A 1 460 ? 27.247 -3.871 12.743 1.00 90.69 460 GLN A C 1
ATOM 3545 O O . GLN A 1 460 ? 27.874 -4.634 13.470 1.00 90.69 460 GLN A O 1
ATOM 3550 N N . TYR A 1 461 ? 26.034 -4.165 12.261 1.00 87.19 461 TYR A N 1
ATOM 3551 C CA . TYR A 1 461 ? 25.323 -5.396 12.635 1.00 87.19 461 TYR A CA 1
ATOM 3552 C C . TYR A 1 461 ? 25.786 -6.649 11.869 1.00 87.19 461 TYR A C 1
ATOM 3554 O O . TYR A 1 461 ? 25.499 -7.761 12.297 1.00 87.19 461 TYR A O 1
ATOM 3562 N N . GLU A 1 462 ? 26.546 -6.512 10.777 1.00 86.38 462 GLU A N 1
ATOM 3563 C CA . GLU A 1 462 ? 27.220 -7.648 10.122 1.00 86.38 462 GLU A CA 1
ATOM 3564 C C . GLU A 1 462 ? 28.376 -8.220 10.958 1.00 86.38 462 GLU A C 1
ATOM 3566 O O . GLU A 1 462 ? 28.826 -9.346 10.735 1.00 86.38 462 GLU A O 1
ATOM 3571 N N . ASN A 1 463 ? 28.876 -7.465 11.938 1.00 86.88 463 ASN A N 1
ATOM 3572 C CA . ASN A 1 463 ? 29.865 -7.977 12.871 1.00 86.88 463 ASN A CA 1
ATOM 3573 C C . ASN A 1 463 ? 29.184 -8.920 13.872 1.00 86.88 463 ASN A C 1
ATOM 3575 O O . ASN A 1 463 ? 28.403 -8.472 14.698 1.00 86.88 463 ASN A O 1
ATOM 3579 N N . ILE A 1 464 ? 29.540 -10.208 13.870 1.00 81.19 464 ILE A N 1
ATOM 3580 C CA . ILE A 1 464 ? 28.999 -11.217 14.808 1.00 81.19 464 ILE A CA 1
ATOM 3581 C C . ILE A 1 464 ? 29.138 -10.802 16.286 1.00 81.19 464 ILE A C 1
ATOM 3583 O O . ILE A 1 464 ? 28.351 -11.233 17.122 1.00 81.19 464 ILE A O 1
ATOM 3587 N N . ASN A 1 465 ? 30.118 -9.955 16.612 1.00 88.75 465 ASN A N 1
ATOM 3588 C CA . ASN A 1 465 ? 30.347 -9.441 17.963 1.00 88.75 465 ASN A CA 1
ATOM 3589 C C . ASN A 1 465 ? 29.828 -8.006 18.152 1.00 88.75 465 ASN A C 1
ATOM 3591 O O . ASN A 1 465 ? 30.354 -7.272 18.993 1.00 88.75 465 ASN A O 1
ATOM 3595 N N . HIS A 1 466 ? 28.867 -7.560 17.339 1.00 87.69 466 HIS A N 1
ATOM 3596 C CA . HIS A 1 466 ? 28.271 -6.243 17.510 1.00 87.69 466 HIS A CA 1
ATOM 3597 C C . HIS A 1 466 ? 27.566 -6.148 18.867 1.00 87.69 466 HIS A C 1
ATOM 3599 O O . HIS A 1 466 ? 27.027 -7.119 19.394 1.00 87.69 466 HIS A O 1
ATOM 3605 N N . THR A 1 467 ? 27.569 -4.954 19.448 1.00 89.56 467 THR A N 1
ATOM 3606 C CA . THR A 1 467 ? 26.725 -4.656 20.605 1.00 89.56 467 THR A CA 1
ATOM 3607 C C . THR A 1 467 ? 25.302 -4.374 20.144 1.00 89.56 467 THR A C 1
ATOM 3609 O O . THR A 1 467 ? 25.098 -3.931 19.009 1.00 89.56 467 THR A O 1
ATOM 3612 N N . ASP A 1 468 ? 24.325 -4.570 21.025 1.00 89.88 468 ASP A N 1
ATOM 3613 C CA . ASP A 1 468 ? 22.940 -4.203 20.741 1.00 89.88 468 ASP A CA 1
ATOM 3614 C C . ASP A 1 468 ? 22.829 -2.722 20.359 1.00 89.88 468 ASP A C 1
ATOM 3616 O O . ASP A 1 468 ? 23.461 -1.843 20.955 1.00 89.88 468 ASP A O 1
ATOM 3620 N N . GLY A 1 469 ? 22.022 -2.457 19.333 1.00 87.81 469 GLY A N 1
ATOM 3621 C CA . GLY A 1 469 ? 21.714 -1.103 18.901 1.00 87.81 469 GLY A CA 1
ATOM 3622 C C . GLY A 1 469 ? 20.800 -0.392 19.888 1.00 87.81 469 GLY A C 1
ATOM 3623 O O . GLY A 1 469 ? 19.974 -1.012 20.557 1.00 87.81 469 GLY A O 1
ATOM 3624 N N . VAL A 1 470 ? 20.890 0.935 19.927 1.00 90.94 470 VAL A N 1
ATOM 3625 C CA . VAL A 1 470 ? 19.931 1.746 20.678 1.00 90.94 470 VAL A CA 1
ATOM 3626 C C . VAL A 1 470 ? 18.637 1.806 19.877 1.00 90.94 470 VAL A C 1
ATOM 3628 O O . VAL A 1 470 ? 18.637 2.270 18.733 1.00 90.94 470 VAL A O 1
ATOM 3631 N N . MET A 1 471 ? 17.548 1.317 20.471 1.00 90.44 471 MET A N 1
ATOM 3632 C CA . MET A 1 471 ? 16.208 1.417 19.892 1.00 90.44 471 MET A CA 1
ATOM 3633 C C . MET A 1 471 ? 15.852 2.882 19.655 1.00 90.44 471 MET A C 1
ATOM 3635 O O . MET A 1 471 ? 16.060 3.731 20.523 1.00 90.44 471 MET A O 1
ATOM 3639 N N . LEU A 1 472 ? 15.326 3.168 18.471 1.00 91.06 472 LEU A N 1
ATOM 3640 C CA . LEU A 1 472 ? 14.925 4.515 18.097 1.00 91.06 472 LEU A CA 1
ATOM 3641 C C . LEU A 1 472 ? 13.582 4.877 18.752 1.00 91.06 472 LEU A C 1
ATOM 3643 O O . LEU A 1 472 ? 12.749 4.018 19.036 1.00 91.06 472 LEU A O 1
ATOM 3647 N N . ASP A 1 473 ? 13.370 6.169 18.985 1.00 91.75 473 ASP A N 1
ATOM 3648 C CA . ASP A 1 473 ? 12.076 6.728 19.388 1.00 91.75 473 ASP A CA 1
ATOM 3649 C C . ASP A 1 473 ? 11.414 7.351 18.154 1.00 91.75 473 ASP A C 1
ATOM 3651 O O . ASP A 1 473 ? 12.067 8.107 17.434 1.00 91.75 473 ASP A O 1
ATOM 3655 N N . ILE A 1 474 ? 10.125 7.083 17.916 1.00 93.31 474 ILE A N 1
ATOM 3656 C CA . ILE A 1 474 ? 9.389 7.600 16.751 1.00 93.31 474 ILE A CA 1
ATOM 3657 C C . ILE A 1 474 ? 9.462 9.136 16.633 1.00 93.31 474 ILE A C 1
ATOM 3659 O O . ILE A 1 474 ? 9.548 9.669 15.528 1.00 93.31 474 ILE A O 1
ATOM 3663 N N . LEU A 1 475 ? 9.515 9.862 17.756 1.00 91.88 475 LEU A N 1
ATOM 3664 C CA . LEU A 1 475 ? 9.658 11.319 17.779 1.00 91.88 475 LEU A CA 1
ATOM 3665 C C . LEU A 1 475 ? 11.076 11.776 17.414 1.00 91.88 475 LEU A C 1
ATOM 3667 O O . LEU A 1 475 ? 11.243 12.845 16.823 1.00 91.88 475 LEU A O 1
ATOM 3671 N N . ASP A 1 476 ? 12.104 10.997 17.761 1.00 91.69 476 ASP A N 1
ATOM 3672 C CA . ASP A 1 476 ? 13.481 11.248 17.313 1.00 91.69 476 ASP A CA 1
ATOM 3673 C C . ASP A 1 476 ? 13.616 10.976 15.810 1.00 91.69 476 ASP A C 1
ATOM 3675 O O . ASP A 1 476 ? 14.160 11.801 15.074 1.00 91.69 476 ASP A O 1
ATOM 3679 N N . MET A 1 477 ? 13.022 9.877 15.335 1.00 94.62 477 MET A N 1
ATOM 3680 C CA . MET A 1 477 ? 12.951 9.539 13.909 1.00 94.62 477 MET A CA 1
ATOM 3681 C C . MET A 1 477 ? 12.281 10.659 13.108 1.00 94.62 477 MET A C 1
ATOM 3683 O O . MET A 1 477 ? 12.800 11.058 12.070 1.00 94.62 477 MET A O 1
ATOM 3687 N N . PHE A 1 478 ? 11.190 11.234 13.621 1.00 95.50 478 PHE A N 1
ATOM 3688 C CA . PHE A 1 478 ? 10.519 12.375 12.996 1.00 95.50 478 PHE A CA 1
ATOM 3689 C C . PHE A 1 478 ? 11.438 13.591 12.849 1.00 95.50 478 PHE A C 1
ATOM 3691 O O . PHE A 1 478 ? 11.523 14.177 11.771 1.00 95.50 478 PHE A O 1
ATOM 3698 N N . LYS A 1 479 ? 12.176 13.958 13.904 1.00 94.88 479 LYS A N 1
ATOM 3699 C CA . LYS A 1 479 ? 13.128 15.082 13.851 1.00 94.88 479 LYS A CA 1
ATOM 3700 C C . LYS A 1 479 ? 14.238 14.834 12.832 1.00 94.88 479 LYS A C 1
ATOM 3702 O O . LYS A 1 479 ? 14.575 15.743 12.076 1.00 94.88 479 LYS A O 1
ATOM 3707 N N . LYS A 1 480 ? 14.793 13.618 12.806 1.00 94.50 480 LYS A N 1
ATOM 3708 C CA . LYS A 1 480 ? 15.850 13.223 11.864 1.00 94.50 480 LYS A CA 1
ATOM 3709 C C . LYS A 1 480 ? 15.357 13.233 10.420 1.00 94.50 480 LYS A C 1
ATOM 3711 O O . LYS A 1 480 ? 16.033 13.792 9.563 1.00 94.50 480 LYS A O 1
ATOM 3716 N N . GLY A 1 481 ? 14.169 12.682 10.177 1.00 95.62 481 GLY A N 1
ATOM 3717 C CA . GLY A 1 481 ? 13.502 12.686 8.878 1.00 95.62 481 GLY A CA 1
ATOM 3718 C C . GLY A 1 481 ? 13.235 14.089 8.349 1.00 95.62 481 GLY A C 1
ATOM 3719 O O . GLY A 1 481 ? 13.615 14.409 7.226 1.00 95.62 481 GLY A O 1
ATOM 3720 N N . LYS A 1 482 ? 12.683 14.961 9.198 1.00 95.81 482 LYS A N 1
ATOM 3721 C CA . LYS A 1 482 ? 12.422 16.358 8.847 1.00 95.81 482 LYS A CA 1
ATOM 3722 C C . LYS A 1 482 ? 13.707 17.100 8.476 1.00 95.81 482 LYS A C 1
ATOM 3724 O O . LYS A 1 482 ? 13.761 17.757 7.442 1.00 95.81 482 LYS A O 1
ATOM 3729 N N . ALA A 1 483 ? 14.756 16.950 9.286 1.00 96.00 483 ALA A N 1
ATOM 3730 C CA . ALA A 1 483 ? 16.053 17.562 9.008 1.00 96.00 483 ALA A CA 1
ATOM 3731 C C . ALA A 1 483 ? 16.675 17.042 7.699 1.00 96.00 483 ALA A C 1
ATOM 3733 O O . ALA A 1 483 ? 17.245 17.825 6.943 1.00 96.00 483 ALA A O 1
ATOM 3734 N N . ALA A 1 484 ? 16.551 15.740 7.414 1.00 95.56 484 ALA A N 1
ATOM 3735 C CA . ALA A 1 484 ? 17.036 15.141 6.171 1.00 95.56 484 ALA A CA 1
ATOM 3736 C C . ALA A 1 484 ? 16.301 15.691 4.938 1.00 95.56 484 ALA A C 1
ATOM 3738 O O . ALA A 1 484 ? 16.940 16.061 3.950 1.00 95.56 484 ALA A O 1
ATOM 3739 N N . ARG A 1 485 ? 14.971 15.815 5.023 1.00 94.19 485 ARG A N 1
ATOM 3740 C CA . ARG A 1 485 ? 14.130 16.384 3.966 1.00 94.19 485 ARG A CA 1
ATOM 3741 C C . ARG A 1 485 ? 14.462 17.850 3.698 1.00 94.19 485 ARG A C 1
ATOM 3743 O O . ARG A 1 485 ? 14.669 18.227 2.549 1.00 94.19 485 ARG A O 1
ATOM 3750 N N . GLU A 1 486 ? 14.546 18.670 4.747 1.00 94.69 486 GLU A N 1
ATOM 3751 C CA . GLU A 1 486 ? 14.897 20.095 4.639 1.00 94.69 486 GLU A CA 1
ATOM 3752 C C . GLU A 1 486 ? 16.301 20.292 4.047 1.00 94.69 486 GLU A C 1
ATOM 3754 O O . GLU A 1 486 ? 16.513 21.192 3.237 1.00 94.69 486 GLU A O 1
ATOM 3759 N N . ALA A 1 487 ? 17.247 19.416 4.397 1.00 94.00 487 ALA A N 1
ATOM 3760 C CA . ALA A 1 487 ? 18.600 19.423 3.849 1.00 94.00 487 ALA A CA 1
ATOM 3761 C C . ALA A 1 487 ? 18.715 18.777 2.454 1.00 94.00 487 ALA A C 1
ATOM 3763 O O . ALA A 1 487 ? 19.811 18.781 1.892 1.00 94.00 487 ALA A O 1
ATOM 3764 N N . LYS A 1 488 ? 17.632 18.186 1.918 1.00 91.81 488 LYS A N 1
ATOM 3765 C CA . LYS A 1 488 ? 17.623 17.346 0.703 1.00 91.81 488 LYS A CA 1
ATOM 3766 C C . LYS A 1 488 ? 18.746 16.300 0.696 1.00 91.81 488 LYS A C 1
ATOM 3768 O O . LYS A 1 488 ? 19.354 16.019 -0.334 1.00 91.81 488 LYS A O 1
ATOM 3773 N N . LYS A 1 489 ? 19.065 15.749 1.868 1.00 92.69 489 LYS A N 1
ATOM 3774 C CA . LYS A 1 489 ? 20.196 14.840 2.056 1.00 92.69 489 LYS A CA 1
ATOM 3775 C C . LYS A 1 489 ? 19.872 13.811 3.121 1.00 92.69 489 LYS A C 1
ATOM 3777 O O . LYS A 1 489 ? 19.530 14.164 4.248 1.00 92.69 489 LYS A O 1
ATOM 3782 N N . ALA A 1 490 ? 20.054 12.538 2.775 1.00 90.31 490 ALA A N 1
ATOM 3783 C CA . ALA A 1 490 ? 19.823 11.452 3.711 1.00 90.31 490 ALA A CA 1
ATOM 3784 C C . ALA A 1 490 ? 20.727 11.577 4.950 1.00 90.31 490 ALA A C 1
ATOM 3786 O O . ALA A 1 490 ? 21.928 11.840 4.836 1.00 90.31 490 ALA A O 1
ATOM 3787 N N . ASN A 1 491 ? 20.157 11.352 6.133 1.00 89.31 491 ASN A N 1
ATOM 3788 C CA . ASN A 1 491 ? 20.875 11.400 7.405 1.00 89.31 491 ASN A CA 1
ATOM 3789 C C . ASN A 1 491 ? 20.570 10.153 8.237 1.00 89.31 491 ASN A C 1
ATOM 3791 O O . ASN A 1 491 ? 19.410 9.874 8.522 1.00 89.31 491 ASN A O 1
ATOM 3795 N N . GLU A 1 492 ? 21.599 9.387 8.606 1.00 88.88 492 GLU A N 1
ATOM 3796 C CA . GLU A 1 492 ? 21.459 8.093 9.300 1.00 88.88 492 GLU A CA 1
ATOM 3797 C C . GLU A 1 492 ? 20.466 7.133 8.614 1.00 88.88 492 GLU A C 1
ATOM 3799 O O . GLU A 1 492 ? 19.820 6.332 9.282 1.00 88.88 492 GLU A O 1
ATOM 3804 N N . GLY A 1 493 ? 20.307 7.229 7.289 1.00 91.44 493 GLY A N 1
ATOM 3805 C CA . GLY A 1 493 ? 19.337 6.458 6.504 1.00 91.44 493 GLY A CA 1
ATOM 3806 C C . GLY A 1 493 ? 17.924 7.054 6.435 1.00 91.44 493 GLY A C 1
ATOM 3807 O O . GLY A 1 493 ? 17.091 6.512 5.720 1.00 91.44 493 GLY A O 1
ATOM 3808 N N . PHE A 1 494 ? 17.630 8.158 7.124 1.00 95.19 494 PHE A N 1
ATOM 3809 C CA . PHE A 1 494 ? 16.368 8.886 6.966 1.00 95.19 494 PHE A CA 1
ATOM 3810 C C . PHE A 1 494 ? 16.405 9.809 5.750 1.00 95.19 494 PHE A C 1
ATOM 3812 O O . PHE A 1 494 ? 17.395 10.508 5.543 1.00 95.19 494 PHE A O 1
ATOM 3819 N N . LYS A 1 495 ? 15.306 9.843 4.995 1.00 95.69 495 LYS A N 1
ATOM 3820 C CA . LYS A 1 495 ? 15.029 10.774 3.889 1.00 95.69 495 LYS A CA 1
ATOM 3821 C C . LYS A 1 495 ? 13.808 11.655 4.171 1.00 95.69 495 LYS A C 1
ATOM 3823 O O . LYS A 1 495 ? 13.788 12.811 3.762 1.00 95.69 495 LYS A O 1
ATOM 3828 N N . TYR A 1 496 ? 12.831 11.114 4.896 1.00 96.31 496 TYR A N 1
ATOM 3829 C CA . TYR A 1 496 ? 11.547 11.751 5.182 1.00 96.31 496 TYR A CA 1
ATOM 3830 C C . TYR A 1 496 ? 11.140 11.524 6.636 1.00 96.31 496 TYR A C 1
ATOM 3832 O O . TYR A 1 496 ? 11.717 10.690 7.337 1.00 96.31 496 TYR A O 1
ATOM 3840 N N . GLU A 1 497 ? 10.135 12.257 7.101 1.00 96.06 497 GLU A N 1
ATOM 3841 C CA . GLU A 1 497 ? 9.456 11.966 8.359 1.00 96.06 497 GLU A CA 1
ATOM 3842 C C . GLU A 1 497 ? 8.727 10.606 8.306 1.00 96.06 497 GLU A C 1
ATOM 3844 O O . GLU A 1 497 ? 8.170 10.253 7.262 1.00 96.06 497 GLU A O 1
ATOM 3849 N N . PRO A 1 498 ? 8.667 9.843 9.418 1.00 96.12 498 PRO A N 1
ATOM 3850 C CA . PRO A 1 498 ? 7.767 8.702 9.522 1.00 96.12 498 PRO A CA 1
ATOM 3851 C C . PRO A 1 498 ? 6.320 9.130 9.269 1.00 96.12 498 PRO A C 1
ATOM 3853 O O . PRO A 1 498 ? 5.873 10.164 9.770 1.00 96.12 498 PRO A O 1
ATOM 3856 N N . TRP A 1 499 ? 5.570 8.304 8.548 1.00 96.50 499 TRP A N 1
ATOM 3857 C CA . TRP A 1 499 ? 4.181 8.577 8.181 1.00 96.50 499 TRP A CA 1
ATOM 3858 C C . TRP A 1 499 ? 3.249 8.708 9.388 1.00 96.50 499 TRP A C 1
ATOM 3860 O O . TRP A 1 499 ? 2.355 9.556 9.402 1.00 96.50 499 TRP A O 1
ATOM 3870 N N . TRP A 1 500 ? 3.460 7.883 10.418 1.00 96.12 500 TRP A N 1
ATOM 3871 C CA . TRP A 1 500 ? 2.578 7.811 11.583 1.00 96.12 500 TRP A CA 1
ATOM 3872 C C . TRP A 1 500 ? 3.342 8.038 12.886 1.00 96.12 500 TRP A C 1
ATOM 3874 O O . TRP A 1 500 ? 3.691 7.099 13.599 1.00 96.12 500 TRP A O 1
ATOM 3884 N N . ASP A 1 501 ? 3.537 9.311 13.229 1.00 93.56 501 ASP A N 1
ATOM 3885 C CA . ASP A 1 501 ? 4.141 9.767 14.492 1.00 93.56 501 ASP A CA 1
ATOM 3886 C C . ASP A 1 501 ? 3.335 9.385 15.751 1.00 93.56 501 ASP A C 1
ATOM 3888 O O . ASP A 1 501 ? 3.843 9.420 16.871 1.00 93.56 501 ASP A O 1
ATOM 3892 N N . PHE A 1 502 ? 2.070 9.003 15.567 1.00 94.06 502 PHE A N 1
ATOM 3893 C CA . PHE A 1 502 ? 1.147 8.581 16.618 1.00 94.06 502 PHE A CA 1
ATOM 3894 C C . PHE A 1 502 ? 1.123 7.061 16.850 1.00 94.06 502 PHE A C 1
ATOM 3896 O O . PHE A 1 502 ? 0.438 6.611 17.771 1.00 94.06 502 PHE A O 1
ATOM 3903 N N . ILE A 1 503 ? 1.838 6.266 16.042 1.00 94.75 503 ILE A N 1
ATOM 3904 C CA . ILE A 1 503 ? 1.986 4.819 16.248 1.00 94.75 503 ILE A CA 1
ATOM 3905 C C . ILE A 1 503 ? 3.363 4.554 16.878 1.00 94.75 503 ILE A C 1
ATOM 3907 O O . ILE A 1 503 ? 4.381 4.893 16.274 1.00 94.75 503 ILE A O 1
ATOM 3911 N N . PRO A 1 504 ? 3.435 3.949 18.079 1.00 92.69 504 PRO A N 1
ATOM 3912 C CA . PRO A 1 504 ? 4.712 3.644 18.717 1.00 92.69 504 PRO A CA 1
ATOM 3913 C C . PRO A 1 504 ? 5.583 2.707 17.873 1.00 92.69 504 PRO A C 1
ATOM 3915 O O . PRO A 1 504 ? 5.078 1.760 17.277 1.00 92.69 504 PRO A O 1
ATOM 3918 N N . LEU A 1 505 ? 6.908 2.888 17.897 1.00 93.00 505 LEU A N 1
ATOM 3919 C CA . LEU A 1 505 ? 7.822 2.050 17.105 1.00 93.00 505 LEU A CA 1
ATOM 3920 C C . LEU A 1 505 ? 7.710 0.551 17.443 1.00 93.00 505 LEU A C 1
ATOM 3922 O O . LEU A 1 505 ? 7.788 -0.290 16.557 1.00 93.00 505 LEU A O 1
ATOM 3926 N N . HIS A 1 506 ? 7.454 0.201 18.706 1.00 91.06 506 HIS A N 1
ATOM 3927 C CA . HIS A 1 506 ? 7.274 -1.195 19.124 1.00 91.06 506 HIS A CA 1
ATOM 3928 C C . HIS A 1 506 ? 5.962 -1.835 18.627 1.00 91.06 506 HIS A C 1
ATOM 3930 O O . HIS A 1 506 ? 5.748 -3.022 18.854 1.00 91.06 506 HIS A O 1
ATOM 3936 N N . HIS A 1 507 ? 5.092 -1.077 17.947 1.00 94.44 507 HIS A N 1
ATOM 3937 C CA . HIS A 1 507 ? 3.923 -1.601 17.237 1.00 94.44 507 HIS A CA 1
ATOM 3938 C C . HIS A 1 507 ? 4.220 -1.940 15.764 1.00 94.44 507 HIS A C 1
ATOM 3940 O O . HIS A 1 507 ? 3.355 -2.502 15.093 1.00 94.44 507 HIS A O 1
ATOM 3946 N N . TYR A 1 508 ? 5.417 -1.632 15.251 1.00 94.12 508 TYR A N 1
ATOM 3947 C CA . TYR A 1 508 ? 5.868 -2.089 13.934 1.00 94.12 508 TYR A CA 1
ATOM 3948 C C . TYR A 1 508 ? 6.400 -3.518 14.060 1.00 94.12 508 TYR A C 1
ATOM 3950 O O . TYR A 1 508 ? 7.474 -3.766 14.610 1.00 94.12 508 TYR A O 1
ATOM 3958 N N . MET A 1 509 ? 5.615 -4.476 13.578 1.00 92.94 509 MET A N 1
ATOM 3959 C CA . MET A 1 509 ? 5.873 -5.901 13.741 1.00 92.94 509 MET A CA 1
ATOM 3960 C C . MET A 1 509 ? 6.898 -6.391 12.725 1.00 92.94 509 MET A C 1
ATOM 3962 O O . MET A 1 509 ? 6.683 -6.265 11.524 1.00 92.94 509 MET A O 1
ATOM 3966 N N . VAL A 1 510 ? 7.985 -7.014 13.187 1.00 89.00 510 VAL A N 1
ATOM 3967 C CA . VAL A 1 510 ? 9.005 -7.591 12.295 1.00 89.00 510 VAL A CA 1
ATOM 3968 C C . VAL A 1 510 ? 8.341 -8.543 11.290 1.00 89.00 510 VAL A C 1
ATOM 3970 O O . VAL A 1 510 ? 7.683 -9.499 11.718 1.00 89.00 510 VAL A O 1
ATOM 3973 N N . PRO A 1 511 ? 8.509 -8.330 9.973 1.00 88.94 511 PRO A N 1
ATOM 3974 C CA . PRO A 1 511 ? 7.850 -9.154 8.974 1.00 88.94 511 PRO A CA 1
ATOM 3975 C C . PRO A 1 511 ? 8.571 -10.484 8.796 1.00 88.94 511 PRO A C 1
ATOM 3977 O O . PRO A 1 511 ? 9.360 -10.685 7.873 1.00 88.94 511 PRO A O 1
ATOM 3980 N N . LEU A 1 512 ? 8.282 -11.409 9.714 1.00 90.44 512 LEU A N 1
ATOM 3981 C CA . LEU A 1 512 ? 8.958 -12.700 9.815 1.00 90.44 512 LEU A CA 1
ATOM 3982 C C . LEU A 1 512 ? 8.946 -13.472 8.496 1.00 90.44 512 LEU A C 1
ATOM 3984 O O . LEU A 1 512 ? 9.961 -14.063 8.151 1.00 90.44 512 LEU A O 1
ATOM 3988 N N . LEU A 1 513 ? 7.844 -13.436 7.741 1.00 88.25 513 LEU A N 1
ATOM 3989 C CA . LEU A 1 513 ? 7.769 -14.098 6.438 1.00 88.25 513 LEU A CA 1
ATOM 3990 C C . LEU A 1 513 ? 8.854 -13.582 5.479 1.00 88.25 513 LEU A C 1
ATOM 3992 O O . LEU A 1 513 ? 9.629 -14.379 4.955 1.00 88.25 513 LEU A O 1
ATOM 3996 N N . HIS A 1 514 ? 8.954 -12.264 5.292 1.00 85.69 514 HIS A N 1
ATOM 3997 C CA . HIS A 1 514 ? 9.941 -11.661 4.393 1.00 85.69 514 HIS A CA 1
ATOM 3998 C C . HIS A 1 514 ? 11.375 -11.841 4.902 1.00 85.69 514 HIS A C 1
ATOM 4000 O O . HIS A 1 514 ? 12.270 -12.131 4.110 1.00 85.69 514 HIS A O 1
ATOM 4006 N N . CYS A 1 515 ? 11.594 -11.770 6.220 1.00 87.38 515 CYS A N 1
ATOM 4007 C CA . CYS A 1 515 ? 12.894 -12.085 6.812 1.00 87.38 515 CYS A CA 1
ATOM 4008 C C . CYS A 1 515 ? 13.305 -13.543 6.549 1.00 87.38 515 CYS A C 1
ATOM 4010 O O . CYS A 1 515 ? 14.444 -13.798 6.168 1.00 87.38 515 CYS A O 1
ATOM 4012 N N . LEU A 1 516 ? 12.388 -14.503 6.714 1.00 90.75 516 LEU A N 1
ATOM 4013 C CA . LEU A 1 516 ? 12.657 -15.925 6.482 1.00 90.75 516 LEU A CA 1
ATOM 4014 C C . LEU A 1 516 ? 12.912 -16.235 5.004 1.00 90.75 516 LEU A C 1
ATOM 4016 O O . LEU A 1 516 ? 13.774 -17.058 4.707 1.00 90.75 516 LEU A O 1
ATOM 4020 N N . ILE A 1 517 ? 12.210 -15.564 4.085 1.00 89.50 517 ILE A N 1
ATOM 4021 C CA . ILE A 1 517 ? 12.490 -15.654 2.645 1.00 89.50 517 ILE A CA 1
ATOM 4022 C C . ILE A 1 517 ? 13.907 -15.147 2.350 1.00 89.50 517 ILE A C 1
ATOM 4024 O O . ILE A 1 517 ? 14.659 -15.830 1.660 1.00 89.50 517 ILE A O 1
ATOM 4028 N N . GLY A 1 518 ? 14.298 -14.000 2.920 1.00 88.25 518 GLY A N 1
ATOM 4029 C CA . GLY A 1 518 ? 15.658 -13.464 2.794 1.00 88.25 518 GLY A CA 1
ATOM 4030 C C . GLY A 1 518 ? 16.723 -14.448 3.285 1.00 88.25 518 GLY A C 1
ATOM 4031 O O . GLY A 1 518 ? 17.635 -14.790 2.538 1.00 88.25 518 GLY A O 1
ATOM 4032 N N . VAL A 1 519 ? 16.546 -15.004 4.488 1.00 89.19 519 VAL A N 1
ATOM 4033 C CA . VAL A 1 519 ? 17.448 -16.032 5.040 1.00 89.19 519 VAL A CA 1
ATOM 4034 C C . VAL A 1 519 ? 17.500 -17.278 4.150 1.00 89.19 519 VAL A C 1
ATOM 4036 O O . VAL A 1 519 ? 18.570 -17.845 3.938 1.00 89.19 519 VAL A O 1
ATOM 4039 N N . GLY A 1 520 ? 16.359 -17.713 3.612 1.00 92.00 520 GLY A N 1
ATOM 4040 C CA . GLY A 1 520 ? 16.295 -18.834 2.675 1.00 92.00 520 GLY A CA 1
ATOM 4041 C C . GLY A 1 520 ? 17.099 -18.580 1.398 1.00 92.00 520 GLY A C 1
ATOM 4042 O O . GLY A 1 520 ? 17.844 -19.461 0.967 1.00 92.00 520 GLY A O 1
ATOM 4043 N N . ASN A 1 521 ? 17.002 -17.374 0.833 1.00 90.88 521 ASN A N 1
ATOM 4044 C CA . ASN A 1 521 ? 17.777 -16.966 -0.339 1.00 90.88 521 ASN A CA 1
ATOM 4045 C C . ASN A 1 521 ? 19.281 -16.939 -0.040 1.00 90.88 521 ASN A C 1
ATOM 4047 O O . ASN A 1 521 ? 20.061 -17.466 -0.832 1.00 90.88 521 ASN A O 1
ATOM 4051 N N . ASP A 1 522 ? 19.686 -16.409 1.117 1.00 87.81 522 ASP A N 1
ATOM 4052 C CA . ASP A 1 522 ? 21.094 -16.358 1.531 1.00 87.81 522 ASP A CA 1
ATOM 4053 C C . ASP A 1 522 ? 21.689 -17.758 1.739 1.00 87.81 522 ASP A C 1
ATOM 4055 O O . ASP A 1 522 ? 22.826 -18.032 1.340 1.00 87.81 522 ASP A O 1
ATOM 4059 N N . LEU A 1 523 ? 20.917 -18.670 2.340 1.00 92.75 523 LEU A N 1
ATOM 4060 C CA . LEU A 1 523 ? 21.312 -20.068 2.515 1.00 92.75 523 LEU A CA 1
ATOM 4061 C C . LEU A 1 523 ? 21.441 -20.789 1.174 1.00 92.75 523 LEU A C 1
ATOM 4063 O O . LEU A 1 523 ? 22.412 -21.516 0.969 1.00 92.75 523 LEU A O 1
ATOM 4067 N N . LEU A 1 524 ? 20.488 -20.584 0.260 1.00 93.06 524 LEU A N 1
ATOM 4068 C CA . LEU A 1 524 ? 20.536 -21.179 -1.071 1.00 93.06 524 LEU A CA 1
ATOM 4069 C C . LEU A 1 524 ? 21.732 -20.652 -1.867 1.00 93.06 524 LEU A C 1
ATOM 4071 O O . LEU A 1 524 ? 22.461 -21.453 -2.443 1.00 93.06 524 LEU A O 1
ATOM 4075 N N . ALA A 1 525 ? 21.968 -19.338 -1.859 1.00 89.75 525 ALA A N 1
ATOM 4076 C CA . ALA A 1 525 ? 23.125 -18.729 -2.510 1.00 89.75 525 ALA A CA 1
ATOM 4077 C C . ALA A 1 525 ? 24.435 -19.298 -1.950 1.00 89.75 525 ALA A C 1
ATOM 4079 O O . ALA A 1 525 ? 25.272 -19.773 -2.709 1.00 89.75 525 ALA A O 1
ATOM 4080 N N . SER A 1 526 ? 24.561 -19.370 -0.621 1.00 89.25 526 SER A N 1
ATOM 4081 C CA . SER A 1 526 ? 25.748 -19.934 0.034 1.00 89.25 526 SER A CA 1
ATOM 4082 C C . SER A 1 526 ? 25.956 -21.417 -0.295 1.00 89.25 526 SER A C 1
ATOM 4084 O O . SER A 1 526 ? 27.087 -21.866 -0.465 1.00 89.25 526 SER A O 1
ATOM 4086 N N . PHE A 1 527 ? 24.874 -22.195 -0.388 1.00 91.69 527 PHE A N 1
ATOM 4087 C CA . PHE A 1 527 ? 24.941 -23.598 -0.790 1.00 91.69 527 PHE A CA 1
ATOM 4088 C C . PHE A 1 527 ? 25.371 -23.748 -2.252 1.00 91.69 527 PHE A C 1
ATOM 4090 O O . PHE A 1 527 ? 26.222 -24.584 -2.545 1.00 91.69 527 PHE A O 1
ATOM 4097 N N . LEU A 1 528 ? 24.818 -22.938 -3.159 1.00 88.50 528 LEU A N 1
ATOM 4098 C CA . LEU A 1 528 ? 25.194 -22.947 -4.573 1.00 88.50 528 LEU A CA 1
ATOM 4099 C C . LEU A 1 528 ? 26.650 -22.518 -4.771 1.00 88.50 528 LEU A C 1
ATOM 4101 O O . LEU A 1 528 ? 27.356 -23.158 -5.542 1.00 88.50 528 LEU A O 1
ATOM 4105 N N . ASP A 1 529 ? 27.121 -21.508 -4.039 1.00 85.00 529 ASP A N 1
ATOM 4106 C CA . ASP A 1 529 ? 28.528 -21.097 -4.050 1.00 85.00 529 ASP A CA 1
ATOM 4107 C C . ASP A 1 529 ? 29.439 -22.253 -3.622 1.00 85.00 529 ASP A C 1
ATOM 4109 O O . ASP A 1 529 ? 30.392 -22.585 -4.324 1.00 85.00 529 ASP A O 1
ATOM 4113 N N . TRP A 1 530 ? 29.097 -22.941 -2.529 1.00 89.19 530 TRP A N 1
ATOM 4114 C CA . TRP A 1 530 ? 29.834 -24.121 -2.077 1.00 89.19 530 TRP A CA 1
ATOM 4115 C C . TRP A 1 530 ? 29.814 -25.265 -3.105 1.00 89.19 530 TRP A C 1
ATOM 4117 O O . TRP A 1 530 ? 30.846 -25.886 -3.343 1.00 89.19 530 TRP A O 1
ATOM 4127 N N . VAL A 1 531 ? 28.672 -25.540 -3.751 1.00 87.31 531 VAL A N 1
ATOM 4128 C CA . VAL A 1 531 ? 28.577 -26.547 -4.826 1.00 87.31 531 VAL A CA 1
ATOM 4129 C C . VAL A 1 531 ? 29.481 -26.171 -6.001 1.00 87.31 531 VAL A C 1
ATOM 4131 O O . VAL A 1 531 ? 30.234 -27.019 -6.481 1.00 87.31 531 VAL A O 1
ATOM 4134 N N . ASN A 1 532 ? 29.449 -24.911 -6.436 1.00 85.06 532 ASN A N 1
ATOM 4135 C CA . ASN A 1 532 ? 30.266 -24.422 -7.546 1.00 85.06 532 ASN A CA 1
ATOM 4136 C C . ASN A 1 532 ? 31.769 -24.545 -7.244 1.00 85.06 532 ASN A C 1
ATOM 4138 O O . ASN A 1 532 ? 32.547 -24.921 -8.122 1.00 85.06 532 ASN A O 1
ATOM 4142 N N . GLU A 1 533 ? 32.179 -24.249 -6.007 1.00 81.00 533 GLU A N 1
ATOM 4143 C CA . GLU A 1 533 ? 33.581 -24.301 -5.577 1.00 81.00 533 GLU A CA 1
ATOM 4144 C C . GLU A 1 533 ? 34.075 -25.737 -5.331 1.00 81.00 533 GLU A C 1
ATOM 4146 O O . GLU A 1 533 ? 35.112 -26.135 -5.865 1.00 81.00 533 GLU A O 1
ATOM 4151 N N . GLU A 1 534 ? 33.340 -26.534 -4.554 1.00 84.19 534 GLU A N 1
ATOM 4152 C CA . GLU A 1 534 ? 33.824 -27.819 -4.025 1.00 84.19 534 GLU A CA 1
ATOM 4153 C C . GLU A 1 534 ? 33.402 -29.034 -4.859 1.00 84.19 534 GLU A C 1
ATOM 4155 O O . GLU A 1 534 ? 34.109 -30.042 -4.878 1.00 84.19 534 GLU A O 1
ATOM 4160 N N . ILE A 1 535 ? 32.256 -28.969 -5.546 1.00 86.38 535 ILE A N 1
ATOM 4161 C CA . ILE A 1 535 ? 31.720 -30.097 -6.327 1.00 86.38 535 ILE A CA 1
ATOM 4162 C C . ILE A 1 535 ? 31.975 -29.897 -7.817 1.00 86.38 535 ILE A C 1
ATOM 4164 O O . ILE A 1 535 ? 32.488 -30.796 -8.481 1.00 86.38 535 ILE A O 1
ATOM 4168 N N . GLU A 1 536 ? 31.611 -28.731 -8.348 1.00 85.31 536 GLU A N 1
ATOM 4169 C CA . GLU A 1 536 ? 31.762 -28.434 -9.774 1.00 85.31 536 GLU A CA 1
ATOM 4170 C C . GLU A 1 536 ? 33.153 -27.883 -10.121 1.00 85.31 536 GLU A C 1
ATOM 4172 O O . GLU A 1 536 ? 33.517 -27.854 -11.297 1.00 85.31 536 GLU A O 1
ATOM 4177 N N . CYS A 1 537 ? 33.944 -27.499 -9.109 1.00 81.44 537 CYS A N 1
ATOM 4178 C CA . CYS A 1 537 ? 35.313 -26.992 -9.235 1.00 81.44 537 CYS A CA 1
ATOM 4179 C C . CYS A 1 537 ? 35.454 -25.906 -10.310 1.00 81.44 537 CYS A C 1
ATOM 4181 O O . CYS A 1 537 ? 36.393 -25.938 -11.115 1.00 81.44 537 CYS A O 1
ATOM 4183 N N . TRP A 1 538 ? 34.509 -24.964 -10.352 1.00 75.38 538 TRP A N 1
ATOM 4184 C CA . TRP A 1 538 ? 34.566 -23.871 -11.317 1.00 75.38 538 TRP A CA 1
ATOM 4185 C C . TRP A 1 538 ? 35.853 -23.075 -11.137 1.00 75.38 538 TRP A C 1
ATOM 4187 O O . TRP A 1 538 ? 36.272 -22.756 -10.021 1.00 75.38 538 TRP A O 1
ATOM 4197 N N . ASP A 1 539 ? 36.480 -22.717 -12.254 1.00 79.06 539 ASP A N 1
ATOM 4198 C CA . ASP A 1 539 ? 37.649 -21.856 -12.202 1.00 79.06 539 ASP A CA 1
ATOM 4199 C C . ASP A 1 539 ? 37.260 -20.466 -11.668 1.00 79.06 539 ASP A C 1
ATOM 4201 O O . ASP A 1 539 ? 36.211 -19.910 -12.006 1.00 79.06 539 ASP A O 1
ATOM 4205 N N . GLN A 1 540 ? 38.124 -19.855 -10.849 1.00 71.81 540 GLN A N 1
ATOM 4206 C CA . GLN A 1 540 ? 37.845 -18.537 -10.264 1.00 71.81 540 GLN A CA 1
ATOM 4207 C C . GLN A 1 540 ? 37.662 -17.456 -11.335 1.00 71.81 540 GLN A C 1
ATOM 4209 O O . GLN A 1 540 ? 36.995 -16.449 -11.077 1.00 71.81 540 GLN A O 1
ATOM 4214 N N . GLN A 1 541 ? 38.261 -17.624 -12.518 1.00 76.75 541 GLN A N 1
ATOM 4215 C CA . GLN A 1 541 ? 38.021 -16.726 -13.639 1.00 76.75 541 GLN A CA 1
ATOM 4216 C C . GLN A 1 541 ? 36.593 -16.883 -14.159 1.00 76.75 541 GLN A C 1
ATOM 4218 O O . GLN A 1 541 ? 35.934 -15.874 -14.380 1.00 76.75 541 GLN A O 1
ATOM 4223 N N . GLU A 1 542 ? 36.086 -18.109 -14.274 1.00 74.50 542 GLU A N 1
ATOM 4224 C CA . GLU A 1 542 ? 34.717 -18.381 -14.714 1.00 74.50 542 GLU A CA 1
ATOM 4225 C C . GLU A 1 542 ? 33.676 -17.831 -13.731 1.00 74.50 542 GLU A C 1
ATOM 4227 O O . GLU A 1 542 ? 32.755 -17.134 -14.158 1.00 74.50 542 GLU A O 1
ATOM 4232 N N . VAL A 1 543 ? 33.859 -18.034 -12.420 1.00 70.56 543 VAL A N 1
ATOM 4233 C CA . VAL A 1 543 ? 32.978 -17.464 -11.378 1.00 70.56 543 VAL A CA 1
ATOM 4234 C C . VAL A 1 543 ? 32.930 -15.935 -11.476 1.00 70.56 543 VAL A C 1
ATOM 4236 O O . VAL A 1 543 ? 31.856 -15.329 -11.491 1.00 70.56 543 VAL A O 1
ATOM 4239 N N . ARG A 1 544 ? 34.097 -15.287 -11.608 1.00 75.50 544 ARG A N 1
ATOM 4240 C CA . ARG A 1 544 ? 34.183 -13.828 -11.778 1.00 75.50 544 ARG A CA 1
ATOM 4241 C C . ARG A 1 544 ? 33.543 -13.367 -13.079 1.00 75.50 544 ARG A C 1
ATOM 4243 O O . ARG A 1 544 ? 32.843 -12.362 -13.069 1.00 75.50 544 ARG A O 1
ATOM 4250 N N . THR A 1 545 ? 33.782 -14.070 -14.183 1.00 78.31 545 THR A N 1
ATOM 4251 C CA . THR A 1 545 ? 33.214 -13.726 -15.488 1.00 78.31 545 THR A CA 1
ATOM 4252 C C . THR A 1 545 ? 31.697 -13.847 -15.465 1.00 78.31 545 THR A C 1
ATOM 4254 O O . THR A 1 545 ? 31.034 -12.933 -15.936 1.00 78.31 545 THR A O 1
ATOM 4257 N N . ARG A 1 546 ? 31.133 -14.897 -14.858 1.00 73.25 546 ARG A N 1
ATOM 4258 C CA . ARG A 1 546 ? 29.678 -15.050 -14.704 1.00 73.25 546 ARG A CA 1
ATOM 4259 C C . ARG A 1 546 ? 29.076 -13.943 -13.838 1.00 73.25 546 ARG A C 1
ATOM 4261 O O . ARG A 1 546 ? 28.112 -13.318 -14.259 1.00 73.25 546 ARG A O 1
ATOM 4268 N N . SER A 1 547 ? 29.693 -13.620 -12.699 1.00 73.75 547 SER A N 1
ATOM 4269 C CA . SER A 1 547 ? 29.260 -12.495 -11.857 1.00 73.75 547 SER A CA 1
ATOM 4270 C C . SER A 1 547 ? 29.321 -11.152 -12.603 1.00 73.75 547 SER A C 1
ATOM 4272 O O . SER A 1 547 ? 28.379 -10.366 -12.532 1.00 73.75 547 SER A O 1
ATOM 4274 N N . LEU A 1 548 ? 30.385 -10.910 -13.381 1.00 76.88 548 LEU A N 1
ATOM 4275 C CA . LEU A 1 548 ? 30.521 -9.713 -14.217 1.00 76.88 548 LEU A CA 1
ATOM 4276 C C . LEU A 1 548 ? 29.492 -9.664 -15.348 1.00 76.88 548 LEU A C 1
ATOM 4278 O O . LEU A 1 548 ? 29.010 -8.577 -15.647 1.00 76.88 548 LEU A O 1
ATOM 4282 N N . ILE A 1 549 ? 29.155 -10.804 -15.960 1.00 80.81 549 ILE A N 1
ATOM 4283 C CA . ILE A 1 549 ? 28.085 -10.898 -16.962 1.00 80.81 549 ILE A CA 1
ATOM 4284 C C . ILE A 1 549 ? 26.761 -10.492 -16.324 1.00 80.81 549 ILE A C 1
ATOM 4286 O O . ILE A 1 549 ? 26.121 -9.586 -16.838 1.00 80.81 549 ILE A O 1
ATOM 4290 N N . THR A 1 550 ? 26.402 -11.058 -15.170 1.00 72.06 550 THR A N 1
ATOM 4291 C CA . THR A 1 550 ? 25.167 -10.689 -14.464 1.00 72.06 550 THR A CA 1
ATOM 4292 C C . THR A 1 550 ? 25.147 -9.200 -14.105 1.00 72.06 550 THR A C 1
ATOM 4294 O O . THR A 1 550 ? 24.168 -8.512 -14.374 1.00 72.06 550 THR A O 1
ATOM 4297 N N . THR A 1 551 ? 26.243 -8.647 -13.569 1.00 77.38 551 THR A N 1
ATOM 4298 C CA . THR A 1 551 ? 26.334 -7.199 -13.296 1.00 77.38 551 THR A CA 1
ATOM 4299 C C . THR A 1 551 ? 26.220 -6.355 -14.570 1.00 77.38 551 THR A C 1
ATOM 4301 O O . THR A 1 551 ? 25.582 -5.306 -14.550 1.00 77.38 551 THR A O 1
ATOM 4304 N N . ALA A 1 552 ? 26.827 -6.783 -15.680 1.00 79.38 552 ALA A N 1
ATOM 4305 C CA . ALA A 1 552 ? 26.724 -6.086 -16.958 1.00 79.38 552 ALA A CA 1
ATOM 4306 C C . ALA A 1 552 ? 25.300 -6.152 -17.529 1.00 79.38 552 ALA A C 1
ATOM 4308 O O . ALA A 1 552 ? 24.824 -5.154 -18.055 1.00 79.38 552 ALA A O 1
ATOM 4309 N N . GLU A 1 553 ? 24.609 -7.284 -17.391 1.00 81.56 553 GLU A N 1
ATOM 4310 C CA . GLU A 1 553 ? 23.210 -7.447 -17.793 1.00 81.56 553 GLU A CA 1
ATOM 4311 C C . GLU A 1 553 ? 22.290 -6.500 -17.016 1.00 81.56 553 GLU A C 1
ATOM 4313 O O . GLU A 1 553 ? 21.494 -5.803 -17.641 1.00 81.56 553 GLU A O 1
ATOM 4318 N N . HIS A 1 554 ? 22.451 -6.391 -15.691 1.00 75.00 554 HIS A N 1
ATOM 4319 C CA . HIS A 1 554 ? 21.704 -5.419 -14.882 1.00 75.00 554 HIS A CA 1
ATOM 4320 C C . HIS A 1 554 ? 21.970 -3.977 -15.328 1.00 75.00 554 HIS A C 1
ATOM 4322 O O . HIS A 1 554 ? 21.027 -3.249 -15.622 1.00 75.00 554 HIS A O 1
ATOM 4328 N N . LYS A 1 555 ? 23.244 -3.598 -15.506 1.00 81.56 555 LYS A N 1
ATOM 4329 C CA . LYS A 1 555 ? 23.605 -2.259 -16.001 1.00 81.56 555 LYS A CA 1
ATOM 4330 C C . LYS A 1 555 ? 23.008 -1.954 -17.370 1.00 81.56 555 LYS A C 1
ATOM 4332 O O . LYS A 1 555 ? 22.570 -0.839 -17.604 1.00 81.56 555 LYS A O 1
ATOM 4337 N N . ILE A 1 556 ? 22.983 -2.925 -18.283 1.00 83.25 556 ILE A N 1
ATOM 4338 C CA . ILE A 1 556 ? 22.371 -2.738 -19.604 1.00 83.25 556 ILE A CA 1
ATOM 4339 C C . ILE A 1 556 ? 20.873 -2.449 -19.467 1.00 83.25 556 ILE A C 1
ATOM 4341 O O . ILE A 1 556 ? 20.365 -1.594 -20.186 1.00 83.25 556 ILE A O 1
ATOM 4345 N N . VAL A 1 557 ? 20.170 -3.141 -18.569 1.00 83.06 557 VAL A N 1
ATOM 4346 C CA . VAL A 1 557 ? 18.739 -2.907 -18.327 1.00 83.06 557 VAL A CA 1
ATOM 4347 C C . VAL A 1 557 ? 18.499 -1.509 -17.749 1.00 83.06 557 VAL A C 1
ATOM 4349 O O . VAL A 1 557 ? 17.638 -0.797 -18.265 1.00 83.06 557 VAL A O 1
ATOM 4352 N N . ASP A 1 558 ? 19.285 -1.095 -16.755 1.00 79.50 558 ASP A N 1
ATOM 4353 C CA . ASP A 1 558 ? 19.153 0.223 -16.119 1.00 79.50 558 ASP A CA 1
ATOM 4354 C C . ASP A 1 558 ? 19.473 1.366 -17.098 1.00 79.50 558 ASP A C 1
ATOM 4356 O O . ASP A 1 558 ? 18.713 2.324 -17.211 1.00 79.50 558 ASP A O 1
ATOM 4360 N N . GLU A 1 559 ? 20.540 1.236 -17.890 1.00 81.94 559 GLU A N 1
ATOM 4361 C CA . GLU A 1 559 ? 20.918 2.217 -18.918 1.00 81.94 559 GLU A CA 1
ATOM 4362 C C . GLU A 1 559 ? 19.883 2.313 -20.049 1.00 81.94 559 GLU A C 1
ATOM 4364 O O . GLU A 1 559 ? 19.654 3.389 -20.605 1.00 81.94 559 GLU A O 1
ATOM 4369 N N . ILE A 1 560 ? 19.224 1.202 -20.404 1.00 81.94 560 ILE A N 1
ATOM 4370 C CA . ILE A 1 560 ? 18.098 1.232 -21.349 1.00 81.94 560 ILE A CA 1
ATOM 4371 C C . ILE A 1 560 ? 16.935 2.025 -20.751 1.00 81.94 560 ILE A C 1
ATOM 4373 O O . ILE A 1 560 ? 16.371 2.860 -21.455 1.00 81.94 560 ILE A O 1
ATOM 4377 N N . ALA A 1 561 ? 16.609 1.808 -19.474 1.00 82.31 561 ALA A N 1
ATOM 4378 C CA . ALA A 1 561 ? 15.541 2.539 -18.799 1.00 82.31 561 ALA A CA 1
ATOM 4379 C C . ALA A 1 561 ? 15.842 4.046 -18.719 1.00 82.31 561 ALA A C 1
ATOM 4381 O O . ALA A 1 561 ? 14.994 4.849 -19.101 1.00 82.31 561 ALA A O 1
ATOM 4382 N N . LEU A 1 562 ? 17.066 4.427 -18.333 1.00 81.56 562 LEU A N 1
ATOM 4383 C CA . LEU A 1 562 ? 17.508 5.827 -18.289 1.00 81.56 562 LEU A CA 1
ATOM 4384 C C . LEU A 1 562 ? 17.501 6.488 -19.673 1.00 81.56 562 LEU A C 1
ATOM 4386 O O . LEU A 1 562 ? 17.116 7.648 -19.815 1.00 81.56 562 LEU A O 1
ATOM 4390 N N . ARG A 1 563 ? 17.913 5.763 -20.722 1.00 83.25 563 ARG A N 1
ATOM 4391 C CA . ARG A 1 563 ? 17.850 6.274 -22.098 1.00 83.25 563 ARG A CA 1
ATOM 4392 C C . ARG A 1 563 ? 16.408 6.492 -22.541 1.00 83.25 563 ARG A C 1
ATOM 4394 O O . ARG A 1 563 ? 16.126 7.509 -23.170 1.00 83.25 563 ARG A O 1
ATOM 4401 N N . ASP A 1 564 ? 15.527 5.539 -22.261 1.00 84.88 564 ASP A N 1
ATOM 4402 C CA . ASP A 1 564 ? 14.123 5.630 -22.651 1.00 84.88 564 ASP A CA 1
ATOM 4403 C C . ASP A 1 564 ? 13.442 6.803 -21.910 1.00 84.88 564 ASP A C 1
ATOM 4405 O O . ASP A 1 564 ? 12.743 7.597 -22.537 1.00 84.88 564 ASP A O 1
ATOM 4409 N N . GLU A 1 565 ? 13.766 7.013 -20.631 1.00 86.56 565 GLU A N 1
ATOM 4410 C CA . GLU A 1 565 ? 13.347 8.181 -19.843 1.00 86.56 565 GLU A CA 1
ATOM 4411 C C . GLU A 1 565 ? 13.891 9.505 -20.420 1.00 86.56 565 GLU A C 1
ATOM 4413 O O . GLU A 1 565 ? 13.144 10.468 -20.625 1.00 86.56 565 GLU A O 1
ATOM 4418 N N . TYR A 1 566 ? 15.179 9.556 -20.782 1.00 83.25 566 TYR A N 1
ATOM 4419 C CA . TYR A 1 566 ? 15.771 10.728 -21.430 1.00 83.25 566 TYR A CA 1
ATOM 4420 C C . TYR A 1 566 ? 15.121 11.033 -22.786 1.00 83.25 566 TYR A C 1
ATOM 4422 O O . TYR A 1 566 ? 14.819 12.195 -23.065 1.00 83.25 566 TYR A O 1
ATOM 4430 N N . ASP A 1 567 ? 14.876 10.024 -23.626 1.00 78.00 567 ASP A N 1
ATOM 4431 C CA . ASP A 1 567 ? 14.233 10.179 -24.937 1.00 78.00 567 ASP A CA 1
ATOM 4432 C C . ASP A 1 567 ? 12.786 10.697 -24.819 1.00 78.00 567 ASP A C 1
ATOM 4434 O O . ASP A 1 567 ? 12.293 11.389 -25.722 1.00 78.00 567 ASP A O 1
ATOM 4438 N N . GLU A 1 568 ? 12.111 10.398 -23.707 1.00 81.56 568 GLU A N 1
ATOM 4439 C CA . GLU A 1 568 ? 10.769 10.887 -23.383 1.00 81.56 568 GLU A CA 1
ATOM 4440 C C . GLU A 1 568 ? 10.760 12.297 -22.768 1.00 81.56 568 GLU A C 1
ATOM 4442 O O . GLU A 1 568 ? 9.755 13.015 -22.900 1.00 81.56 568 GLU A O 1
ATOM 4447 N N . SER A 1 569 ? 11.879 12.739 -22.187 1.00 84.06 569 SER A N 1
ATOM 4448 C CA . SER A 1 569 ? 12.046 14.078 -21.612 1.00 84.06 569 SER A CA 1
ATOM 4449 C C . SER A 1 569 ? 11.927 15.207 -22.650 1.00 84.06 569 SER A C 1
ATOM 4451 O O . SER A 1 569 ? 12.062 15.021 -23.867 1.00 84.06 569 SER A O 1
ATOM 4453 N N . LYS A 1 570 ? 11.717 16.440 -22.167 1.00 85.00 570 LYS A N 1
ATOM 4454 C CA . LYS A 1 570 ? 11.676 17.648 -23.012 1.00 85.00 570 LYS A CA 1
ATOM 4455 C C . LYS A 1 570 ? 12.977 17.831 -23.806 1.00 85.00 570 LYS A C 1
ATOM 4457 O O . LYS A 1 570 ? 12.922 18.086 -25.009 1.00 85.00 570 LYS A O 1
ATOM 4462 N N . ASN A 1 571 ? 14.122 17.625 -23.156 1.00 81.50 571 ASN A N 1
ATOM 4463 C CA . ASN A 1 571 ? 15.447 17.772 -23.762 1.00 81.50 571 ASN A CA 1
ATOM 4464 C C . ASN A 1 571 ? 15.717 16.681 -24.811 1.00 81.50 571 ASN A C 1
ATOM 4466 O O . ASN A 1 571 ? 16.226 16.982 -25.894 1.00 81.50 571 ASN A O 1
ATOM 4470 N N . GLY A 1 572 ? 15.319 15.432 -24.547 1.00 84.31 572 GLY A N 1
ATOM 4471 C CA . GLY A 1 572 ? 15.435 14.335 -25.514 1.00 84.31 572 GLY A CA 1
ATOM 4472 C C . GLY A 1 572 ? 14.569 14.551 -26.756 1.00 84.31 572 GLY A C 1
ATOM 4473 O O . GLY A 1 572 ? 15.044 14.429 -27.892 1.00 84.31 572 GLY A O 1
ATOM 4474 N N . LYS A 1 573 ? 13.317 14.988 -26.567 1.00 83.81 573 LYS A N 1
ATOM 4475 C CA . LYS A 1 573 ? 12.414 15.381 -27.664 1.00 83.81 573 LYS A CA 1
ATOM 4476 C C . LYS A 1 573 ? 12.965 16.558 -28.473 1.00 83.81 573 LYS A C 1
ATOM 4478 O O . LYS A 1 573 ? 12.901 16.532 -29.706 1.00 83.81 573 LYS A O 1
ATOM 4483 N N . GLU A 1 574 ? 13.549 17.560 -27.818 1.00 84.38 574 GLU A N 1
ATOM 4484 C CA . GLU A 1 574 ? 14.188 18.701 -28.479 1.00 84.38 574 GLU A CA 1
ATOM 4485 C C . GLU A 1 574 ? 15.410 18.273 -29.301 1.00 84.38 574 GLU A C 1
ATOM 4487 O O . GLU A 1 574 ? 15.532 18.643 -30.472 1.00 84.38 574 GLU A O 1
ATOM 4492 N N . LEU A 1 575 ? 16.279 17.426 -28.745 1.00 82.38 575 LEU A N 1
ATOM 4493 C CA . LEU A 1 575 ? 17.432 16.872 -29.454 1.00 82.38 575 LEU A CA 1
ATOM 4494 C C . LEU A 1 575 ? 16.997 16.072 -30.689 1.00 82.38 575 LEU A C 1
ATOM 4496 O O . LEU A 1 575 ? 17.583 16.212 -31.768 1.00 82.38 575 LEU A O 1
ATOM 4500 N N . LYS A 1 576 ? 15.944 15.260 -30.562 1.00 82.50 576 LYS A N 1
ATOM 4501 C CA . LYS A 1 576 ? 15.354 14.494 -31.668 1.00 82.50 576 LYS A CA 1
ATOM 4502 C C . LYS A 1 576 ? 14.772 15.414 -32.744 1.00 82.50 576 LYS A C 1
ATOM 4504 O O . LYS A 1 576 ? 14.989 15.174 -33.934 1.00 82.50 576 LYS A O 1
ATOM 4509 N N . SER A 1 577 ? 14.112 16.500 -32.341 1.00 81.75 577 SER A N 1
ATOM 4510 C CA . SER A 1 577 ? 13.605 17.538 -33.244 1.00 81.75 577 SER A CA 1
ATOM 4511 C C . SER A 1 577 ? 14.737 18.245 -33.995 1.00 81.75 577 SER A C 1
ATOM 4513 O O . SER A 1 577 ? 14.721 18.279 -35.227 1.00 81.75 577 SER A O 1
ATOM 4515 N N . LYS A 1 578 ? 15.779 18.714 -33.292 1.00 80.50 578 LYS A N 1
ATOM 4516 C CA . LYS A 1 578 ? 16.960 19.369 -33.886 1.00 80.50 578 LYS A CA 1
ATOM 4517 C C . LYS A 1 578 ? 17.717 18.443 -34.839 1.00 80.50 578 LYS A C 1
ATOM 4519 O O . LYS A 1 578 ? 18.092 18.867 -35.931 1.00 80.50 578 LYS A O 1
ATOM 4524 N N . LYS A 1 579 ? 17.874 17.158 -34.495 1.00 80.12 579 LYS A N 1
ATOM 4525 C CA . LYS A 1 579 ? 18.407 16.132 -35.414 1.00 80.12 579 LYS A CA 1
ATOM 4526 C C . LYS A 1 579 ? 17.527 15.977 -36.658 1.00 80.12 579 LYS A C 1
ATOM 4528 O O . LYS A 1 579 ? 18.047 15.887 -37.769 1.00 80.12 579 LYS A O 1
ATOM 4533 N N . GLY A 1 580 ? 16.205 16.005 -36.492 1.00 77.94 580 GLY A N 1
ATOM 4534 C CA . GLY A 1 580 ? 15.245 16.014 -37.596 1.00 77.94 580 GLY A CA 1
ATOM 4535 C C . GLY A 1 580 ? 15.390 17.239 -38.504 1.00 77.94 580 GLY A C 1
ATOM 4536 O O . GLY A 1 580 ? 15.406 17.091 -39.724 1.00 77.94 580 GLY A O 1
ATOM 4537 N N . VAL A 1 581 ? 15.556 18.434 -37.927 1.00 77.00 581 VAL A N 1
ATOM 4538 C CA . VAL A 1 581 ? 15.803 19.684 -38.665 1.00 77.00 581 VAL A CA 1
ATOM 4539 C C . VAL A 1 581 ? 17.123 19.618 -39.428 1.00 77.00 581 VAL A C 1
ATOM 4541 O O . VAL A 1 581 ? 17.131 19.897 -40.622 1.00 77.00 581 VAL A O 1
ATOM 4544 N N . MET A 1 582 ? 18.222 19.194 -38.794 1.00 78.00 582 MET A N 1
ATOM 4545 C CA . MET A 1 582 ? 19.504 19.004 -39.485 1.00 78.00 582 MET A CA 1
ATOM 4546 C C . MET A 1 582 ? 19.382 18.042 -40.666 1.00 78.00 582 MET A C 1
ATOM 4548 O O . MET A 1 582 ? 19.897 18.332 -41.741 1.00 78.00 582 MET A O 1
ATOM 4552 N N . ASN A 1 583 ? 18.689 16.916 -40.485 1.00 74.88 583 ASN A N 1
ATOM 4553 C CA . ASN A 1 583 ? 18.494 15.947 -41.561 1.00 74.88 583 ASN A CA 1
ATOM 4554 C C . ASN A 1 583 ? 17.657 16.525 -42.708 1.00 74.88 583 ASN A C 1
ATOM 4556 O O . ASN A 1 583 ? 17.966 16.266 -43.868 1.00 74.88 583 ASN A O 1
ATOM 4560 N N . ARG A 1 584 ? 16.631 17.336 -42.412 1.00 77.69 584 ARG A N 1
ATOM 4561 C CA . ARG A 1 584 ? 15.865 18.061 -43.440 1.00 77.69 584 ARG A CA 1
ATOM 4562 C C . ARG A 1 584 ? 16.730 19.090 -44.170 1.00 77.69 584 ARG A C 1
ATOM 4564 O O . ARG A 1 584 ? 16.702 19.132 -45.393 1.00 77.69 584 ARG A O 1
ATOM 4571 N N . ARG A 1 585 ? 17.533 19.867 -43.437 1.00 72.44 585 ARG A N 1
ATOM 4572 C CA . ARG A 1 585 ? 18.443 20.878 -43.999 1.00 72.44 585 ARG A CA 1
ATOM 4573 C C . ARG A 1 585 ? 19.524 20.250 -44.881 1.00 72.44 585 ARG A C 1
ATOM 4575 O O . ARG A 1 585 ? 19.760 20.751 -45.970 1.00 72.44 585 ARG A O 1
ATOM 4582 N N . LYS A 1 586 ? 20.112 19.120 -44.472 1.00 72.88 586 LYS A N 1
ATOM 4583 C CA . LYS A 1 586 ? 21.041 18.348 -45.317 1.00 72.88 586 LYS A CA 1
ATOM 4584 C C . LYS A 1 586 ? 20.391 17.908 -46.628 1.00 72.88 586 LYS A C 1
ATOM 4586 O O . LYS A 1 586 ? 20.944 18.182 -47.684 1.00 72.88 586 LYS A O 1
ATOM 4591 N N . LYS A 1 587 ? 19.183 17.336 -46.563 1.00 72.12 587 LYS A N 1
ATOM 4592 C CA . LYS A 1 587 ? 18.432 16.923 -47.760 1.00 72.12 587 LYS A CA 1
ATOM 4593 C C . LYS A 1 587 ? 18.073 18.087 -48.688 1.00 72.12 587 LYS A C 1
ATOM 4595 O O . LYS A 1 587 ? 18.072 17.912 -49.899 1.00 72.12 587 LYS A O 1
ATOM 4600 N N . ALA A 1 588 ? 17.753 19.258 -48.138 1.00 69.19 588 ALA A N 1
ATOM 4601 C CA . ALA A 1 588 ? 17.448 20.448 -48.931 1.00 69.19 588 ALA A CA 1
ATOM 4602 C C . ALA A 1 588 ? 18.700 21.028 -49.615 1.00 69.19 588 ALA A C 1
ATOM 4604 O O . ALA A 1 588 ? 18.639 21.411 -50.778 1.00 69.19 588 ALA A O 1
ATOM 4605 N N . ILE A 1 589 ? 19.841 21.053 -48.916 1.00 71.44 589 ILE A N 1
ATOM 4606 C CA . ILE A 1 589 ? 21.130 21.493 -49.479 1.00 71.44 589 ILE A CA 1
ATOM 4607 C C . ILE A 1 589 ? 21.583 20.560 -50.601 1.00 71.44 589 ILE A C 1
ATOM 4609 O O . ILE A 1 589 ? 22.031 21.048 -51.635 1.00 71.44 589 ILE A O 1
ATOM 4613 N N . GLU A 1 590 ? 21.433 19.246 -50.408 1.00 70.19 590 GLU A N 1
ATOM 4614 C CA . GLU A 1 590 ? 21.613 18.260 -51.473 1.00 70.19 590 GLU A CA 1
ATOM 4615 C C . GLU A 1 590 ? 20.698 18.639 -52.651 1.00 70.19 590 GLU A C 1
ATOM 4617 O O . GLU A 1 590 ? 21.206 19.077 -53.674 1.00 70.19 590 GLU A O 1
ATOM 4622 N N . ALA A 1 591 ? 19.373 18.689 -52.472 1.00 64.31 591 ALA A N 1
ATOM 4623 C CA . ALA A 1 591 ? 18.425 18.980 -53.558 1.00 64.31 591 ALA A CA 1
ATOM 4624 C C . ALA A 1 591 ? 18.693 20.284 -54.352 1.00 64.31 591 ALA A C 1
ATOM 4626 O O . ALA A 1 591 ? 18.422 20.342 -55.555 1.00 64.31 591 ALA A O 1
ATOM 4627 N N . VAL A 1 592 ? 19.220 21.335 -53.714 1.00 62.94 592 VAL A N 1
ATOM 4628 C CA . VAL A 1 592 ? 19.613 22.588 -54.388 1.00 62.94 592 VAL A CA 1
ATOM 4629 C C . VAL A 1 592 ? 20.923 22.423 -55.169 1.00 62.94 592 VAL A C 1
ATOM 4631 O O . VAL A 1 592 ? 21.022 22.903 -56.302 1.00 62.94 592 VAL A O 1
ATOM 4634 N N . GLY A 1 593 ? 21.907 21.705 -54.619 1.00 61.50 593 GLY A N 1
ATOM 4635 C CA . GLY A 1 593 ? 23.148 21.346 -55.316 1.00 61.50 593 GLY A CA 1
ATOM 4636 C C . GLY A 1 593 ? 22.890 20.587 -56.623 1.00 61.50 593 GLY A C 1
ATOM 4637 O O . GLY A 1 593 ? 23.541 20.846 -57.636 1.00 61.50 593 GLY A O 1
ATOM 4638 N N . ALA A 1 594 ? 21.858 19.747 -56.644 1.00 55.53 594 ALA A N 1
ATOM 4639 C CA . ALA A 1 594 ? 21.382 19.022 -57.817 1.00 55.53 594 ALA A CA 1
ATOM 4640 C C . ALA A 1 594 ? 20.855 19.890 -58.960 1.00 55.53 594 ALA A C 1
ATOM 4642 O O . ALA A 1 594 ? 20.913 19.455 -60.113 1.00 55.53 594 ALA A O 1
ATOM 4643 N N . LEU A 1 595 ? 20.270 21.049 -58.653 1.00 49.34 595 LEU A N 1
ATOM 4644 C CA . LEU A 1 595 ? 19.601 21.922 -59.623 1.00 49.34 595 LEU A CA 1
ATOM 4645 C C . LEU A 1 595 ? 20.581 22.877 -60.315 1.00 49.34 595 LEU A C 1
ATOM 4647 O O . LEU A 1 595 ? 20.416 23.160 -61.501 1.00 49.34 595 LEU A O 1
ATOM 4651 N N . VAL A 1 596 ? 21.646 23.294 -59.621 1.00 52.25 596 VAL A N 1
ATOM 4652 C CA . VAL A 1 596 ? 22.719 24.145 -60.177 1.00 52.25 596 VAL A CA 1
ATOM 4653 C C . VAL A 1 596 ? 23.497 23.437 -61.301 1.00 52.25 596 VAL A C 1
ATOM 4655 O O . VAL A 1 596 ? 24.073 24.086 -62.166 1.00 52.25 596 VAL A O 1
ATOM 4658 N N . VAL A 1 597 ? 23.456 22.102 -61.361 1.00 51.50 597 VAL A N 1
ATOM 4659 C CA . VAL A 1 597 ? 24.125 21.301 -62.406 1.00 51.50 597 VAL A CA 1
ATOM 4660 C C . VAL A 1 597 ? 23.289 21.191 -63.699 1.00 51.50 597 VAL A C 1
ATOM 4662 O O . VAL A 1 597 ? 23.801 20.747 -64.723 1.00 51.50 597 VAL A O 1
ATOM 4665 N N . VAL A 1 598 ? 22.013 21.608 -63.698 1.00 51.41 598 VAL A N 1
ATOM 4666 C CA . VAL A 1 598 ? 21.065 21.376 -64.816 1.00 51.41 598 VAL A CA 1
ATOM 4667 C C . VAL A 1 598 ? 20.700 22.658 -65.592 1.00 51.41 598 VAL A C 1
ATOM 4669 O O . VAL A 1 598 ? 19.955 22.610 -66.573 1.00 51.41 598 VAL A O 1
ATOM 4672 N N . SER A 1 599 ? 21.241 23.825 -65.234 1.00 48.75 599 SER A N 1
ATOM 4673 C CA . SER A 1 599 ? 20.945 25.078 -65.941 1.00 48.75 599 SER A CA 1
ATOM 4674 C C . SER A 1 599 ? 21.805 25.265 -67.200 1.00 48.75 599 SER A C 1
ATOM 4676 O O . SER A 1 599 ? 22.744 26.056 -67.200 1.00 48.75 599 SER A O 1
ATOM 4678 N N . ASP A 1 600 ? 21.456 24.570 -68.285 1.00 48.72 600 ASP A N 1
ATOM 4679 C CA . ASP A 1 600 ? 21.909 24.946 -69.637 1.00 48.72 600 ASP A CA 1
ATOM 4680 C C . ASP A 1 600 ? 20.835 24.717 -70.719 1.00 48.72 600 ASP A C 1
ATOM 4682 O O . ASP A 1 600 ? 21.102 24.319 -71.852 1.00 48.72 600 ASP A O 1
ATOM 4686 N N . SER A 1 601 ? 19.561 24.957 -70.383 1.00 50.28 601 SER A N 1
ATOM 4687 C CA . SER A 1 601 ? 18.536 25.185 -71.408 1.00 50.28 601 SER A CA 1
ATOM 4688 C C . SER A 1 601 ? 17.362 26.017 -70.889 1.00 50.28 601 SER A C 1
ATOM 4690 O O . SER A 1 601 ? 16.860 25.834 -69.781 1.00 50.28 601 SER A O 1
ATOM 4692 N N . SER A 1 602 ? 16.915 26.943 -71.733 1.00 51.56 602 SER A N 1
ATOM 4693 C CA . SER A 1 602 ? 15.937 28.017 -71.513 1.00 51.56 602 SER A CA 1
ATOM 4694 C C . SER A 1 602 ? 14.481 27.570 -71.283 1.00 51.56 602 SER A C 1
ATOM 4696 O O . SER A 1 602 ? 13.546 28.290 -71.625 1.00 51.56 602 SER A O 1
ATOM 4698 N N . ARG A 1 603 ? 14.255 26.376 -70.721 1.00 50.31 603 ARG A N 1
ATOM 4699 C CA . ARG A 1 603 ? 12.916 25.797 -70.505 1.00 50.31 603 ARG A CA 1
ATOM 4700 C C . ARG A 1 603 ? 12.450 25.727 -69.047 1.00 50.31 603 ARG A C 1
ATOM 4702 O O . ARG A 1 603 ? 11.323 25.305 -68.829 1.00 50.31 603 ARG A O 1
ATOM 4709 N N . ASN A 1 604 ? 13.260 26.167 -68.081 1.00 53.81 604 ASN A N 1
ATOM 4710 C CA . ASN A 1 604 ? 12.978 25.986 -66.648 1.00 53.81 604 ASN A CA 1
ATOM 4711 C C . ASN A 1 604 ? 12.718 27.272 -65.847 1.00 53.81 604 ASN A C 1
ATOM 4713 O O . ASN A 1 604 ? 12.659 27.200 -64.626 1.00 53.81 604 ASN A O 1
ATOM 4717 N N . GLN A 1 605 ? 12.499 28.419 -66.499 1.00 55.44 605 GLN A N 1
ATOM 4718 C CA . GLN A 1 605 ? 12.249 29.693 -65.805 1.00 55.44 605 GLN A CA 1
ATOM 4719 C C . GLN A 1 605 ? 11.070 29.601 -64.810 1.00 55.44 605 GLN A C 1
ATOM 4721 O O . GLN A 1 605 ? 11.206 29.990 -63.663 1.00 55.44 605 GLN A O 1
ATOM 4726 N N . ASP A 1 606 ? 9.975 28.940 -65.203 1.00 53.66 606 ASP A N 1
ATOM 4727 C CA . ASP A 1 606 ? 8.752 28.778 -64.391 1.00 53.66 606 ASP A CA 1
ATOM 4728 C C . ASP A 1 606 ? 8.932 27.854 -63.163 1.00 53.66 606 ASP A C 1
ATOM 4730 O O . ASP A 1 606 ? 8.173 27.909 -62.197 1.00 53.66 606 ASP A O 1
ATOM 4734 N N . VAL A 1 607 ? 9.945 26.980 -63.194 1.00 56.16 607 VAL A N 1
ATOM 4735 C CA . VAL A 1 607 ? 10.302 26.084 -62.079 1.00 56.16 607 VAL A CA 1
ATOM 4736 C C . VAL A 1 607 ? 11.287 26.777 -61.142 1.00 56.16 607 VAL A C 1
ATOM 4738 O O . VAL A 1 607 ? 11.193 26.620 -59.928 1.00 56.16 607 VAL A O 1
ATOM 4741 N N . THR A 1 608 ? 12.209 27.566 -61.697 1.00 56.53 608 THR A N 1
ATOM 4742 C CA . THR A 1 608 ? 13.137 28.396 -60.924 1.00 56.53 608 THR A CA 1
ATOM 4743 C C . THR A 1 608 ? 12.398 29.511 -60.181 1.00 56.53 608 THR A C 1
ATOM 4745 O O . THR A 1 608 ? 12.691 29.725 -59.011 1.00 56.53 608 THR A O 1
ATOM 4748 N N . ASP A 1 609 ? 11.390 30.134 -60.800 1.00 59.31 609 ASP A N 1
ATOM 4749 C CA . ASP A 1 609 ? 10.574 31.187 -60.182 1.00 59.31 609 ASP A CA 1
ATOM 4750 C C . ASP A 1 609 ? 9.695 30.635 -59.043 1.00 59.31 609 ASP A C 1
ATOM 4752 O O . ASP A 1 609 ? 9.658 31.221 -57.968 1.00 59.31 609 ASP A O 1
ATOM 4756 N N . LYS A 1 610 ? 9.093 29.444 -59.202 1.00 59.31 610 LYS A N 1
ATOM 4757 C CA . LYS A 1 610 ? 8.345 28.767 -58.118 1.00 59.31 610 LYS A CA 1
ATOM 4758 C C . LYS A 1 610 ? 9.216 28.320 -56.944 1.00 59.31 610 LYS A C 1
ATOM 4760 O O . LYS A 1 610 ? 8.738 28.251 -55.818 1.00 59.31 610 LYS A O 1
ATOM 4765 N N . LEU A 1 611 ? 10.474 27.967 -57.200 1.00 54.44 611 LEU A N 1
ATOM 4766 C CA . LEU A 1 611 ? 11.425 27.595 -56.149 1.00 54.44 611 LEU A CA 1
ATOM 4767 C C . LEU A 1 611 ? 12.000 28.827 -55.442 1.00 54.44 611 LEU A C 1
ATOM 4769 O O . LEU A 1 611 ? 12.227 28.766 -54.240 1.00 54.44 611 LEU A O 1
ATOM 4773 N N . LEU A 1 612 ? 12.188 29.941 -56.156 1.00 59.75 612 LEU A N 1
ATOM 4774 C CA . LEU A 1 612 ? 12.509 31.238 -55.557 1.00 59.75 612 LEU A CA 1
ATOM 4775 C C . LEU A 1 612 ? 11.362 31.743 -54.680 1.00 59.75 612 LEU A C 1
ATOM 4777 O O . LEU A 1 612 ? 11.627 32.150 -53.560 1.00 59.75 612 LEU A O 1
ATOM 4781 N N . GLU A 1 613 ? 10.112 31.609 -55.126 1.00 62.16 613 GLU A N 1
ATOM 4782 C CA . GLU A 1 613 ? 8.913 31.948 -54.345 1.00 62.16 613 GLU A CA 1
ATOM 4783 C C . GLU A 1 613 ? 8.799 31.074 -53.078 1.00 62.16 613 GLU A C 1
ATOM 4785 O O . GLU A 1 613 ? 8.520 31.582 -51.997 1.00 62.16 613 GLU A O 1
ATOM 4790 N N . GLN A 1 614 ? 9.142 29.779 -53.163 1.00 57.25 614 GLN A N 1
ATOM 4791 C CA . GLN A 1 614 ? 9.235 28.896 -51.991 1.00 57.25 614 GLN A CA 1
ATOM 4792 C C . GLN A 1 614 ? 10.413 29.225 -51.069 1.00 57.25 614 GLN A C 1
ATOM 4794 O O . GLN A 1 614 ? 10.300 29.029 -49.866 1.00 57.25 614 GLN A O 1
ATOM 4799 N N . CYS A 1 615 ? 11.547 29.696 -51.597 1.00 54.88 615 CYS A N 1
ATOM 4800 C CA . CYS A 1 615 ? 12.676 30.159 -50.789 1.00 54.88 615 CYS A CA 1
ATOM 4801 C C . CYS A 1 615 ? 12.406 31.525 -50.138 1.00 54.88 615 CYS A C 1
ATOM 4803 O O . CYS A 1 615 ? 12.886 31.752 -49.030 1.00 54.88 615 CYS A O 1
ATOM 4805 N N . GLU A 1 616 ? 11.645 32.405 -50.791 1.00 56.97 616 GLU A N 1
ATOM 4806 C CA . GLU A 1 616 ? 11.175 33.684 -50.248 1.00 56.97 616 GLU A CA 1
ATOM 4807 C C . GLU A 1 616 ? 10.118 33.462 -49.155 1.00 56.97 616 GLU A C 1
ATOM 4809 O O . GLU A 1 616 ? 10.292 33.998 -48.065 1.00 56.97 616 GLU A O 1
ATOM 4814 N N . GLU A 1 617 ? 9.135 32.567 -49.349 1.00 58.28 617 GLU A N 1
ATOM 4815 C CA . GLU A 1 617 ? 8.218 32.127 -48.276 1.00 58.28 617 GLU A CA 1
ATOM 4816 C C . GLU A 1 617 ? 8.981 31.527 -47.076 1.00 58.28 617 GLU A C 1
ATOM 4818 O O . GLU A 1 617 ? 8.625 31.762 -45.923 1.00 58.28 617 GLU A O 1
ATOM 4823 N N . PHE A 1 618 ? 10.068 30.786 -47.323 1.00 53.59 618 PHE A N 1
ATOM 4824 C CA . PHE A 1 618 ? 10.887 30.178 -46.264 1.00 53.59 618 PHE A CA 1
ATOM 4825 C C . PHE A 1 618 ? 11.766 31.186 -45.504 1.00 53.59 618 PHE A C 1
ATOM 4827 O O . PHE A 1 618 ? 12.084 30.966 -44.335 1.00 53.59 618 PHE A O 1
ATOM 4834 N N . LEU A 1 619 ? 12.197 32.264 -46.166 1.00 52.84 619 LEU A N 1
ATOM 4835 C CA . LEU A 1 619 ? 12.936 33.370 -45.549 1.00 52.84 619 LEU A CA 1
ATOM 4836 C C . LEU A 1 619 ? 11.996 34.300 -44.772 1.00 52.84 619 LEU A C 1
ATOM 4838 O O . LEU A 1 619 ? 12.382 34.787 -43.709 1.00 52.84 619 LEU A O 1
ATOM 4842 N N . ASP A 1 620 ? 10.765 34.489 -45.249 1.00 53.06 620 ASP A N 1
ATOM 4843 C CA . ASP A 1 620 ? 9.717 35.227 -44.540 1.00 53.06 620 ASP A CA 1
ATOM 4844 C C . ASP A 1 620 ? 9.251 34.491 -43.269 1.00 53.06 620 ASP A C 1
ATOM 4846 O O . ASP A 1 620 ? 8.978 35.142 -42.262 1.00 53.06 620 ASP A O 1
ATOM 4850 N N . ASP A 1 621 ? 9.269 33.154 -43.244 1.00 54.50 621 ASP A N 1
ATOM 4851 C CA . ASP A 1 621 ? 9.016 32.359 -42.029 1.00 54.50 621 ASP A CA 1
ATOM 4852 C C . ASP A 1 621 ? 10.162 32.441 -40.986 1.00 54.50 621 ASP A C 1
ATOM 4854 O O . ASP A 1 621 ? 9.909 32.293 -39.788 1.00 54.50 621 ASP A O 1
ATOM 4858 N N . GLU A 1 622 ? 11.417 32.710 -41.391 1.00 48.09 622 GLU A N 1
ATOM 4859 C CA . GLU A 1 622 ? 12.543 32.970 -40.464 1.00 48.09 622 GLU A CA 1
ATOM 4860 C C . GLU A 1 622 ? 12.666 34.455 -40.050 1.00 48.09 622 GLU A C 1
ATOM 4862 O O . GLU A 1 622 ? 13.200 34.736 -38.976 1.00 48.09 622 GLU A O 1
ATOM 4867 N N . LEU A 1 623 ? 12.169 35.410 -40.849 1.00 48.75 623 LEU A N 1
ATOM 4868 C CA . LEU A 1 623 ? 12.245 36.857 -40.566 1.00 48.75 623 LEU A CA 1
ATOM 4869 C C . LEU A 1 623 ? 10.940 37.464 -40.019 1.00 48.75 623 LEU A C 1
ATOM 4871 O O . LEU A 1 623 ? 10.973 38.550 -39.438 1.00 48.75 623 LEU A O 1
ATOM 4875 N N . GLY A 1 624 ? 9.806 36.775 -40.167 1.00 42.00 624 GLY A N 1
ATOM 4876 C CA . GLY A 1 624 ? 8.493 37.162 -39.637 1.00 42.00 624 GLY A CA 1
ATOM 4877 C C . GLY A 1 624 ? 8.227 36.703 -38.199 1.00 42.00 624 GLY A C 1
ATOM 4878 O O . GLY A 1 624 ? 7.177 37.013 -37.638 1.00 42.00 624 GLY A O 1
ATOM 4879 N N . GLY A 1 625 ? 9.173 35.975 -37.600 1.00 43.84 625 GLY A N 1
ATOM 4880 C CA . GLY A 1 625 ? 9.154 35.530 -36.209 1.00 43.84 625 GLY A CA 1
ATOM 4881 C C . GLY A 1 625 ? 10.080 36.352 -35.312 1.00 43.84 625 GLY A C 1
ATOM 4882 O O . GLY A 1 625 ? 10.956 35.776 -34.672 1.00 43.84 625 GLY A O 1
ATOM 4883 N N . ASN A 1 626 ? 9.898 37.675 -35.286 1.00 36.03 626 ASN A N 1
ATOM 4884 C CA . ASN A 1 626 ? 10.300 38.521 -34.158 1.00 36.03 626 ASN A CA 1
ATOM 4885 C C . ASN A 1 626 ? 9.047 39.009 -33.437 1.00 36.03 626 ASN A C 1
ATOM 4887 O O . ASN A 1 626 ? 8.177 39.590 -34.128 1.00 36.03 626 ASN A O 1
#

Organism: Thalassiosira oceanica (NCBI:txid159749)

pLDDT: mean 73.25, std 21.54, range [22.48, 97.38]

Secondary structure (DSSP, 8-state):
--HHHHHHHHHHHHHHHHHHHHTT--S-HHHHHHHHHHHTSTTS----------------------------------PPPPPP------------PPPPPPP------HHHHHH-TT--TT-HHHHHHHHHHHHHHHHHT-SSSEEEEE-TTS--EEEEE-----SSHHHHHTTTHHHHHHHHHTTTTS-HHHHHHHHHHHHHHHSHHHHHHHHHHTT---PPPPPHHHHHHHHHHTT--THHHHHHHHHHHHHH-TTSSPPHHHHHTTSTTSPPEEEEEEE-TTT--EEEEEEE-HHHHHHHHHHHHHHHHT--GGGEEEEEEEEEEEEETTEEEEEEEEEEEEEETTEEEEEEEEEEEEEEE-SS--HHHHHHTTHHHHHHHHHHHHHSPEEEEEETTS-EEEEESPPPTT--EEEE---B--EEEEEE-HHHHHHHTT-TT-TTTB-SSBS-BHHHHTSTTPPPPPBPPHHHHHHHHHHHHHTTS-BTTB-S--S-TTS-GGGB---HHHHHHHHHHHHHHHHHHHIIIIIS---HHHHHHHHHHHHHHHHHHHHHHHHHHHHHSHHHHHHHHHHHHHHHHHHHHHHHHHHHTS--STT-HHHHHHHHHHHHHHHHHHHS--